Protein AF-A0A950VT61-F1 (afdb_monomer_lite)

pLDDT: mean 73.69, std 16.36, range [35.56, 96.88]

Foldseek 3Di:
DALLVLLVVCQPDDLVRVLVQLLCLLVVNHPSPVVPDDPDDHSLNSVLSNLVNHDPVVLLSVLVSLLVVLVCVLVPPVPQDLSSLLSSLSNLVPSVLPDPCLVSLLVSLVSVLVVVVVPPDDNLVSNLSSLVSCVSSVNLDDLVVLVVNCVSNPLQCLQSSLSSPVSVPPLSSLVVLLPDDDDPSSLCSLVVCVVVCCVVPNLLVNLLSNLVRCVSPDPVSVVVSVVVSVVSVCDLLSNLVSHPPDQLLVSLVVLLQPDPDCLPVNLVSCQPPPVNPDDPVSNLVSLLVCLLVQQLPPPRRVVSLVSSLSNLLVDLDLSSLVSLLSNLVNLLVPVPDDDPPSSLVSNLSSLVSNLSSLVVLLVLQQDDDDPSSVVSVVSLLVSLLSLLVPQSSNQSSLLSVLVNVLPHDGDVSSLVSNVVSVVPDPPNVVVVVVSVVDPCVVVSLVVSLVVVVVDPPVVVSVVSVVVVVLVVLVVVLVVVLVVVVVPDPDDDPVVVVVVVVCSVVPVSVVVD

Secondary structure (DSSP, 8-state):
--HHHHHHHHTT--HHHHHHHHHHHHTT--HHHHTT--TT--HHHHHHHHHHHS-HHHHHHHHHHHHHHHHHHHTT-TT--HHHHHHHHHTHHHHTTTSTTHHHHHHHHHHHHHHGGGSTTT-HHHHHHHHHHHHHTT----HHHHHHHHHHHGGGGHHHHHHHHHTT-HHHHHHHHHHSPP-HHHHHHHHHHHHHHHHHH-HHHHHHHHHHHGGGS-HHHHHHHHHHHHHTT--HHHHHHTS-S--HHHHHHHHHHH-SS-HHHHHHHHHHSTT-SS-HHHHHHHHHHHHHH--TTSTTTGGGHHHHHHHHHT--SHHHHHHHHHHHHHHHHGGGGS-HHHHHHHHHHHHHHHHHTHHHHHHHHTT---HHHHHHHHHHHHHHHHHHTSHHHHHHHHHHHHHHHTTS---HHHHHHHHHHHTT-TT-HHHHHHHHTSTTHHHHHHHHHHHHTTSS-HHHHHHHHHHHHHHHHHHHHHHHHHHHHHT-----HHHHHHHHHHHHT-HHHHH-

Sequence (512 aa):
MTPRARATAISSFSTKDLAQWLTDDLQGSSLVTAFYRPDAQSPHAAVIEVYRALDRSLRTDIDLIVLDLLDKVRIIDPRWPLDAVRELLLTIDPILVDSSHRADAVEHILALTEQESDAIGERETAHVECLQALQALGHKGGITFWRDAYERGGSHYAELVACGLAEIDPGAAFDFLADLPWSDYVETALFGILPLLIDEHGVTKVATLAVARQASWPADTRELLLEVFASEGLSVEASVAVLPSRRASDVIDEILRSAVSDADALVTSLYVASDARYTRDEVERAVQTLVVKWDPMDSHQGRYSENMLQVIRRFRSTEALLAVTAFLENLFELRTSNPQDKFIRLATDCMSTIHTFSTYVRQLLTGESSGSAIAVQQKLIRCLQRSLSEPSIGKTAFEIIVSHAAEADLPPTIVAALQSVWFSTADCDEALLRFYEKERVHEFMDRAFEVAHGSTHLAAAAKLYQYIVAMREFNAFVDESVALVSAQDRQTPKEELAFVREIVESPKLYDC

Structure (mmCIF, N/CA/C/O backbone):
data_AF-A0A950VT61-F1
#
_entry.id   AF-A0A950VT61-F1
#
loop_
_atom_site.group_PDB
_atom_site.id
_atom_site.type_symbol
_atom_site.label_atom_id
_atom_site.label_alt_id
_atom_site.label_comp_id
_atom_site.label_asym_id
_atom_site.label_entity_id
_atom_site.label_seq_id
_atom_site.pdbx_PDB_ins_code
_atom_site.Cartn_x
_atom_site.Cartn_y
_atom_site.Cartn_z
_atom_site.occupancy
_atom_site.B_iso_or_equiv
_atom_site.auth_seq_id
_atom_site.auth_comp_id
_atom_site.auth_asym_id
_atom_site.auth_atom_id
_atom_site.pdbx_PDB_model_num
ATOM 1 N N . MET A 1 1 ? 0.581 -6.149 -40.874 1.00 66.88 1 MET A N 1
ATOM 2 C CA . MET A 1 1 ? 1.534 -7.286 -40.890 1.00 66.88 1 MET A CA 1
ATOM 3 C C . MET A 1 1 ? 1.553 -7.897 -39.494 1.00 66.88 1 MET A C 1
ATOM 5 O O . MET A 1 1 ? 1.570 -7.124 -38.549 1.00 66.88 1 MET A O 1
ATOM 9 N N . THR A 1 2 ? 1.459 -9.223 -39.335 1.00 81.81 2 THR A N 1
ATOM 10 C CA . THR A 1 2 ? 1.421 -9.849 -37.993 1.00 81.81 2 THR A CA 1
ATOM 11 C C . THR A 1 2 ? 2.786 -9.743 -37.294 1.00 81.81 2 THR A C 1
ATOM 13 O O . THR A 1 2 ? 3.802 -9.682 -37.996 1.00 81.81 2 THR A O 1
ATOM 16 N N . PRO A 1 3 ? 2.855 -9.788 -35.946 1.00 78.62 3 PRO A N 1
ATOM 17 C CA . PRO A 1 3 ? 4.128 -9.809 -35.214 1.00 78.62 3 PRO A CA 1
ATOM 18 C C . PRO A 1 3 ? 5.093 -10.889 -35.726 1.00 78.62 3 PRO A C 1
ATOM 20 O O . PRO A 1 3 ? 6.278 -10.643 -35.921 1.00 78.62 3 PRO A O 1
ATOM 23 N N . ARG A 1 4 ? 4.560 -12.062 -36.091 1.00 82.69 4 ARG A N 1
ATOM 24 C CA . ARG A 1 4 ? 5.332 -13.175 -36.665 1.00 82.69 4 ARG A CA 1
ATOM 25 C C . ARG A 1 4 ? 5.966 -12.848 -38.022 1.00 82.69 4 ARG A C 1
ATOM 27 O O . ARG A 1 4 ? 7.090 -13.264 -38.288 1.00 82.69 4 ARG A O 1
ATOM 34 N N . ALA A 1 5 ? 5.268 -12.105 -38.880 1.00 84.38 5 ALA A N 1
ATOM 35 C CA . ALA A 1 5 ? 5.816 -11.669 -40.163 1.00 84.38 5 ALA A CA 1
ATOM 36 C C . ALA A 1 5 ? 6.907 -10.595 -39.982 1.00 84.38 5 ALA A C 1
ATOM 38 O O . ALA A 1 5 ? 7.912 -10.640 -40.688 1.00 84.38 5 ALA A O 1
ATOM 39 N N . ARG A 1 6 ? 6.765 -9.698 -38.990 1.00 82.44 6 ARG A N 1
ATOM 40 C CA . ARG A 1 6 ? 7.829 -8.750 -38.596 1.00 82.44 6 ARG A CA 1
ATOM 41 C C . ARG A 1 6 ? 9.062 -9.482 -38.067 1.00 82.44 6 ARG A C 1
ATOM 43 O O . ARG A 1 6 ? 10.153 -9.251 -38.569 1.00 82.44 6 ARG A O 1
ATOM 50 N N . ALA A 1 7 ? 8.878 -10.431 -37.150 1.00 85.88 7 ALA A N 1
ATOM 51 C CA . ALA A 1 7 ? 9.968 -11.253 -36.624 1.00 85.88 7 ALA A CA 1
ATOM 52 C C . ALA A 1 7 ? 10.684 -12.051 -37.726 1.00 85.88 7 ALA A C 1
ATOM 54 O O . ALA A 1 7 ? 11.903 -12.159 -37.715 1.00 85.88 7 ALA A O 1
ATOM 55 N N . THR A 1 8 ? 9.948 -12.544 -38.729 1.00 88.00 8 THR A N 1
ATOM 56 C CA . THR A 1 8 ? 10.551 -13.233 -39.883 1.00 88.00 8 THR A CA 1
ATOM 57 C C . THR A 1 8 ? 11.421 -12.283 -40.713 1.00 88.00 8 THR A C 1
ATOM 59 O O . THR A 1 8 ? 12.532 -12.650 -41.079 1.00 88.00 8 THR A O 1
ATOM 62 N N . ALA A 1 9 ? 10.965 -11.054 -40.977 1.00 86.12 9 ALA A N 1
ATOM 63 C CA . ALA A 1 9 ? 11.770 -10.060 -41.693 1.00 86.12 9 ALA A CA 1
ATOM 64 C C . ALA A 1 9 ? 13.027 -9.645 -40.905 1.00 86.12 9 ALA A C 1
ATOM 66 O O . ALA A 1 9 ? 14.095 -9.476 -41.485 1.00 86.12 9 ALA A O 1
ATOM 67 N N . ILE A 1 10 ? 12.898 -9.530 -39.583 1.00 87.94 10 ILE A N 1
ATOM 68 C CA . ILE A 1 10 ? 13.985 -9.142 -38.677 1.00 87.94 10 ILE A CA 1
ATOM 69 C C . ILE A 1 10 ? 14.972 -10.295 -38.449 1.00 87.94 10 ILE A C 1
ATOM 71 O O . ILE A 1 10 ? 16.146 -10.054 -38.201 1.00 87.94 10 ILE A O 1
ATOM 75 N N . SER A 1 11 ? 14.554 -11.552 -38.627 1.00 89.75 11 SER A N 1
ATOM 76 C CA . SER A 1 11 ? 15.433 -12.716 -38.438 1.00 89.75 11 SER A CA 1
ATOM 77 C C . SER A 1 11 ? 16.638 -12.780 -39.384 1.00 89.75 11 SER A C 1
ATOM 79 O O . SER A 1 11 ? 17.588 -13.509 -39.116 1.00 89.75 11 SER A O 1
ATOM 81 N N . SER A 1 12 ? 16.623 -12.012 -40.479 1.00 90.81 12 SER A N 1
ATOM 82 C CA . SER A 1 12 ? 17.758 -11.885 -41.401 1.00 90.81 12 SER A CA 1
ATOM 83 C C . SER A 1 12 ? 18.660 -10.678 -41.127 1.00 90.81 12 SER A C 1
ATOM 85 O O . SER A 1 12 ? 19.581 -10.432 -41.905 1.00 90.81 12 SER A O 1
ATOM 87 N N . PHE A 1 13 ? 18.378 -9.881 -40.094 1.00 92.94 13 PHE A N 1
ATOM 88 C CA . PHE A 1 13 ? 19.147 -8.674 -39.793 1.00 92.94 13 PHE A CA 1
ATOM 89 C C . PHE A 1 13 ? 20.501 -9.042 -39.186 1.00 92.94 13 PHE A C 1
ATOM 91 O O . PHE A 1 13 ? 20.605 -9.961 -38.376 1.00 92.94 13 PHE A O 1
ATOM 98 N N . SER A 1 14 ? 21.549 -8.304 -39.560 1.00 93.62 14 SER A N 1
ATOM 99 C CA . SER A 1 14 ? 22.795 -8.334 -38.792 1.00 93.62 14 SER A CA 1
ATOM 100 C C . SER A 1 14 ? 22.604 -7.621 -37.449 1.00 93.62 14 SER A C 1
ATOM 102 O O . SER A 1 14 ? 21.699 -6.802 -37.308 1.00 93.62 14 SER A O 1
ATOM 104 N N . THR A 1 15 ? 23.493 -7.837 -36.475 1.00 92.62 15 THR A N 1
ATOM 105 C CA . THR A 1 15 ? 23.470 -7.107 -35.190 1.00 92.62 15 THR A CA 1
ATOM 106 C C . THR A 1 15 ? 23.453 -5.586 -35.386 1.00 92.62 15 THR A C 1
ATOM 108 O O . THR A 1 15 ? 22.773 -4.863 -34.664 1.00 92.62 15 THR A O 1
ATOM 111 N N . LYS A 1 16 ? 24.149 -5.083 -36.415 1.00 94.50 16 LYS A N 1
ATOM 112 C CA . LYS A 1 16 ? 24.142 -3.658 -36.767 1.00 94.50 16 LYS A CA 1
ATOM 113 C C . LYS A 1 16 ? 22.778 -3.201 -37.293 1.00 94.50 16 LYS A C 1
ATOM 115 O O . LYS A 1 16 ? 22.328 -2.118 -36.930 1.00 94.50 16 LYS A O 1
ATOM 120 N N . ASP A 1 17 ? 22.136 -4.010 -38.133 1.00 94.00 17 ASP A N 1
ATOM 121 C CA . ASP A 1 17 ? 20.808 -3.698 -38.674 1.00 94.00 17 ASP A CA 1
ATOM 122 C C . ASP A 1 17 ? 19.734 -3.779 -37.582 1.00 94.00 17 ASP A C 1
ATOM 124 O O . ASP A 1 17 ? 18.830 -2.950 -37.565 1.00 94.00 17 ASP A O 1
ATOM 128 N N . LEU A 1 18 ? 19.863 -4.717 -36.633 1.00 93.00 18 LEU A N 1
ATOM 129 C CA . LEU A 1 18 ? 19.025 -4.791 -35.431 1.00 93.00 18 LEU A CA 1
ATOM 130 C C . LEU A 1 18 ? 19.168 -3.534 -34.571 1.00 93.00 18 LEU A C 1
ATOM 132 O O . LEU A 1 18 ? 18.159 -2.954 -34.180 1.00 93.00 18 LEU A O 1
ATOM 136 N N . ALA A 1 19 ? 20.401 -3.089 -34.314 1.00 93.75 19 ALA A N 1
ATOM 137 C CA . ALA A 1 19 ? 20.658 -1.891 -33.520 1.00 93.75 19 ALA A CA 1
ATOM 138 C C . ALA A 1 19 ? 20.096 -0.628 -34.183 1.00 93.75 19 ALA A C 1
ATOM 140 O O . ALA A 1 19 ? 19.481 0.206 -33.515 1.00 93.75 19 ALA A O 1
ATOM 141 N N . GLN A 1 20 ? 20.267 -0.508 -35.503 1.00 92.88 20 GLN A N 1
ATOM 142 C CA . GLN A 1 20 ? 19.695 0.592 -36.273 1.00 92.88 20 GLN A CA 1
ATOM 143 C C . GLN A 1 20 ? 18.164 0.541 -36.256 1.00 92.88 20 GLN A C 1
ATOM 145 O O . GLN A 1 20 ? 17.532 1.552 -35.974 1.00 92.88 20 GLN A O 1
ATOM 150 N N . TRP A 1 21 ? 17.573 -0.633 -36.491 1.00 91.88 21 TRP A N 1
ATOM 151 C CA . TRP A 1 21 ? 16.124 -0.817 -36.449 1.00 91.88 21 TRP A CA 1
ATOM 152 C C . TRP A 1 21 ? 15.539 -0.445 -35.089 1.00 91.88 21 TRP A C 1
ATOM 154 O O . TRP A 1 21 ? 14.559 0.291 -35.052 1.00 91.88 21 TRP A O 1
ATOM 164 N N . LEU A 1 22 ? 16.141 -0.915 -33.994 1.00 93.00 22 LEU A N 1
ATOM 165 C CA . LEU A 1 22 ? 15.675 -0.609 -32.645 1.00 93.00 22 LEU A CA 1
ATOM 166 C C . LEU A 1 22 ? 15.767 0.895 -32.360 1.00 93.00 22 LEU A C 1
ATOM 168 O O . LEU A 1 22 ? 14.807 1.484 -31.875 1.00 93.00 22 LEU A O 1
ATOM 172 N N . THR A 1 23 ? 16.883 1.528 -32.734 1.00 92.81 23 THR A N 1
ATOM 173 C CA . THR A 1 23 ? 17.066 2.983 -32.599 1.00 92.81 23 THR A CA 1
ATOM 174 C C . THR A 1 23 ? 15.996 3.750 -33.374 1.00 92.81 23 THR A C 1
ATOM 176 O O . THR A 1 23 ? 15.318 4.605 -32.807 1.00 92.81 23 THR A O 1
ATOM 179 N N . ASP A 1 24 ? 15.807 3.420 -34.652 1.00 90.69 24 ASP A N 1
ATOM 180 C CA . ASP A 1 24 ? 14.829 4.090 -35.508 1.00 90.69 24 ASP A CA 1
ATOM 181 C C . ASP A 1 24 ? 13.397 3.856 -35.004 1.00 90.69 24 ASP A C 1
ATOM 183 O O . ASP A 1 24 ? 12.541 4.737 -35.095 1.00 90.69 24 ASP A O 1
ATOM 187 N N . ASP A 1 25 ? 13.100 2.665 -34.479 1.00 89.62 25 ASP A N 1
ATOM 188 C CA . ASP A 1 25 ? 11.755 2.327 -34.022 1.00 89.62 25 ASP A CA 1
ATOM 189 C C . ASP A 1 25 ? 11.390 3.089 -32.752 1.00 89.62 25 ASP A C 1
ATOM 191 O O . ASP A 1 25 ? 10.329 3.720 -32.717 1.00 89.62 25 ASP A O 1
ATOM 195 N N . LEU A 1 26 ? 12.297 3.105 -31.768 1.00 90.06 26 LEU A N 1
ATOM 196 C CA . LEU A 1 26 ? 12.158 3.852 -30.514 1.00 90.06 26 LEU A CA 1
ATOM 197 C C . LEU A 1 26 ? 12.073 5.365 -30.749 1.00 90.06 26 LEU A C 1
ATOM 199 O O . LEU A 1 26 ? 11.328 6.053 -30.060 1.00 90.06 26 LEU A O 1
ATOM 203 N N . GLN A 1 27 ? 12.763 5.883 -31.767 1.00 89.31 27 GLN A N 1
ATOM 204 C CA . GLN A 1 27 ? 12.655 7.285 -32.190 1.00 89.31 27 GLN A CA 1
ATOM 205 C C . GLN A 1 27 ? 11.411 7.580 -33.046 1.00 89.31 27 GLN A C 1
ATOM 207 O O . GLN A 1 27 ? 11.177 8.729 -33.419 1.00 89.31 27 GLN A O 1
ATOM 212 N N . GLY A 1 28 ? 10.620 6.563 -33.400 1.00 84.62 28 GLY A N 1
ATOM 213 C CA . GLY A 1 28 ? 9.446 6.708 -34.263 1.00 84.62 28 GLY A CA 1
ATOM 214 C C . GLY A 1 28 ? 9.768 7.022 -35.730 1.00 84.62 28 GLY A C 1
ATOM 215 O O . GLY A 1 28 ? 8.873 7.409 -36.479 1.00 84.62 28 GLY A O 1
ATOM 216 N N . SER A 1 29 ? 11.020 6.855 -36.158 1.00 83.88 29 SER A N 1
ATOM 217 C CA . SER A 1 29 ? 11.499 7.122 -37.521 1.00 83.88 29 SER A CA 1
ATOM 218 C C . SER A 1 29 ? 11.600 5.861 -38.392 1.00 83.88 29 SER A C 1
ATOM 220 O O . SER A 1 29 ? 11.819 5.959 -39.603 1.00 83.88 29 SER A O 1
ATOM 222 N N . SER A 1 30 ? 11.415 4.671 -37.810 1.00 76.62 30 SER A N 1
ATOM 223 C CA . SER A 1 30 ? 11.561 3.398 -38.518 1.00 76.62 30 SER A CA 1
ATOM 224 C C . SER A 1 30 ? 10.549 3.231 -39.646 1.00 76.62 30 SER A C 1
ATOM 226 O O . SER A 1 30 ? 9.340 3.115 -39.446 1.00 76.62 30 SER A O 1
ATOM 228 N N . LEU A 1 31 ? 11.067 3.115 -40.869 1.00 65.06 31 LEU A N 1
ATOM 229 C CA . LEU A 1 31 ? 10.267 2.786 -42.048 1.00 65.06 31 LEU A CA 1
ATOM 230 C C . LEU A 1 31 ? 9.694 1.363 -41.971 1.00 65.06 31 LEU A C 1
ATOM 232 O O . LEU A 1 31 ? 8.642 1.092 -42.543 1.00 65.06 31 LEU A O 1
ATOM 236 N N . VAL A 1 32 ? 10.351 0.448 -41.250 1.00 64.50 32 VAL A N 1
ATOM 237 C CA . VAL A 1 32 ? 9.897 -0.947 -41.099 1.00 64.50 32 VAL A CA 1
ATOM 238 C C . VAL A 1 32 ? 8.571 -1.015 -40.338 1.00 64.50 32 VAL A C 1
ATOM 240 O O . VAL A 1 32 ? 7.751 -1.897 -40.597 1.00 64.50 32 VAL A O 1
ATOM 243 N N . THR A 1 33 ? 8.328 -0.071 -39.432 1.00 60.38 33 THR A N 1
ATOM 244 C CA . THR A 1 33 ? 7.117 -0.002 -38.607 1.00 60.38 33 THR A CA 1
ATOM 245 C C . THR A 1 33 ? 6.164 1.108 -39.029 1.00 60.38 33 THR A C 1
ATOM 247 O O . THR A 1 33 ? 4.959 0.891 -38.924 1.00 60.38 33 THR A O 1
ATOM 250 N N . ALA A 1 34 ? 6.635 2.221 -39.601 1.00 60.66 34 ALA A N 1
ATOM 251 C CA . ALA A 1 34 ? 5.788 3.328 -40.064 1.00 60.66 34 ALA A CA 1
ATOM 252 C C . ALA A 1 34 ? 4.713 2.898 -41.080 1.00 60.66 34 ALA A C 1
ATOM 254 O O . ALA A 1 34 ? 3.596 3.399 -41.044 1.00 60.66 34 ALA A O 1
ATOM 255 N N . PHE A 1 35 ? 4.997 1.920 -41.950 1.00 57.44 35 PHE A N 1
ATOM 256 C CA . PHE A 1 35 ? 4.002 1.399 -42.902 1.00 57.44 35 PHE A CA 1
ATOM 257 C C . PHE A 1 35 ? 2.959 0.460 -42.276 1.00 57.44 35 PHE A C 1
ATOM 259 O O . PHE A 1 35 ? 1.994 0.082 -42.943 1.00 57.44 35 PHE A O 1
ATOM 266 N N . TYR A 1 36 ? 3.160 0.021 -41.030 1.00 61.16 36 TYR A N 1
ATOM 267 C CA . TYR A 1 36 ? 2.405 -1.091 -40.452 1.00 61.16 36 TYR A CA 1
ATOM 268 C C . TYR A 1 36 ? 1.993 -0.905 -38.992 1.00 61.16 36 TYR A C 1
ATOM 270 O O . TYR A 1 36 ? 1.408 -1.847 -38.447 1.00 61.16 36 TYR A O 1
ATOM 278 N N . ARG A 1 37 ? 2.303 0.224 -38.345 1.00 63.19 37 ARG A N 1
ATOM 279 C CA . ARG A 1 37 ? 1.733 0.574 -37.041 1.00 63.19 37 ARG A CA 1
ATOM 280 C C . ARG A 1 37 ? 0.256 0.914 -37.260 1.00 63.19 37 ARG A C 1
ATOM 282 O O . ARG A 1 37 ? -0.040 1.767 -38.089 1.00 63.19 37 ARG A O 1
ATOM 289 N N . PRO A 1 38 ? -0.681 0.253 -36.561 1.00 61.38 38 PRO A N 1
ATOM 290 C CA . PRO A 1 38 ? -1.983 0.863 -36.327 1.00 61.38 38 PRO A CA 1
ATOM 291 C C . PRO A 1 38 ? -1.737 2.245 -35.710 1.00 61.38 38 PRO A C 1
ATOM 293 O O . PRO A 1 38 ? -0.827 2.357 -34.888 1.00 61.38 38 PRO A O 1
ATOM 296 N N . ASP A 1 39 ? -2.524 3.258 -36.077 1.00 58.16 39 ASP A N 1
ATOM 297 C CA . ASP A 1 39 ? -2.302 4.688 -35.770 1.00 58.16 39 ASP A CA 1
ATOM 298 C C . ASP A 1 39 ? -2.191 5.060 -34.264 1.00 58.16 39 ASP A C 1
ATOM 300 O O . ASP A 1 39 ? -2.148 6.236 -33.919 1.00 58.16 39 ASP A O 1
ATOM 304 N N . ALA A 1 40 ? -2.126 4.086 -33.349 1.00 62.16 40 ALA A N 1
ATOM 305 C CA . ALA A 1 40 ? -2.084 4.269 -31.900 1.00 62.16 40 ALA A CA 1
ATOM 306 C C . ALA A 1 40 ? -1.076 3.373 -31.141 1.00 62.16 40 ALA A C 1
ATOM 308 O O . ALA A 1 40 ? -1.076 3.394 -29.913 1.00 62.16 40 ALA A O 1
ATOM 309 N N . GLN A 1 41 ? -0.244 2.553 -31.804 1.00 77.06 41 GLN A N 1
ATOM 310 C CA . GLN A 1 41 ? 0.687 1.667 -31.079 1.00 77.06 41 GLN A CA 1
ATOM 311 C C . GLN A 1 41 ? 1.996 2.389 -30.713 1.00 77.06 41 GLN A C 1
ATOM 313 O O . GLN A 1 41 ? 2.678 2.914 -31.598 1.00 77.06 41 GLN A O 1
ATOM 318 N N . SER A 1 42 ? 2.357 2.379 -29.424 1.00 86.44 42 SER A N 1
ATOM 319 C CA . SER A 1 42 ? 3.620 2.929 -28.915 1.00 86.44 42 SER A CA 1
ATOM 320 C C . SER A 1 42 ? 4.845 2.172 -29.468 1.00 86.44 42 SER A C 1
ATOM 322 O O . SER A 1 42 ? 4.763 0.959 -29.703 1.00 86.44 42 SER A O 1
ATOM 324 N N . PRO A 1 43 ? 5.983 2.858 -29.696 1.00 90.00 43 PRO A N 1
ATOM 325 C CA . PRO A 1 43 ? 7.235 2.238 -30.131 1.00 90.00 43 PRO A CA 1
ATOM 326 C C . PRO A 1 43 ? 7.676 1.012 -29.324 1.00 90.00 43 PRO A C 1
ATOM 328 O O . PRO A 1 43 ? 7.868 -0.058 -29.907 1.00 90.00 43 PRO A O 1
ATOM 331 N N . HIS A 1 44 ? 7.777 1.121 -27.998 1.00 91.62 44 HIS A N 1
ATOM 332 C CA . HIS A 1 44 ? 8.229 0.025 -27.135 1.00 91.62 44 HIS A CA 1
ATOM 333 C C . HIS A 1 44 ? 7.345 -1.220 -27.278 1.00 91.62 44 HIS A C 1
ATOM 335 O O . HIS A 1 44 ? 7.853 -2.337 -27.358 1.00 91.62 44 HIS A O 1
ATOM 341 N N . ALA A 1 45 ? 6.023 -1.053 -27.399 1.00 90.38 45 ALA A N 1
ATOM 342 C CA . ALA A 1 45 ? 5.100 -2.175 -27.535 1.00 90.38 45 ALA A CA 1
ATOM 343 C C . ALA A 1 45 ? 5.361 -2.977 -28.821 1.00 90.38 45 ALA A C 1
ATOM 345 O O . ALA A 1 45 ? 5.326 -4.210 -28.804 1.00 90.38 45 ALA A O 1
ATOM 346 N N . ALA A 1 46 ? 5.677 -2.295 -29.928 1.00 86.94 46 ALA A N 1
ATOM 347 C CA . ALA A 1 46 ? 6.026 -2.954 -31.185 1.00 86.94 46 ALA A CA 1
ATOM 348 C C . ALA A 1 46 ? 7.346 -3.738 -31.075 1.00 86.94 46 ALA A C 1
ATOM 350 O O . ALA A 1 46 ? 7.428 -4.867 -31.574 1.00 86.94 46 ALA A O 1
ATOM 351 N N . VAL A 1 47 ? 8.348 -3.178 -30.390 1.00 91.12 47 VAL A N 1
ATOM 352 C CA . VAL A 1 47 ? 9.621 -3.856 -30.099 1.00 91.12 47 VAL A CA 1
ATOM 353 C C . VAL A 1 47 ? 9.384 -5.114 -29.262 1.00 91.12 47 VAL A C 1
ATOM 355 O O . VAL A 1 47 ? 9.851 -6.191 -29.634 1.00 91.12 47 VAL A O 1
ATOM 358 N N . ILE A 1 48 ? 8.608 -5.012 -28.180 1.00 93.19 48 ILE A N 1
ATOM 359 C CA . ILE A 1 48 ? 8.312 -6.127 -27.266 1.00 93.19 48 ILE A CA 1
ATOM 360 C C . ILE A 1 48 ? 7.575 -7.262 -27.992 1.00 93.19 48 ILE A C 1
ATOM 362 O O . ILE A 1 48 ? 7.898 -8.441 -27.809 1.00 93.19 48 ILE A O 1
ATOM 366 N N . GLU A 1 49 ? 6.603 -6.937 -28.847 1.00 90.88 49 GLU A N 1
ATOM 367 C CA . GLU A 1 49 ? 5.896 -7.930 -29.664 1.00 90.88 49 GLU A CA 1
ATOM 368 C C . GLU A 1 49 ? 6.840 -8.703 -30.590 1.00 90.88 49 GLU A C 1
ATOM 370 O O . GLU A 1 49 ? 6.724 -9.927 -30.717 1.00 90.88 49 GLU A O 1
ATOM 375 N N . VAL A 1 50 ? 7.771 -7.998 -31.238 1.00 90.62 50 VAL A N 1
ATOM 376 C CA . VAL A 1 50 ? 8.784 -8.619 -32.096 1.00 90.62 50 VAL A CA 1
ATOM 377 C C . VAL A 1 50 ? 9.724 -9.476 -31.255 1.00 90.62 50 VAL A C 1
ATOM 379 O O . VAL A 1 50 ? 9.903 -10.648 -31.582 1.00 90.62 50 VAL A O 1
ATOM 382 N N . TYR A 1 51 ? 10.263 -8.941 -30.157 1.00 93.62 51 TYR A N 1
ATOM 383 C CA . TYR A 1 51 ? 11.177 -9.638 -29.249 1.00 93.62 51 TYR A CA 1
ATOM 384 C C . TYR A 1 51 ? 10.621 -10.999 -28.813 1.00 93.62 51 TYR A C 1
ATOM 386 O O . TYR A 1 51 ? 11.278 -12.033 -28.961 1.00 93.62 51 TYR A O 1
ATOM 394 N N . ARG A 1 52 ? 9.350 -11.036 -28.389 1.00 93.50 52 ARG A N 1
ATOM 395 C CA . ARG A 1 52 ? 8.655 -12.268 -27.974 1.00 93.50 52 ARG A CA 1
ATOM 396 C C . ARG A 1 52 ? 8.503 -13.305 -29.091 1.00 93.50 52 ARG A C 1
ATOM 398 O O . ARG A 1 52 ? 8.316 -14.485 -28.788 1.00 93.50 52 ARG A O 1
ATOM 405 N N . ALA A 1 53 ? 8.583 -12.901 -30.357 1.00 92.44 53 ALA A N 1
ATOM 406 C CA . ALA A 1 53 ? 8.470 -13.774 -31.524 1.00 92.44 53 ALA A CA 1
ATOM 407 C C . ALA A 1 53 ? 9.825 -14.187 -32.133 1.00 92.44 53 ALA A C 1
ATOM 409 O O . ALA A 1 53 ? 9.845 -15.073 -32.991 1.00 92.44 53 ALA A O 1
ATOM 410 N N . LEU A 1 54 ? 10.938 -13.583 -31.704 1.00 92.25 54 LEU A N 1
ATOM 411 C CA . LEU A 1 54 ? 12.286 -13.915 -32.179 1.00 92.25 54 LEU A CA 1
ATOM 412 C C . LEU A 1 54 ? 12.827 -15.201 -31.547 1.00 92.25 54 LEU A C 1
ATOM 414 O O . LEU A 1 54 ? 12.351 -15.646 -30.497 1.00 92.25 54 LEU A O 1
ATOM 418 N N . ASP A 1 55 ? 13.835 -15.789 -32.191 1.00 93.69 55 ASP A N 1
ATOM 419 C CA . ASP A 1 55 ? 14.599 -16.897 -31.622 1.00 93.69 55 ASP A CA 1
ATOM 420 C C . ASP A 1 55 ? 15.503 -16.437 -30.465 1.00 93.69 55 ASP A C 1
ATOM 422 O O . ASP A 1 55 ? 15.686 -15.247 -30.213 1.00 93.69 55 ASP A O 1
ATOM 426 N N . ARG A 1 56 ? 16.050 -17.400 -29.716 1.00 93.12 56 ARG A N 1
ATOM 427 C CA . ARG A 1 56 ? 16.838 -17.101 -28.514 1.00 93.12 56 ARG A CA 1
ATOM 428 C C . ARG A 1 56 ? 18.119 -16.320 -28.824 1.00 93.12 56 ARG A C 1
ATOM 430 O O . ARG A 1 56 ? 18.475 -15.453 -28.040 1.00 93.12 56 ARG A O 1
ATOM 437 N N . SER A 1 57 ? 18.794 -16.623 -29.934 1.00 93.69 57 SER A N 1
ATOM 438 C CA . SER A 1 57 ? 20.025 -15.933 -30.341 1.00 93.69 57 SER A CA 1
ATOM 439 C C . SER A 1 57 ? 19.787 -14.449 -30.594 1.00 93.69 57 SER A C 1
ATOM 441 O O . SER A 1 57 ? 20.493 -13.618 -30.035 1.00 93.69 57 SER A O 1
ATOM 443 N N . LEU A 1 58 ? 18.754 -14.116 -31.369 1.00 93.75 58 LEU A N 1
ATOM 444 C CA . LEU A 1 58 ? 18.434 -12.731 -31.704 1.00 93.75 58 LEU A CA 1
ATOM 445 C C . LEU A 1 58 ? 17.893 -11.960 -30.500 1.00 93.75 58 LEU A C 1
ATOM 447 O O . LEU A 1 58 ? 18.103 -10.755 -30.412 1.00 93.75 58 LEU A O 1
ATOM 451 N N . ARG A 1 59 ? 17.226 -12.635 -29.554 1.00 95.06 59 ARG A N 1
ATOM 452 C CA . ARG A 1 59 ? 16.871 -12.011 -28.271 1.00 95.06 59 ARG A CA 1
ATOM 453 C C . ARG A 1 59 ? 18.112 -11.606 -27.490 1.00 95.06 59 ARG A C 1
ATOM 455 O O . ARG A 1 59 ? 18.181 -10.463 -27.078 1.00 95.06 59 ARG A O 1
ATOM 462 N N . THR A 1 60 ? 19.108 -12.486 -27.374 1.00 95.50 60 THR A N 1
ATOM 463 C CA . THR A 1 60 ? 20.379 -12.143 -26.715 1.00 95.50 60 THR A CA 1
ATOM 464 C C . THR A 1 60 ? 21.091 -10.981 -27.409 1.00 95.50 60 THR A C 1
ATOM 466 O O . THR A 1 60 ? 21.617 -10.104 -26.729 1.00 95.50 60 THR A O 1
ATOM 469 N N . ASP A 1 61 ? 21.064 -10.921 -28.744 1.00 95.75 61 ASP A N 1
ATOM 470 C CA . ASP A 1 61 ? 21.588 -9.761 -29.472 1.00 95.75 61 ASP A CA 1
ATOM 471 C C . ASP A 1 61 ? 20.814 -8.478 -29.127 1.00 95.75 61 ASP A C 1
ATOM 473 O O . ASP A 1 61 ? 21.429 -7.438 -28.909 1.00 95.75 61 ASP A O 1
ATOM 477 N N . ILE A 1 62 ? 19.480 -8.538 -29.033 1.00 95.94 62 ILE A N 1
ATOM 478 C CA . ILE A 1 62 ? 18.657 -7.395 -28.611 1.00 95.94 62 ILE A CA 1
ATOM 479 C C . ILE A 1 62 ? 18.966 -6.986 -27.171 1.00 95.94 62 ILE A C 1
ATOM 481 O O . ILE A 1 62 ? 19.101 -5.791 -26.931 1.00 95.94 62 ILE A O 1
ATOM 485 N N . ASP A 1 63 ? 19.129 -7.929 -26.240 1.00 96.06 63 ASP A N 1
ATOM 486 C CA . ASP A 1 63 ? 19.476 -7.629 -24.846 1.00 96.06 63 ASP A CA 1
ATOM 487 C C . ASP A 1 63 ? 20.770 -6.786 -24.789 1.00 96.06 63 ASP A C 1
ATOM 489 O O . ASP A 1 63 ? 20.814 -5.729 -24.157 1.00 96.06 63 ASP A O 1
ATOM 493 N N . LEU A 1 64 ? 21.807 -7.208 -25.528 1.00 96.88 64 LEU A N 1
ATOM 494 C CA . LEU A 1 64 ? 23.087 -6.495 -25.631 1.00 96.88 64 LEU A CA 1
ATOM 495 C C . LEU A 1 64 ? 22.958 -5.131 -26.319 1.00 96.88 64 LEU A C 1
ATOM 497 O O . LEU A 1 64 ? 23.621 -4.174 -25.923 1.00 96.88 64 LEU A O 1
ATOM 501 N N . ILE A 1 65 ? 22.115 -5.031 -27.349 1.00 96.75 65 ILE A N 1
ATOM 502 C CA . ILE A 1 65 ? 21.847 -3.761 -28.029 1.00 96.75 65 ILE A CA 1
ATOM 503 C C . ILE A 1 65 ? 21.140 -2.796 -27.074 1.00 96.75 65 ILE A C 1
ATOM 505 O O . ILE A 1 65 ? 21.540 -1.640 -27.011 1.00 96.75 65 ILE A O 1
ATOM 509 N N . VAL A 1 66 ? 20.127 -3.233 -26.319 1.00 96.12 66 VAL A N 1
ATOM 510 C CA . VAL A 1 66 ? 19.426 -2.375 -25.347 1.00 96.12 66 VAL A CA 1
ATOM 511 C C . VAL A 1 66 ? 20.412 -1.826 -24.313 1.00 96.12 66 VAL A C 1
ATOM 513 O O . VAL A 1 66 ? 20.378 -0.629 -24.038 1.00 96.12 66 VAL A O 1
ATOM 516 N N . LEU A 1 67 ? 21.342 -2.646 -23.809 1.00 95.25 67 LEU A N 1
ATOM 517 C CA . LEU A 1 67 ? 22.413 -2.171 -22.922 1.00 95.25 67 LEU A CA 1
ATOM 518 C C . LEU A 1 67 ? 23.312 -1.112 -23.581 1.00 95.25 67 LEU A C 1
ATOM 520 O O . LEU A 1 67 ? 23.570 -0.066 -22.988 1.00 95.25 67 LEU A O 1
ATOM 524 N N . ASP A 1 68 ? 23.767 -1.353 -24.813 1.00 94.75 68 ASP A N 1
ATOM 525 C CA . ASP A 1 68 ? 24.579 -0.389 -25.574 1.00 94.75 68 ASP A CA 1
ATOM 526 C C . ASP A 1 68 ? 23.819 0.927 -25.824 1.00 94.75 68 ASP A C 1
ATOM 528 O O . ASP A 1 68 ? 24.400 2.014 -25.785 1.00 94.75 68 ASP A O 1
ATOM 532 N N . LEU A 1 69 ? 22.501 0.859 -26.030 1.00 93.12 69 LEU A N 1
ATOM 533 C CA . LEU A 1 69 ? 21.652 2.042 -26.152 1.00 93.12 69 LEU A CA 1
ATOM 534 C C . LEU A 1 69 ? 21.520 2.802 -24.826 1.00 93.12 69 LEU A C 1
ATOM 536 O O . LEU A 1 69 ? 21.635 4.028 -24.840 1.00 93.12 69 LEU A O 1
ATOM 540 N N . LEU A 1 70 ? 21.349 2.113 -23.692 1.00 92.44 70 LEU A N 1
ATOM 541 C CA . LEU A 1 70 ? 21.351 2.752 -22.368 1.00 92.44 70 LEU A CA 1
ATOM 542 C C . LEU A 1 70 ? 22.679 3.478 -22.104 1.00 92.44 70 LEU A C 1
ATOM 544 O O . LEU A 1 70 ? 22.677 4.611 -21.618 1.00 92.44 70 LEU A O 1
ATOM 548 N N . ASP A 1 71 ? 23.811 2.877 -22.481 1.00 90.06 71 ASP A N 1
ATOM 549 C CA . ASP A 1 71 ? 25.125 3.512 -22.338 1.00 90.06 71 ASP A CA 1
ATOM 550 C C . ASP A 1 71 ? 25.273 4.766 -23.218 1.00 90.06 71 ASP A C 1
ATOM 552 O O . ASP A 1 71 ? 25.792 5.797 -22.781 1.00 90.06 71 ASP A O 1
ATOM 556 N N . LYS A 1 72 ? 24.747 4.730 -24.446 1.00 87.56 72 LYS A N 1
ATOM 557 C CA . LYS A 1 72 ? 24.732 5.897 -25.346 1.00 87.56 72 LYS A CA 1
ATOM 558 C C . LYS A 1 72 ? 23.865 7.037 -24.823 1.00 87.56 72 LYS A C 1
ATOM 560 O O . LYS A 1 72 ? 24.268 8.197 -24.929 1.00 87.56 72 LYS A O 1
ATOM 565 N N . VAL A 1 73 ? 22.703 6.722 -24.249 1.00 85.62 73 VAL A N 1
ATOM 566 C CA . VAL A 1 73 ? 21.839 7.719 -23.597 1.00 85.62 73 VAL A CA 1
ATOM 567 C C . VAL A 1 73 ? 22.566 8.349 -22.403 1.00 85.62 73 VAL A C 1
ATOM 569 O O . VAL A 1 73 ? 22.559 9.573 -22.259 1.00 85.62 73 VAL A O 1
ATOM 572 N N . ARG A 1 74 ? 23.290 7.543 -21.615 1.00 79.06 74 ARG A N 1
ATOM 573 C CA . ARG A 1 74 ? 24.086 7.988 -20.457 1.00 79.06 74 ARG A CA 1
ATOM 574 C C . ARG A 1 74 ? 25.214 8.957 -20.814 1.00 79.06 74 ARG A C 1
ATOM 576 O O . ARG A 1 74 ? 25.528 9.865 -20.052 1.00 79.06 74 ARG A O 1
ATOM 583 N N . ILE A 1 75 ? 25.843 8.810 -21.977 1.00 78.56 75 ILE A N 1
ATOM 584 C CA . ILE A 1 75 ? 26.933 9.710 -22.407 1.00 78.56 75 ILE A CA 1
ATOM 585 C C . ILE A 1 75 ? 26.383 11.052 -22.953 1.00 78.56 75 ILE A C 1
ATOM 587 O O . ILE A 1 75 ? 27.145 11.909 -23.399 1.00 78.56 75 ILE A O 1
ATOM 591 N N . ILE A 1 76 ? 25.066 11.287 -22.853 1.00 63.41 76 ILE A N 1
ATOM 592 C CA . ILE A 1 76 ? 24.372 12.469 -23.378 1.00 63.41 76 ILE A CA 1
ATOM 593 C C . ILE A 1 76 ? 24.688 12.623 -24.871 1.00 63.41 76 ILE A C 1
ATOM 595 O O . ILE A 1 76 ? 25.148 13.672 -25.322 1.00 63.41 76 ILE A O 1
ATOM 599 N N . ASP A 1 77 ? 24.467 11.568 -25.663 1.00 66.75 77 ASP A N 1
ATOM 600 C CA . ASP A 1 77 ? 24.425 11.740 -27.114 1.00 66.75 77 ASP A CA 1
ATOM 601 C C . ASP A 1 77 ? 23.198 12.619 -27.444 1.00 66.75 77 ASP A C 1
ATOM 603 O O . ASP A 1 77 ? 22.061 12.168 -27.267 1.00 66.75 77 ASP A O 1
ATOM 607 N N . PRO A 1 78 ? 23.380 13.869 -27.924 1.00 61.22 78 PRO A N 1
ATOM 608 C CA . PRO A 1 78 ? 22.279 14.799 -28.187 1.00 61.22 78 PRO A CA 1
ATOM 609 C C . PRO A 1 78 ? 21.312 14.308 -29.276 1.00 61.22 78 PRO A C 1
ATOM 611 O O . PRO A 1 78 ? 20.313 14.966 -29.558 1.00 61.22 78 PRO A O 1
ATOM 614 N N . ARG A 1 79 ? 21.603 13.171 -29.916 1.00 67.94 79 ARG A N 1
ATOM 615 C CA . ARG A 1 79 ? 20.726 12.507 -30.884 1.00 67.94 79 ARG A CA 1
ATOM 616 C C . ARG A 1 79 ? 19.548 11.770 -30.255 1.00 67.94 79 ARG A C 1
ATOM 618 O O . ARG A 1 79 ? 18.656 11.393 -31.008 1.00 67.94 79 ARG A O 1
ATOM 625 N N . TRP A 1 80 ? 19.535 11.540 -28.942 1.00 79.81 80 TRP A N 1
ATOM 626 C CA . TRP A 1 80 ? 18.425 10.858 -28.275 1.00 79.81 80 TRP A CA 1
ATOM 627 C C . TRP A 1 80 ? 17.394 11.867 -27.758 1.00 79.81 80 TRP A C 1
ATOM 629 O O . TRP A 1 80 ? 17.642 12.515 -26.739 1.00 79.81 80 TRP A O 1
ATOM 639 N N . PRO A 1 81 ? 16.242 12.034 -28.441 1.00 83.19 81 PRO A N 1
ATOM 640 C CA . PRO A 1 81 ? 15.151 12.825 -27.891 1.00 83.19 81 PRO A CA 1
ATOM 641 C C . PRO A 1 81 ? 14.599 12.137 -26.640 1.00 83.19 81 PRO A C 1
ATOM 643 O O . PRO A 1 81 ? 14.599 10.909 -26.550 1.00 83.19 81 PRO A O 1
ATOM 646 N N . LEU A 1 82 ? 14.094 12.932 -25.696 1.00 82.06 82 LEU A N 1
ATOM 647 C CA . LEU A 1 82 ? 13.579 12.443 -24.416 1.00 82.06 82 LEU A CA 1
ATOM 648 C C . LEU A 1 82 ? 12.538 11.333 -24.589 1.00 82.06 82 LEU A C 1
ATOM 650 O O . LEU A 1 82 ? 12.629 10.308 -23.926 1.00 82.06 82 LEU A O 1
ATOM 654 N N . ASP A 1 83 ? 11.602 11.495 -25.525 1.00 85.62 83 ASP A N 1
ATOM 655 C CA . ASP A 1 83 ? 10.574 10.483 -25.781 1.00 85.62 83 ASP A CA 1
ATOM 656 C C . ASP A 1 83 ? 11.187 9.137 -26.200 1.00 85.62 83 ASP A C 1
ATOM 658 O O . ASP A 1 83 ? 10.740 8.099 -25.732 1.00 85.62 83 ASP A O 1
ATOM 662 N N . ALA A 1 84 ? 12.271 9.128 -26.985 1.00 88.75 84 ALA A N 1
ATOM 663 C CA . ALA A 1 84 ? 12.953 7.883 -27.347 1.00 88.75 84 ALA A CA 1
ATOM 664 C C . ALA A 1 84 ? 13.672 7.235 -26.154 1.00 88.75 84 ALA A C 1
ATOM 666 O O . ALA A 1 84 ? 13.777 6.011 -26.098 1.00 88.75 84 ALA A O 1
ATOM 667 N N . VAL A 1 85 ? 14.153 8.038 -25.197 1.00 89.19 85 VAL A N 1
ATOM 668 C CA . VAL A 1 85 ? 14.707 7.532 -23.932 1.00 89.19 85 VAL A CA 1
ATOM 669 C C . VAL A 1 85 ? 13.612 6.869 -23.101 1.00 89.19 85 VAL A C 1
ATOM 671 O O . VAL A 1 85 ? 13.814 5.755 -22.625 1.00 89.19 85 VAL A O 1
ATOM 674 N N . ARG A 1 86 ? 12.434 7.497 -22.985 1.00 89.56 86 ARG A N 1
ATOM 675 C CA . ARG A 1 86 ? 11.285 6.890 -22.294 1.00 89.56 86 ARG A CA 1
ATOM 676 C C . ARG A 1 86 ? 10.884 5.571 -22.943 1.00 89.56 86 ARG A C 1
ATOM 678 O O . ARG A 1 86 ? 10.749 4.562 -22.264 1.00 89.56 86 ARG A O 1
ATOM 685 N N . GLU A 1 87 ? 10.757 5.560 -24.268 1.00 92.12 87 GLU A N 1
ATOM 686 C CA . GLU A 1 87 ? 10.426 4.351 -25.023 1.00 92.12 87 GLU A CA 1
ATOM 687 C C . GLU A 1 87 ? 11.476 3.251 -24.817 1.00 92.12 87 GLU A C 1
ATOM 689 O O . GLU A 1 87 ? 11.109 2.093 -24.652 1.00 92.12 87 GLU A O 1
ATOM 694 N N . LEU A 1 88 ? 12.770 3.590 -24.755 1.00 94.25 88 LEU A N 1
ATOM 695 C CA . LEU A 1 88 ? 13.828 2.631 -24.426 1.00 94.25 88 LEU A CA 1
ATOM 696 C C . LEU A 1 88 ? 13.641 2.048 -23.016 1.00 94.25 88 LEU A C 1
ATOM 698 O O . LEU A 1 88 ? 13.669 0.827 -22.860 1.00 94.25 88 LEU A O 1
ATOM 702 N N . LEU A 1 89 ? 13.412 2.888 -22.003 1.00 93.94 89 LEU A N 1
ATOM 703 C CA . LEU A 1 89 ? 13.203 2.452 -20.615 1.00 93.94 89 LEU A CA 1
ATOM 704 C C . LEU A 1 89 ? 11.961 1.558 -20.471 1.00 93.94 89 LEU A C 1
ATOM 706 O O . LEU A 1 89 ? 11.997 0.563 -19.751 1.00 93.94 89 LEU A O 1
ATOM 710 N N . LEU A 1 90 ? 10.898 1.831 -21.228 1.00 92.94 90 LEU A N 1
ATOM 711 C CA . LEU A 1 90 ? 9.694 0.994 -21.259 1.00 92.94 90 LEU A CA 1
ATOM 712 C C . LEU A 1 90 ? 9.910 -0.372 -21.930 1.00 92.94 90 LEU A C 1
ATOM 714 O O . LEU A 1 90 ? 9.070 -1.254 -21.779 1.00 92.94 90 LEU A O 1
ATOM 718 N N . THR A 1 91 ? 11.015 -0.588 -22.656 1.00 95.00 91 THR A N 1
ATOM 719 C CA . THR A 1 91 ? 11.356 -1.926 -23.181 1.00 95.00 91 THR A CA 1
ATOM 720 C C . THR A 1 91 ? 12.053 -2.831 -22.167 1.00 95.00 91 THR A C 1
ATOM 722 O O . THR A 1 91 ? 12.143 -4.038 -22.404 1.00 95.00 91 THR A O 1
ATOM 725 N N . ILE A 1 92 ? 12.535 -2.282 -21.045 1.00 95.81 92 ILE A N 1
ATOM 726 C CA . ILE A 1 92 ? 13.298 -3.020 -20.026 1.00 95.81 92 ILE A CA 1
ATOM 727 C C . ILE A 1 92 ? 12.499 -4.210 -19.490 1.00 95.81 92 ILE A C 1
ATOM 729 O O . ILE A 1 92 ? 13.039 -5.314 -19.406 1.00 95.81 92 ILE A O 1
ATOM 733 N N . ASP A 1 93 ? 11.210 -4.016 -19.217 1.00 93.12 93 ASP A N 1
ATOM 734 C CA . ASP A 1 93 ? 10.257 -5.104 -19.011 1.00 93.12 93 ASP A CA 1
ATOM 735 C C . ASP A 1 93 ? 9.494 -5.365 -20.324 1.00 93.12 93 ASP A C 1
ATOM 737 O O . ASP A 1 93 ? 8.797 -4.474 -20.816 1.00 93.12 93 ASP A O 1
ATOM 741 N N . PRO A 1 94 ? 9.617 -6.553 -20.955 1.00 93.19 94 PRO A N 1
ATOM 742 C CA . PRO A 1 94 ? 10.204 -7.793 -20.435 1.00 93.19 94 PRO A CA 1
ATOM 743 C C . PRO A 1 94 ? 11.620 -8.114 -20.934 1.00 93.19 94 PRO A C 1
ATOM 745 O O . PRO A 1 94 ? 12.092 -9.220 -20.679 1.00 93.19 94 PRO A O 1
ATOM 748 N N . ILE A 1 95 ? 12.283 -7.244 -21.707 1.00 95.31 95 ILE A N 1
ATOM 749 C CA . ILE A 1 95 ? 13.521 -7.628 -22.414 1.00 95.31 95 ILE A CA 1
ATOM 750 C C . ILE A 1 95 ? 14.645 -7.995 -21.437 1.00 95.31 95 ILE A C 1
ATOM 752 O O . ILE A 1 95 ? 15.290 -9.027 -21.603 1.00 95.31 95 ILE A O 1
ATOM 756 N N . LEU A 1 96 ? 14.871 -7.182 -20.403 1.00 96.31 96 LEU A N 1
ATOM 757 C CA . LEU A 1 96 ? 16.013 -7.340 -19.502 1.00 96.31 96 LEU A CA 1
ATOM 758 C C . LEU A 1 96 ? 15.672 -7.955 -18.141 1.00 96.31 96 LEU A C 1
ATOM 760 O O . LEU A 1 96 ? 16.597 -8.448 -17.492 1.00 96.31 96 LEU A O 1
ATOM 764 N N . VAL A 1 97 ? 14.395 -7.996 -17.736 1.00 93.56 97 VAL A N 1
ATOM 765 C CA . VAL A 1 97 ? 13.947 -8.554 -16.438 1.00 93.56 97 VAL A CA 1
ATOM 766 C C . VAL A 1 97 ? 14.384 -10.013 -16.253 1.00 93.56 97 VAL A C 1
ATOM 768 O O . VAL A 1 97 ? 14.918 -10.368 -15.201 1.00 93.56 97 VAL A O 1
ATOM 771 N N . ASP A 1 98 ? 14.249 -10.833 -17.299 1.00 88.75 98 ASP A N 1
ATOM 772 C CA . ASP A 1 98 ? 14.623 -12.258 -17.293 1.00 88.75 98 ASP A CA 1
ATOM 773 C C . ASP A 1 98 ? 15.965 -12.546 -17.998 1.00 88.75 98 ASP A C 1
ATOM 775 O O . ASP A 1 98 ? 16.348 -13.707 -18.187 1.00 88.75 98 ASP A O 1
ATOM 779 N N . SER A 1 99 ? 16.696 -11.507 -18.415 1.00 93.75 99 SER A N 1
ATOM 780 C CA . SER A 1 99 ? 17.958 -11.672 -19.142 1.00 93.75 99 SER A CA 1
ATOM 781 C C . SER A 1 99 ? 19.140 -11.930 -18.197 1.00 93.75 99 SER A C 1
ATOM 783 O O . SER A 1 99 ? 19.136 -11.552 -17.023 1.00 93.75 99 SER A O 1
ATOM 785 N N . SER A 1 100 ? 20.228 -12.510 -18.721 1.00 95.00 100 SER A N 1
ATOM 786 C CA . SER A 1 100 ? 21.503 -12.609 -17.986 1.00 95.00 100 SER A CA 1
ATOM 787 C C . SER A 1 100 ? 22.163 -11.251 -17.722 1.00 95.00 100 SER A C 1
ATOM 789 O O . SER A 1 100 ? 23.116 -11.183 -16.952 1.00 95.00 100 SER A O 1
ATOM 791 N N . HIS A 1 101 ? 21.652 -10.193 -18.351 1.00 95.31 101 HIS A N 1
ATOM 792 C CA . HIS A 1 101 ? 22.167 -8.827 -18.330 1.00 95.31 101 HIS A CA 1
ATOM 793 C C . HIS A 1 101 ? 21.413 -7.906 -17.366 1.00 95.31 101 HIS A C 1
ATOM 795 O O . HIS A 1 101 ? 21.676 -6.708 -17.314 1.00 95.31 101 HIS A O 1
ATOM 801 N N . ARG A 1 102 ? 20.493 -8.455 -16.562 1.00 96.00 102 ARG A N 1
ATOM 802 C CA . ARG A 1 102 ? 19.702 -7.695 -15.584 1.00 96.00 102 ARG A CA 1
ATOM 803 C C . ARG A 1 102 ? 20.560 -6.825 -14.659 1.00 96.00 102 ARG A C 1
ATOM 805 O O . ARG A 1 102 ? 20.202 -5.688 -14.385 1.00 96.00 102 ARG A O 1
ATOM 812 N N . ALA A 1 103 ? 21.684 -7.356 -14.170 1.00 95.62 103 ALA A N 1
ATOM 813 C CA . ALA A 1 103 ? 22.573 -6.625 -13.263 1.00 95.62 103 ALA A CA 1
ATOM 814 C C . ALA A 1 103 ? 23.261 -5.435 -13.953 1.00 95.62 103 ALA A C 1
ATOM 816 O O . ALA A 1 103 ? 23.309 -4.351 -13.376 1.00 95.62 103 ALA A O 1
ATOM 817 N N . ASP A 1 104 ? 23.716 -5.626 -15.194 1.00 96.38 104 ASP A N 1
ATOM 818 C CA . ASP A 1 104 ? 24.321 -4.565 -16.005 1.00 96.38 104 ASP A CA 1
ATOM 819 C C . ASP A 1 104 ? 23.290 -3.450 -16.264 1.00 96.38 104 ASP A C 1
ATOM 821 O O . ASP A 1 104 ? 23.580 -2.266 -16.108 1.00 96.38 104 ASP A O 1
ATOM 825 N N . ALA A 1 105 ? 22.043 -3.825 -16.578 1.00 95.75 105 ALA A N 1
ATOM 826 C CA . ALA A 1 105 ? 20.944 -2.884 -16.794 1.00 95.75 105 ALA A CA 1
ATOM 827 C C . ALA A 1 105 ? 20.678 -2.001 -15.564 1.00 95.75 105 ALA A C 1
ATOM 829 O O . ALA A 1 105 ? 20.520 -0.789 -15.701 1.00 95.75 105 ALA A O 1
ATOM 830 N N . VAL A 1 106 ? 20.680 -2.593 -14.363 1.00 96.06 106 VAL A N 1
ATOM 831 C CA . VAL A 1 106 ? 20.537 -1.848 -13.101 1.00 96.06 106 VAL A CA 1
ATOM 832 C C . VAL A 1 106 ? 21.658 -0.819 -12.943 1.00 96.06 106 VAL A C 1
ATOM 834 O O . VAL A 1 106 ? 21.371 0.326 -12.605 1.00 96.06 106 VAL A O 1
ATOM 837 N N . GLU A 1 107 ? 22.915 -1.182 -13.218 1.00 94.88 107 GLU A N 1
ATOM 838 C CA . GLU A 1 107 ? 24.047 -0.246 -13.133 1.00 94.88 107 GLU A CA 1
ATOM 839 C C . GLU A 1 107 ? 23.889 0.930 -14.110 1.00 94.88 107 GLU A C 1
ATOM 841 O O . GLU A 1 107 ? 24.069 2.090 -13.728 1.00 94.88 107 GLU A O 1
ATOM 846 N N . HIS A 1 108 ? 23.502 0.651 -15.358 1.00 92.88 108 HIS A N 1
ATOM 847 C CA . HIS A 1 108 ? 23.286 1.693 -16.362 1.00 92.88 108 HIS A CA 1
ATOM 848 C C . HIS A 1 108 ? 22.145 2.644 -15.984 1.00 92.88 108 HIS A C 1
ATOM 850 O O . HIS A 1 108 ? 22.307 3.858 -16.111 1.00 92.88 108 HIS A O 1
ATOM 856 N N . ILE A 1 109 ? 21.017 2.120 -15.497 1.00 93.44 109 ILE A N 1
ATOM 857 C CA . ILE A 1 109 ? 19.853 2.940 -15.135 1.00 93.44 109 ILE A CA 1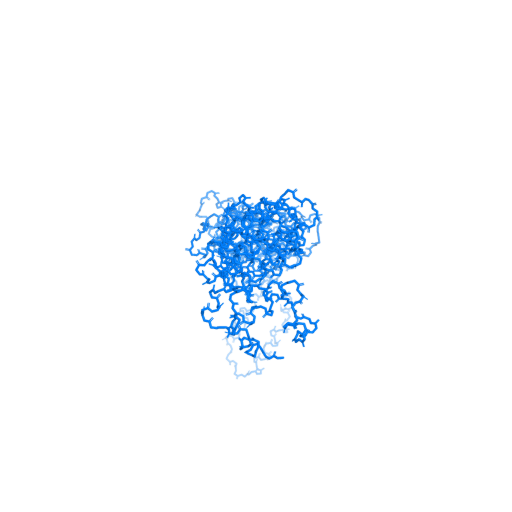
ATOM 858 C C . ILE A 1 109 ? 20.112 3.737 -13.851 1.00 93.44 109 ILE A C 1
ATOM 860 O O . ILE A 1 109 ? 19.753 4.911 -13.793 1.00 93.44 109 ILE A O 1
ATOM 864 N N . LEU A 1 110 ? 20.809 3.175 -12.857 1.00 92.44 110 LEU A N 1
ATOM 865 C CA . LEU A 1 110 ? 21.238 3.940 -11.679 1.00 92.44 110 LEU A CA 1
ATOM 866 C C . LEU A 1 110 ? 22.105 5.137 -12.083 1.00 92.44 110 LEU A C 1
ATOM 868 O O . LEU A 1 110 ? 21.840 6.265 -11.667 1.00 92.44 110 LEU A O 1
ATOM 872 N N . ALA A 1 111 ? 23.079 4.926 -12.970 1.00 88.94 111 ALA A N 1
ATOM 873 C CA . ALA A 1 111 ? 23.910 6.018 -13.465 1.00 88.94 111 ALA A CA 1
ATOM 874 C C . ALA A 1 111 ? 23.094 7.096 -14.208 1.00 88.94 111 ALA A C 1
ATOM 876 O O . ALA A 1 111 ? 23.412 8.280 -14.098 1.00 88.94 111 ALA A O 1
ATOM 877 N N . LEU A 1 112 ? 22.027 6.715 -14.925 1.00 87.25 112 LEU A N 1
ATOM 878 C CA . LEU A 1 112 ? 21.098 7.669 -15.545 1.00 87.25 112 LEU A CA 1
ATOM 879 C C . LEU A 1 112 ? 20.348 8.499 -14.490 1.00 87.25 112 LEU A C 1
ATOM 881 O O . LEU A 1 112 ? 20.316 9.725 -14.602 1.00 87.25 112 LEU A O 1
ATOM 885 N N . THR A 1 113 ? 19.829 7.870 -13.427 1.00 86.44 113 THR A N 1
ATOM 886 C CA . THR A 1 113 ? 19.123 8.589 -12.343 1.00 86.44 113 THR A CA 1
ATOM 887 C C . THR A 1 113 ? 20.010 9.595 -11.599 1.00 86.44 113 THR A C 1
ATOM 889 O O . THR A 1 113 ? 19.542 10.653 -11.164 1.00 86.44 113 THR A O 1
ATOM 892 N N . GLU A 1 114 ? 21.308 9.306 -11.471 1.00 81.62 114 GLU A N 1
ATOM 893 C CA . GLU A 1 114 ? 22.276 10.207 -10.838 1.00 81.62 114 GLU A CA 1
ATOM 894 C C . GLU A 1 114 ? 22.607 11.415 -11.726 1.00 81.62 114 GLU A C 1
ATOM 896 O O . GLU A 1 114 ? 22.671 12.537 -11.230 1.00 81.62 114 GLU A O 1
ATOM 901 N N . GLN A 1 115 ? 22.766 11.216 -13.038 1.00 72.62 115 GLN A N 1
ATOM 902 C CA . GLN A 1 115 ? 23.117 12.284 -13.983 1.00 72.62 115 GLN A CA 1
ATOM 903 C C . GLN A 1 115 ? 21.997 13.307 -14.208 1.00 72.62 115 GLN A C 1
ATOM 905 O O . GLN A 1 115 ? 22.270 14.472 -14.503 1.00 72.62 115 GLN A O 1
ATOM 910 N N . GLU A 1 116 ? 20.733 12.900 -14.093 1.00 61.44 116 GLU A N 1
ATOM 911 C CA . GLU A 1 116 ? 19.594 13.801 -14.300 1.00 61.44 116 GLU A CA 1
ATOM 912 C C . GLU A 1 116 ? 19.426 14.849 -13.193 1.00 61.44 116 GLU A C 1
ATOM 914 O O . GLU A 1 116 ? 18.800 15.881 -13.436 1.00 61.44 116 GLU A O 1
ATOM 919 N N . SER A 1 117 ? 20.063 14.659 -12.030 1.00 54.25 117 SER A N 1
ATOM 920 C CA . SER A 1 117 ? 20.082 15.647 -10.936 1.00 54.25 117 SER A CA 1
ATOM 921 C C . SER A 1 117 ? 20.623 17.015 -11.361 1.00 54.25 117 SER A C 1
ATOM 923 O O . SER A 1 117 ? 20.215 18.041 -10.817 1.00 54.25 117 SER A O 1
ATOM 925 N N . ASP A 1 118 ? 21.503 17.044 -12.362 1.00 54.25 118 ASP A N 1
ATOM 926 C CA . ASP A 1 118 ? 22.260 18.246 -12.713 1.00 54.25 118 ASP A CA 1
ATOM 927 C C . ASP A 1 118 ? 21.624 19.051 -13.867 1.00 54.25 118 ASP A C 1
ATOM 929 O O . ASP A 1 118 ? 22.020 20.191 -14.125 1.00 54.25 118 ASP A O 1
ATOM 933 N N . ALA A 1 119 ? 20.615 18.499 -14.555 1.00 53.44 119 ALA A N 1
ATOM 934 C CA . ALA A 1 119 ? 19.986 19.092 -15.740 1.00 53.44 119 ALA A CA 1
ATOM 935 C C . ALA A 1 119 ? 18.519 19.492 -15.469 1.00 53.44 119 ALA A C 1
ATOM 937 O O . ALA A 1 119 ? 17.579 18.774 -15.801 1.00 53.44 119 ALA A O 1
ATOM 938 N N . ILE A 1 120 ? 18.323 20.666 -14.863 1.00 41.78 120 ILE A N 1
ATOM 939 C CA . ILE A 1 120 ? 17.011 21.196 -14.448 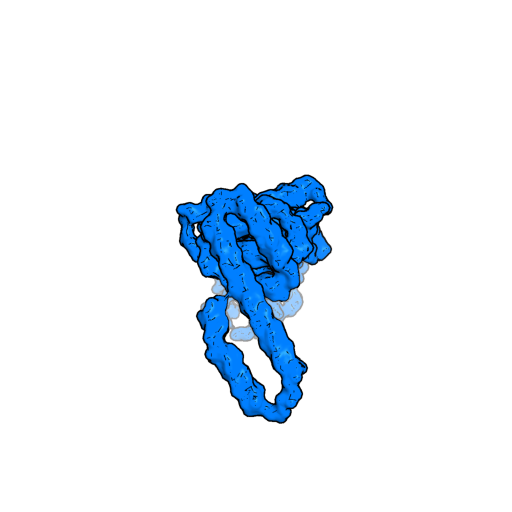1.00 41.78 120 ILE A CA 1
ATOM 940 C C . ILE A 1 120 ? 16.073 21.420 -15.657 1.00 41.78 120 ILE A C 1
ATOM 942 O O . ILE A 1 120 ? 16.382 22.224 -16.536 1.00 41.78 120 ILE A O 1
ATOM 946 N N . GLY A 1 121 ? 14.887 20.791 -15.642 1.00 54.47 121 GLY A N 1
ATOM 947 C CA . GLY A 1 121 ? 13.664 21.320 -16.275 1.00 54.47 121 GLY A CA 1
ATOM 948 C C . GLY A 1 121 ? 12.925 20.414 -17.270 1.00 54.47 121 GLY A C 1
ATOM 949 O O . GLY A 1 121 ? 11.701 20.387 -17.245 1.00 54.47 121 GLY A O 1
ATOM 950 N N . GLU A 1 122 ? 13.625 19.664 -18.129 1.00 53.44 122 GLU A N 1
ATOM 951 C CA . GLU A 1 122 ? 12.978 18.856 -19.189 1.00 53.44 122 GLU A CA 1
ATOM 952 C C . GLU A 1 122 ? 13.079 17.336 -18.970 1.00 53.44 122 GLU A C 1
ATOM 954 O O . GLU A 1 122 ? 12.373 16.588 -19.634 1.00 53.44 122 GLU A O 1
ATOM 959 N N . ARG A 1 123 ? 13.905 16.854 -18.028 1.00 57.38 123 ARG A N 1
ATOM 960 C CA . ARG A 1 123 ? 14.157 15.410 -17.816 1.00 57.38 123 ARG A CA 1
ATOM 961 C C . ARG A 1 123 ? 13.391 14.758 -16.662 1.00 57.38 123 ARG A C 1
ATOM 963 O O . ARG A 1 123 ? 13.522 13.559 -16.464 1.00 57.38 123 ARG A O 1
ATOM 970 N N . GLU A 1 124 ? 12.539 15.497 -15.954 1.00 57.78 124 GLU A N 1
ATOM 971 C CA . GLU A 1 124 ? 11.800 14.996 -14.776 1.00 57.78 124 GLU A CA 1
ATOM 972 C C . GLU A 1 124 ? 10.964 13.735 -15.060 1.00 57.78 124 GLU A C 1
ATOM 974 O O . GLU A 1 124 ? 10.809 12.866 -14.206 1.00 57.78 124 GLU A O 1
ATOM 979 N N . THR A 1 125 ? 10.476 13.589 -16.290 1.00 61.84 125 THR A N 1
ATOM 980 C CA . THR A 1 125 ? 9.800 12.364 -16.722 1.00 61.84 125 THR A CA 1
ATOM 981 C C . THR A 1 125 ? 10.759 11.183 -16.867 1.00 61.84 125 THR A C 1
ATOM 983 O O . THR A 1 125 ? 10.498 10.147 -16.280 1.00 61.84 125 THR A O 1
ATOM 986 N N . ALA A 1 126 ? 11.914 11.336 -17.533 1.00 76.88 126 ALA A N 1
ATOM 987 C CA . ALA A 1 126 ? 12.813 10.193 -17.745 1.00 76.88 126 ALA A CA 1
ATOM 988 C C . ALA A 1 126 ? 13.305 9.601 -16.417 1.00 76.88 126 ALA A C 1
ATOM 990 O O . ALA A 1 126 ? 13.498 8.389 -16.316 1.00 76.88 126 ALA A O 1
ATOM 991 N N . HIS A 1 127 ? 13.387 10.431 -15.378 1.00 85.94 127 HIS A N 1
ATOM 992 C CA . HIS A 1 127 ? 13.669 9.994 -14.023 1.00 85.94 127 HIS A CA 1
ATOM 993 C C . HIS A 1 127 ? 12.597 9.036 -13.471 1.00 85.94 127 HIS A C 1
ATOM 995 O O . HIS A 1 127 ? 12.952 8.002 -12.903 1.00 85.94 127 HIS A O 1
ATOM 1001 N N . VAL A 1 128 ? 11.297 9.308 -13.673 1.00 88.19 128 VAL A N 1
ATOM 1002 C CA . VAL A 1 128 ? 10.227 8.396 -13.226 1.00 88.19 128 VAL A CA 1
ATOM 1003 C C . VAL A 1 128 ? 10.280 7.070 -13.975 1.00 88.19 128 VAL A C 1
ATOM 1005 O O . VAL A 1 128 ? 10.184 6.014 -13.351 1.00 88.19 128 VAL A O 1
ATOM 1008 N N . GLU A 1 129 ? 10.526 7.103 -15.287 1.00 90.06 129 GLU A N 1
ATOM 1009 C CA . GLU A 1 129 ? 10.663 5.880 -16.080 1.00 90.06 129 GLU A CA 1
ATOM 1010 C C . GLU A 1 129 ? 11.925 5.089 -15.698 1.00 90.06 129 GLU A C 1
ATOM 1012 O O . GLU A 1 129 ? 11.898 3.859 -15.691 1.00 90.06 129 GLU A O 1
ATOM 1017 N N . CYS A 1 130 ? 13.015 5.759 -15.307 1.00 92.88 130 CYS A N 1
ATOM 1018 C CA . CYS A 1 130 ? 14.203 5.090 -14.774 1.00 92.88 130 CYS A CA 1
ATOM 1019 C C . CYS A 1 130 ? 13.893 4.378 -13.453 1.00 92.88 130 CYS A C 1
ATOM 1021 O O . CYS A 1 130 ? 14.263 3.218 -13.280 1.00 92.88 130 CYS A O 1
ATOM 1023 N N . LEU A 1 131 ? 13.199 5.044 -12.528 1.00 94.19 131 LEU A N 1
ATOM 1024 C CA . LEU A 1 131 ? 12.804 4.456 -11.247 1.00 94.19 131 LEU A CA 1
ATOM 1025 C C . LEU A 1 131 ? 11.840 3.271 -11.433 1.00 94.19 131 LEU A C 1
ATOM 1027 O O . LEU A 1 131 ? 12.019 2.237 -10.791 1.00 94.19 131 LEU A O 1
ATOM 1031 N N . GLN A 1 132 ? 10.876 3.380 -12.351 1.00 93.44 132 GLN A N 1
ATOM 1032 C CA . GLN A 1 132 ? 9.989 2.273 -12.730 1.00 93.44 132 GLN A CA 1
ATOM 1033 C C . GLN A 1 132 ? 10.770 1.100 -13.330 1.00 93.44 132 GLN A C 1
ATOM 1035 O O . GLN A 1 132 ? 10.537 -0.049 -12.960 1.00 93.44 132 GLN A O 1
ATOM 1040 N N . ALA A 1 133 ? 11.730 1.374 -14.217 1.00 94.75 133 ALA A N 1
ATOM 1041 C CA . ALA A 1 133 ? 12.577 0.342 -14.802 1.00 94.75 133 ALA A CA 1
ATOM 1042 C C . ALA A 1 133 ? 13.468 -0.338 -13.748 1.00 94.75 133 ALA A C 1
ATOM 1044 O O . ALA A 1 133 ? 13.622 -1.558 -13.775 1.00 94.75 133 ALA A O 1
ATOM 1045 N N . LEU A 1 134 ? 14.011 0.413 -12.782 1.00 95.69 134 LEU A N 1
ATOM 1046 C CA . LEU A 1 134 ? 14.742 -0.150 -11.640 1.00 95.69 134 LEU A CA 1
ATOM 1047 C C . LEU A 1 134 ? 13.853 -1.078 -10.814 1.00 95.69 134 LEU A C 1
ATOM 1049 O O . LEU A 1 134 ? 14.279 -2.189 -10.488 1.00 95.69 134 LEU A O 1
ATOM 1053 N N . GLN A 1 135 ? 12.621 -0.658 -10.527 1.00 93.94 135 GLN A N 1
ATOM 1054 C CA . GLN A 1 135 ? 11.671 -1.482 -9.792 1.00 93.94 135 GLN A CA 1
ATOM 1055 C C . GLN A 1 135 ? 11.325 -2.766 -10.565 1.00 93.94 135 GLN A C 1
ATOM 1057 O O . GLN A 1 135 ? 11.414 -3.860 -10.012 1.00 93.94 135 GLN A O 1
ATOM 1062 N N . ALA A 1 136 ? 11.052 -2.669 -11.870 1.00 93.94 136 ALA A N 1
ATOM 1063 C CA . ALA A 1 136 ? 10.789 -3.832 -12.721 1.00 93.94 136 ALA A CA 1
ATOM 1064 C C . ALA A 1 136 ? 11.977 -4.815 -12.777 1.00 93.94 136 ALA A C 1
ATOM 1066 O O . ALA A 1 136 ? 11.793 -6.031 -12.826 1.00 93.94 136 ALA A O 1
ATOM 1067 N N . LEU A 1 137 ? 13.213 -4.310 -12.709 1.00 95.06 137 LEU A N 1
ATOM 1068 C CA . LEU A 1 137 ? 14.430 -5.127 -12.615 1.00 95.06 137 LEU A CA 1
ATOM 1069 C C . LEU A 1 137 ? 14.654 -5.739 -11.215 1.00 95.06 137 LEU A C 1
ATOM 1071 O O . LEU A 1 137 ? 15.632 -6.471 -11.016 1.00 95.06 137 LEU A O 1
ATOM 1075 N N . GLY A 1 138 ? 13.779 -5.457 -10.246 1.00 92.31 138 GLY A N 1
ATOM 1076 C CA . GLY A 1 138 ? 13.880 -5.904 -8.857 1.00 92.31 138 GLY A CA 1
ATOM 1077 C C . GLY A 1 138 ? 14.982 -5.191 -8.070 1.00 92.31 138 GLY A C 1
ATOM 1078 O O . GLY A 1 138 ? 15.533 -5.755 -7.115 1.00 92.31 138 GLY A O 1
ATOM 1079 N N . HIS A 1 139 ? 15.373 -3.983 -8.488 1.00 94.69 139 HIS A N 1
ATOM 1080 C CA . HIS A 1 139 ? 16.302 -3.164 -7.723 1.00 94.69 139 HIS A CA 1
ATOM 1081 C C . HIS A 1 139 ? 15.590 -2.577 -6.503 1.00 94.69 139 HIS A C 1
ATOM 1083 O O . HIS A 1 139 ? 14.854 -1.601 -6.595 1.00 94.69 139 HIS A O 1
ATOM 1089 N N . LYS A 1 140 ? 15.884 -3.146 -5.334 1.00 91.50 140 LYS A N 1
ATOM 1090 C CA . LYS A 1 140 ? 15.253 -2.728 -4.079 1.00 91.50 140 LYS A CA 1
ATOM 1091 C C . LYS A 1 140 ? 15.683 -1.349 -3.589 1.00 91.50 140 LYS A C 1
ATOM 1093 O O . LYS A 1 140 ? 14.924 -0.720 -2.870 1.00 91.50 140 LYS A O 1
ATOM 1098 N N . GLY A 1 141 ? 16.893 -0.892 -3.917 1.00 91.06 141 GLY A N 1
ATOM 1099 C CA . GLY A 1 141 ? 17.456 0.333 -3.342 1.00 91.06 141 GLY A CA 1
ATOM 1100 C C . GLY A 1 141 ? 17.544 0.312 -1.807 1.00 91.06 141 GLY A C 1
ATOM 1101 O O . GLY A 1 141 ? 17.356 -0.713 -1.150 1.00 91.06 141 GLY A O 1
ATOM 1102 N N . GLY A 1 142 ? 17.875 1.463 -1.222 1.00 93.81 142 GLY A N 1
ATOM 1103 C CA . GLY A 1 142 ? 17.762 1.711 0.219 1.00 93.81 142 GLY A CA 1
ATOM 1104 C C . GLY A 1 142 ? 16.625 2.688 0.523 1.00 93.81 142 GLY A C 1
ATOM 1105 O O . GLY A 1 142 ? 16.161 3.397 -0.363 1.00 93.81 142 GLY A O 1
ATOM 1106 N N . ILE A 1 143 ? 16.215 2.796 1.791 1.00 93.56 143 ILE A N 1
ATOM 1107 C CA . ILE A 1 143 ? 15.174 3.759 2.206 1.00 93.56 143 ILE A CA 1
ATOM 1108 C C . ILE A 1 143 ? 15.555 5.196 1.816 1.00 93.56 143 ILE A C 1
ATOM 1110 O O . ILE A 1 143 ? 14.707 5.960 1.368 1.00 93.56 143 ILE A O 1
ATOM 1114 N N . THR A 1 144 ? 16.832 5.563 1.965 1.00 94.56 144 THR A N 1
ATOM 1115 C CA . THR A 1 144 ? 17.333 6.893 1.587 1.00 94.56 144 THR A CA 1
ATOM 1116 C C . THR A 1 144 ? 17.203 7.145 0.091 1.00 94.56 144 THR A C 1
ATOM 1118 O O . THR A 1 144 ? 16.703 8.189 -0.287 1.00 94.56 144 THR A O 1
ATOM 1121 N N . PHE A 1 145 ? 17.547 6.165 -0.751 1.00 94.69 145 PHE A N 1
ATOM 1122 C CA . PHE A 1 145 ? 17.430 6.275 -2.208 1.00 94.69 145 PHE A CA 1
ATOM 1123 C C . PHE A 1 145 ? 15.999 6.633 -2.643 1.00 94.69 145 PHE A C 1
ATOM 1125 O O . PHE A 1 145 ? 15.792 7.579 -3.397 1.00 94.69 145 PHE A O 1
ATOM 1132 N N . TRP A 1 146 ? 15.001 5.923 -2.112 1.00 95.81 146 TRP A N 1
ATOM 1133 C CA . TRP A 1 146 ? 13.596 6.168 -2.444 1.00 95.81 146 TRP A CA 1
ATOM 1134 C C . TRP A 1 146 ? 13.064 7.491 -1.879 1.00 95.81 146 TRP A C 1
ATOM 1136 O O . TRP A 1 146 ? 12.249 8.156 -2.517 1.00 95.81 146 TRP A O 1
ATOM 1146 N N . ARG A 1 147 ? 13.548 7.916 -0.706 1.00 94.12 147 ARG A N 1
ATOM 1147 C CA . ARG A 1 147 ? 13.214 9.235 -0.149 1.00 94.12 147 ARG A CA 1
ATOM 1148 C C . ARG A 1 147 ? 13.820 10.368 -0.974 1.00 94.12 147 ARG A C 1
ATOM 1150 O O . ARG A 1 147 ? 13.100 11.306 -1.291 1.00 94.12 147 ARG A O 1
ATOM 1157 N N . ASP A 1 148 ? 15.076 10.244 -1.392 1.00 93.06 148 ASP A N 1
ATOM 1158 C CA . ASP A 1 148 ? 15.736 11.220 -2.266 1.00 93.06 148 ASP A CA 1
ATOM 1159 C C . ASP A 1 148 ? 15.006 11.322 -3.619 1.00 93.06 148 ASP A C 1
ATOM 1161 O O . ASP A 1 148 ? 14.837 12.414 -4.163 1.00 93.06 148 ASP A O 1
ATOM 1165 N N . ALA A 1 149 ? 14.502 10.198 -4.147 1.00 92.50 149 ALA A N 1
ATOM 1166 C CA . ALA A 1 149 ? 13.646 10.193 -5.332 1.00 92.50 149 ALA A CA 1
ATOM 1167 C C . ALA A 1 149 ? 12.346 10.986 -5.110 1.00 92.50 149 ALA A C 1
ATOM 1169 O O . ALA A 1 149 ? 11.975 11.800 -5.959 1.00 92.50 149 ALA A O 1
ATOM 1170 N N . TYR A 1 150 ? 11.680 10.805 -3.963 1.00 93.88 150 TYR A N 1
ATOM 1171 C CA . TYR A 1 150 ? 10.503 11.599 -3.602 1.00 93.88 150 TYR A CA 1
ATOM 1172 C C . TYR A 1 150 ? 10.823 13.085 -3.426 1.00 93.88 150 TYR A C 1
ATOM 1174 O O . TYR A 1 150 ? 10.028 13.920 -3.831 1.00 93.88 150 TYR A O 1
ATOM 1182 N N . GLU A 1 151 ? 11.969 13.454 -2.856 1.00 91.56 151 GLU A N 1
ATOM 1183 C CA . GLU A 1 151 ? 12.350 14.868 -2.720 1.00 91.56 151 GLU A CA 1
ATOM 1184 C C . GLU A 1 151 ? 12.507 15.565 -4.080 1.00 91.56 151 GLU A C 1
ATOM 1186 O O . GLU A 1 151 ? 12.284 16.772 -4.181 1.00 91.56 151 GLU A O 1
ATOM 1191 N N . ARG A 1 152 ? 12.840 14.805 -5.132 1.00 87.69 152 ARG A N 1
ATOM 1192 C CA . ARG A 1 152 ? 12.968 15.308 -6.506 1.00 87.69 152 ARG A CA 1
ATOM 1193 C C . ARG A 1 152 ? 11.626 15.449 -7.220 1.00 87.69 152 ARG A C 1
ATOM 1195 O O . ARG A 1 152 ? 11.362 16.516 -7.758 1.00 87.69 152 ARG A O 1
ATOM 1202 N N . GLY A 1 153 ? 10.800 14.399 -7.235 1.00 86.25 153 GLY A N 1
ATOM 1203 C CA . GLY A 1 153 ? 9.499 14.430 -7.924 1.00 86.25 153 GLY A CA 1
ATOM 1204 C C . GLY A 1 153 ? 8.368 15.026 -7.073 1.00 86.25 153 GLY A C 1
ATOM 1205 O O . GLY A 1 153 ? 7.409 15.615 -7.557 1.00 86.25 153 GLY A O 1
ATOM 1206 N N . GLY A 1 154 ? 8.441 14.927 -5.756 1.00 90.00 154 GLY A N 1
ATOM 1207 C CA . GLY A 1 154 ? 7.339 15.285 -4.870 1.00 90.00 154 GLY A CA 1
ATOM 1208 C C . GLY A 1 154 ? 6.152 14.328 -5.007 1.00 90.00 154 GLY A C 1
ATOM 1209 O O . GLY A 1 154 ? 6.308 13.134 -5.263 1.00 90.00 154 GLY A O 1
ATOM 1210 N N . SER A 1 155 ? 4.934 14.845 -4.820 1.00 90.56 155 SER A N 1
ATOM 1211 C CA . SER A 1 155 ? 3.737 14.020 -4.589 1.00 90.56 155 SER A CA 1
ATOM 1212 C C . SER A 1 155 ? 3.414 13.028 -5.709 1.00 90.56 155 SER A C 1
ATOM 1214 O O . SER A 1 155 ? 2.888 11.959 -5.426 1.00 90.56 155 SER A O 1
ATOM 1216 N N . HIS A 1 156 ? 3.752 13.332 -6.964 1.00 89.44 156 HIS A N 1
ATOM 1217 C CA . HIS A 1 156 ? 3.465 12.443 -8.094 1.00 89.44 156 HIS A CA 1
ATOM 1218 C C . HIS A 1 156 ? 4.319 11.162 -8.102 1.00 89.44 156 HIS A C 1
ATOM 1220 O O . HIS A 1 156 ? 3.984 10.215 -8.805 1.00 89.44 156 HIS A O 1
ATOM 1226 N N . TYR A 1 157 ? 5.385 11.102 -7.297 1.00 93.62 157 TYR A N 1
ATOM 1227 C CA . TYR A 1 157 ? 6.187 9.892 -7.091 1.00 93.62 157 TYR A CA 1
ATOM 1228 C C . TYR A 1 157 ? 5.724 9.058 -5.896 1.00 93.62 157 TYR A C 1
ATOM 1230 O O . TYR A 1 157 ? 6.309 8.008 -5.645 1.00 93.62 157 TYR A O 1
ATOM 1238 N N . ALA A 1 158 ? 4.707 9.498 -5.145 1.00 94.88 158 ALA A N 1
ATOM 1239 C CA . ALA A 1 158 ? 4.310 8.848 -3.897 1.00 94.88 158 ALA A CA 1
ATOM 1240 C C . ALA A 1 158 ? 4.022 7.350 -4.078 1.00 94.88 158 ALA A C 1
ATOM 1242 O O . ALA A 1 158 ? 4.503 6.551 -3.282 1.00 94.88 158 ALA A O 1
ATOM 1243 N N . GLU A 1 159 ? 3.298 6.969 -5.135 1.00 95.38 159 GLU A N 1
ATOM 1244 C CA . GLU A 1 159 ? 2.975 5.567 -5.429 1.00 95.38 159 GLU A CA 1
ATOM 1245 C C . GLU A 1 159 ? 4.231 4.759 -5.756 1.00 95.38 159 GLU A C 1
ATOM 1247 O O . GLU A 1 159 ? 4.498 3.753 -5.107 1.00 95.38 159 GLU A O 1
ATOM 1252 N N . LEU A 1 160 ? 5.054 5.246 -6.687 1.00 95.00 160 LEU A N 1
ATOM 1253 C CA . LEU A 1 160 ? 6.293 4.583 -7.095 1.00 95.00 160 LEU A CA 1
ATOM 1254 C C . LEU A 1 160 ? 7.261 4.384 -5.920 1.00 95.00 160 LEU A C 1
ATOM 1256 O O . LEU A 1 160 ? 7.818 3.307 -5.726 1.00 95.00 160 LEU A O 1
ATOM 1260 N N . VAL A 1 161 ? 7.436 5.425 -5.109 1.00 96.44 161 VAL A N 1
ATOM 1261 C CA . VAL A 1 161 ? 8.301 5.405 -3.927 1.00 96.44 161 VAL A CA 1
ATOM 1262 C C . VAL A 1 161 ? 7.736 4.470 -2.861 1.00 96.44 161 VAL A C 1
ATOM 1264 O O . VAL A 1 161 ? 8.494 3.710 -2.261 1.00 96.44 161 VAL A O 1
ATOM 1267 N N . ALA A 1 162 ? 6.421 4.478 -2.634 1.00 96.50 162 ALA A N 1
ATOM 1268 C CA . ALA A 1 162 ? 5.787 3.570 -1.686 1.00 96.50 162 ALA A CA 1
ATOM 1269 C C . ALA A 1 162 ? 5.916 2.104 -2.127 1.00 96.50 162 ALA A C 1
ATOM 1271 O O . ALA A 1 162 ? 6.234 1.261 -1.289 1.00 96.50 162 ALA A O 1
ATOM 1272 N N . CYS A 1 163 ? 5.760 1.808 -3.422 1.00 94.88 163 CYS A N 1
ATOM 1273 C CA . CYS A 1 163 ? 6.025 0.487 -3.991 1.00 94.88 163 CYS A CA 1
ATOM 1274 C C . CYS A 1 163 ? 7.484 0.055 -3.770 1.00 94.88 163 CYS A C 1
ATOM 1276 O O . CYS A 1 163 ? 7.737 -1.022 -3.231 1.00 94.88 163 CYS A O 1
ATOM 1278 N N . GLY A 1 164 ? 8.451 0.915 -4.107 1.00 94.88 164 GLY A N 1
ATOM 1279 C CA . GLY A 1 164 ? 9.874 0.623 -3.910 1.00 94.88 164 GLY A CA 1
ATOM 1280 C C . GLY A 1 164 ? 10.246 0.395 -2.439 1.00 94.88 164 GLY A C 1
ATOM 1281 O O . GLY A 1 164 ? 11.004 -0.518 -2.112 1.00 94.88 164 GLY A O 1
ATOM 1282 N N . LEU A 1 165 ? 9.667 1.176 -1.521 1.00 95.81 165 LEU A N 1
ATOM 1283 C CA . LEU A 1 165 ? 9.844 0.980 -0.079 1.00 95.81 165 LEU A CA 1
ATOM 1284 C C . LEU A 1 165 ? 9.192 -0.316 0.416 1.00 95.81 165 LEU A C 1
ATOM 1286 O O . LEU A 1 165 ? 9.779 -0.994 1.260 1.00 95.81 165 LEU A O 1
ATOM 1290 N N . ALA A 1 166 ? 8.021 -0.676 -0.112 1.00 94.81 166 ALA A N 1
ATOM 1291 C CA . ALA A 1 166 ? 7.296 -1.891 0.250 1.00 94.81 166 ALA A CA 1
ATOM 1292 C C . ALA A 1 166 ? 8.104 -3.164 -0.050 1.00 94.81 166 ALA A C 1
ATOM 1294 O O . ALA A 1 166 ? 8.097 -4.092 0.759 1.00 94.81 166 ALA A O 1
ATOM 1295 N N . GLU A 1 167 ? 8.874 -3.180 -1.143 1.00 91.88 167 GLU A N 1
ATOM 1296 C CA . GLU A 1 167 ? 9.762 -4.298 -1.500 1.00 91.88 167 GLU A CA 1
ATOM 1297 C C . GLU A 1 167 ? 10.946 -4.493 -0.528 1.00 91.88 167 GLU A C 1
ATOM 1299 O O . GLU A 1 167 ? 11.546 -5.582 -0.467 1.00 91.88 167 GLU A O 1
ATOM 1304 N N . ILE A 1 168 ? 11.316 -3.439 0.211 1.00 92.00 168 ILE A N 1
ATOM 1305 C CA . ILE A 1 168 ? 12.333 -3.475 1.270 1.00 92.00 168 ILE A CA 1
ATOM 1306 C C . ILE A 1 168 ? 11.682 -3.892 2.591 1.00 92.00 168 ILE A C 1
ATOM 1308 O O . ILE A 1 168 ? 12.101 -4.872 3.213 1.00 92.00 168 ILE A O 1
ATOM 1312 N N . ASP A 1 169 ? 10.693 -3.115 3.026 1.00 91.38 169 ASP A N 1
ATOM 1313 C CA . ASP A 1 169 ? 9.945 -3.298 4.262 1.00 91.38 169 ASP A CA 1
ATOM 1314 C C . ASP A 1 169 ? 8.542 -2.682 4.104 1.00 91.38 169 ASP A C 1
ATOM 1316 O O . ASP A 1 169 ? 8.424 -1.459 3.974 1.00 91.38 169 ASP A O 1
ATOM 1320 N N . PRO A 1 170 ? 7.458 -3.475 4.193 1.00 91.81 170 PRO A N 1
ATOM 1321 C CA . PRO A 1 170 ? 6.098 -2.945 4.108 1.00 91.81 170 PRO A CA 1
ATOM 1322 C C . PRO A 1 170 ? 5.808 -1.887 5.182 1.00 91.81 170 PRO A C 1
ATOM 1324 O O . PRO A 1 170 ? 5.010 -0.981 4.952 1.00 91.81 170 PRO A O 1
ATOM 1327 N N . GLY A 1 171 ? 6.460 -1.961 6.350 1.00 92.56 171 GLY A N 1
ATOM 1328 C CA . GLY A 1 171 ? 6.342 -0.935 7.386 1.00 92.56 171 GLY A CA 1
ATOM 1329 C C . GLY A 1 171 ? 6.877 0.421 6.927 1.00 92.56 171 GLY A C 1
ATOM 1330 O O . GLY A 1 171 ? 6.220 1.435 7.161 1.00 92.56 171 GLY A O 1
ATOM 1331 N N . ALA A 1 172 ? 8.005 0.429 6.210 1.00 93.94 172 ALA A N 1
ATOM 1332 C CA . ALA A 1 172 ? 8.641 1.642 5.706 1.00 93.94 172 ALA A CA 1
ATOM 1333 C C . ALA A 1 172 ? 7.774 2.379 4.676 1.00 93.94 172 ALA A C 1
ATOM 1335 O O . ALA A 1 172 ? 7.763 3.610 4.678 1.00 93.94 172 ALA A O 1
ATOM 1336 N N . ALA A 1 173 ? 7.022 1.654 3.841 1.00 95.31 173 ALA A N 1
ATOM 1337 C CA . ALA A 1 173 ? 6.067 2.253 2.907 1.00 95.31 173 ALA A CA 1
ATOM 1338 C C . ALA A 1 173 ? 4.937 2.987 3.646 1.00 95.31 173 ALA A C 1
ATOM 1340 O O . ALA A 1 173 ? 4.648 4.145 3.345 1.00 95.31 173 ALA A O 1
ATOM 1341 N N . PHE A 1 174 ? 4.337 2.354 4.662 1.00 94.06 174 PHE A N 1
ATOM 1342 C CA . PHE A 1 174 ? 3.296 3.006 5.458 1.00 94.06 174 PHE A CA 1
ATOM 1343 C C . PHE A 1 174 ? 3.834 4.167 6.301 1.00 94.06 174 PHE A C 1
ATOM 1345 O O . PHE A 1 174 ? 3.148 5.178 6.417 1.00 94.06 174 PHE A O 1
ATOM 1352 N N . ASP A 1 175 ? 5.027 4.036 6.895 1.00 93.94 175 ASP A N 1
ATOM 1353 C CA . ASP A 1 175 ? 5.680 5.129 7.633 1.00 93.94 175 ASP A CA 1
ATOM 1354 C C . ASP A 1 175 ? 5.911 6.331 6.712 1.00 93.94 175 ASP A C 1
ATOM 1356 O O . ASP A 1 175 ? 5.547 7.453 7.050 1.00 93.94 175 ASP A O 1
ATOM 1360 N N . PHE A 1 176 ? 6.432 6.084 5.509 1.00 95.94 176 PHE A N 1
ATOM 1361 C CA . PHE A 1 176 ? 6.612 7.115 4.495 1.00 95.94 176 PHE A CA 1
ATOM 1362 C C . PHE A 1 176 ? 5.295 7.814 4.136 1.00 95.94 176 PHE A C 1
ATOM 1364 O O . PHE A 1 176 ? 5.227 9.034 4.232 1.00 95.94 176 PHE A O 1
ATOM 1371 N N . LEU A 1 177 ? 4.237 7.073 3.789 1.00 95.31 177 LEU A N 1
ATOM 1372 C CA . LEU A 1 177 ? 2.943 7.671 3.431 1.00 95.31 177 LEU A CA 1
ATOM 1373 C C . LEU A 1 177 ? 2.297 8.433 4.598 1.00 95.31 177 LEU A C 1
ATOM 1375 O O . LEU A 1 177 ? 1.614 9.430 4.378 1.00 95.31 177 LEU A O 1
ATOM 1379 N N . ALA A 1 178 ? 2.505 7.984 5.837 1.00 92.50 178 ALA A N 1
ATOM 1380 C CA . ALA A 1 178 ? 1.992 8.648 7.032 1.00 92.50 178 ALA A CA 1
ATOM 1381 C C . ALA A 1 178 ? 2.722 9.959 7.370 1.00 92.50 178 ALA A C 1
ATOM 1383 O O . ALA A 1 178 ? 2.111 10.824 8.003 1.00 92.50 178 ALA A O 1
ATOM 1384 N N . ASP A 1 179 ? 3.983 10.102 6.949 1.00 94.06 179 ASP A N 1
ATOM 1385 C CA . ASP A 1 179 ? 4.804 11.306 7.133 1.00 94.06 179 ASP A CA 1
ATOM 1386 C C . ASP A 1 179 ? 4.481 12.415 6.107 1.00 94.06 179 ASP A C 1
ATOM 1388 O O . ASP A 1 179 ? 4.863 13.575 6.300 1.00 94.06 179 ASP A O 1
ATOM 1392 N N . LEU A 1 180 ? 3.780 12.094 5.013 1.00 93.38 180 LEU A N 1
ATOM 1393 C CA . LEU A 1 180 ? 3.437 13.053 3.961 1.00 93.38 180 LEU A CA 1
ATOM 1394 C C . LEU A 1 180 ? 2.162 13.855 4.279 1.00 93.38 180 LEU A C 1
ATOM 1396 O O . LEU A 1 180 ? 1.217 13.328 4.869 1.00 93.38 180 LEU A O 1
ATOM 1400 N N . PRO A 1 181 ? 2.065 15.125 3.830 1.00 92.31 181 PRO A N 1
ATOM 1401 C CA . PRO A 1 181 ? 0.795 15.840 3.813 1.00 92.31 181 PRO A CA 1
ATOM 1402 C C . PRO A 1 181 ? -0.241 15.088 2.972 1.00 92.31 181 PRO A C 1
ATOM 1404 O O . PRO A 1 181 ? 0.043 14.684 1.843 1.00 92.31 181 PRO A O 1
ATOM 1407 N N . TRP A 1 182 ? -1.454 14.939 3.506 1.00 92.56 182 TRP A N 1
ATOM 1408 C CA . TRP A 1 182 ? -2.517 14.221 2.807 1.00 92.56 182 TRP A CA 1
ATOM 1409 C C . TRP A 1 182 ? -2.866 14.868 1.456 1.00 92.56 182 TRP A C 1
ATOM 1411 O O . TRP A 1 182 ? -3.044 16.086 1.375 1.00 92.56 182 TRP A O 1
ATOM 1421 N N . SER A 1 183 ? -2.979 14.051 0.406 1.00 93.00 183 SER A N 1
ATOM 1422 C CA . SER A 1 183 ? -3.370 14.454 -0.953 1.00 93.00 183 SER A CA 1
ATOM 1423 C C . SER A 1 183 ? -3.902 13.259 -1.750 1.00 93.00 183 SER A C 1
ATOM 1425 O O . SER A 1 183 ? -3.621 12.116 -1.391 1.00 93.00 183 SER A O 1
ATOM 1427 N N . ASP A 1 184 ? -4.583 13.515 -2.871 1.00 94.00 184 ASP A N 1
ATOM 1428 C CA . ASP A 1 184 ? -5.093 12.475 -3.782 1.00 94.00 184 ASP A CA 1
ATOM 1429 C C . ASP A 1 184 ? -3.987 11.514 -4.260 1.00 94.00 184 ASP A C 1
ATOM 1431 O O . ASP A 1 184 ? -4.230 10.325 -4.460 1.00 94.00 184 ASP A O 1
ATOM 1435 N N . TYR A 1 185 ? -2.747 12.001 -4.398 1.00 94.38 185 TYR A N 1
ATOM 1436 C CA . TYR A 1 185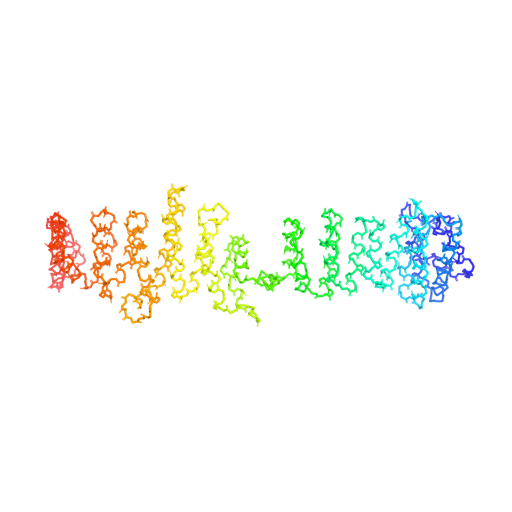 ? -1.594 11.168 -4.753 1.00 94.38 185 TYR A CA 1
ATOM 1437 C C . TYR A 1 185 ? -1.183 10.216 -3.626 1.00 94.38 185 TYR A C 1
ATOM 1439 O O . TYR A 1 185 ? -0.829 9.073 -3.895 1.00 94.38 185 TYR A O 1
ATOM 1447 N N . VAL A 1 186 ? -1.236 10.667 -2.368 1.00 94.38 186 VAL A N 1
ATOM 1448 C CA . VAL A 1 186 ? -0.946 9.824 -1.193 1.00 94.38 186 VAL A CA 1
ATOM 1449 C C . VAL A 1 186 ? -2.039 8.776 -1.017 1.00 94.38 186 VAL A C 1
ATOM 1451 O O . VAL A 1 186 ? -1.737 7.623 -0.727 1.00 94.38 186 VAL A O 1
ATOM 1454 N N . GLU A 1 187 ? -3.296 9.155 -1.241 1.00 94.44 187 GLU A N 1
ATOM 1455 C CA . GLU A 1 187 ? -4.423 8.226 -1.229 1.00 94.44 187 GLU A CA 1
ATOM 1456 C C . GLU A 1 187 ? -4.288 7.163 -2.327 1.00 94.44 187 GLU A C 1
ATOM 1458 O O . GLU A 1 187 ? -4.364 5.969 -2.043 1.00 94.44 187 GLU A O 1
ATOM 1463 N N . THR A 1 188 ? -4.000 7.588 -3.561 1.00 95.44 188 THR A N 1
ATOM 1464 C CA . THR A 1 188 ? -3.759 6.683 -4.695 1.00 95.44 188 THR A CA 1
ATOM 1465 C C . THR A 1 188 ? -2.589 5.747 -4.407 1.00 95.44 188 THR A C 1
ATOM 1467 O O . THR A 1 188 ? -2.717 4.546 -4.605 1.00 95.44 188 THR A O 1
ATOM 1470 N N . ALA A 1 189 ? -1.485 6.266 -3.863 1.00 95.94 189 ALA A N 1
ATOM 1471 C CA . ALA A 1 189 ? -0.333 5.463 -3.469 1.00 95.94 189 ALA A CA 1
ATOM 1472 C C . ALA A 1 189 ? -0.695 4.418 -2.408 1.00 95.94 189 ALA A C 1
ATOM 1474 O O . ALA A 1 189 ? -0.347 3.249 -2.546 1.00 95.94 189 ALA A O 1
ATOM 1475 N N . LEU A 1 190 ? -1.424 4.827 -1.367 1.00 95.50 190 LEU A N 1
ATOM 1476 C CA . LEU A 1 190 ? -1.864 3.943 -0.295 1.00 95.50 190 LEU A CA 1
ATOM 1477 C C . LEU A 1 190 ? -2.721 2.798 -0.835 1.00 95.50 190 LEU A C 1
ATOM 1479 O O . LEU A 1 190 ? -2.428 1.640 -0.556 1.00 95.50 190 LEU A O 1
ATOM 1483 N N . PHE A 1 191 ? -3.756 3.099 -1.618 1.00 95.12 191 PHE A N 1
ATOM 1484 C CA . PHE A 1 191 ? -4.636 2.063 -2.159 1.00 95.12 191 PHE A CA 1
ATOM 1485 C C . PHE A 1 191 ? -4.007 1.279 -3.318 1.00 95.12 191 PHE A C 1
ATOM 1487 O O . PHE A 1 191 ? -4.365 0.120 -3.514 1.00 95.12 191 PHE A O 1
ATOM 1494 N N . GLY A 1 192 ? -3.039 1.858 -4.031 1.00 93.38 192 GLY A N 1
ATOM 1495 C CA . GLY A 1 192 ? -2.279 1.199 -5.093 1.00 93.38 192 GLY A CA 1
ATOM 1496 C C . GLY A 1 192 ? -1.363 0.093 -4.567 1.00 93.38 192 GLY A C 1
ATOM 1497 O O . GLY A 1 192 ? -1.306 -0.986 -5.156 1.00 93.38 192 GLY A O 1
ATOM 1498 N N . ILE A 1 193 ? -0.708 0.302 -3.417 1.00 95.00 193 ILE A N 1
ATOM 1499 C CA . ILE A 1 193 ? 0.192 -0.710 -2.833 1.00 95.00 193 ILE A CA 1
ATOM 1500 C C . ILE A 1 193 ? -0.538 -1.819 -2.067 1.00 95.00 193 ILE A C 1
ATOM 1502 O O . ILE A 1 193 ? 0.029 -2.891 -1.859 1.00 95.00 193 ILE A O 1
ATOM 1506 N N . LEU A 1 194 ? -1.774 -1.586 -1.612 1.00 94.44 194 LEU A N 1
ATOM 1507 C CA . LEU A 1 194 ? -2.476 -2.527 -0.732 1.00 94.44 194 LEU A CA 1
ATOM 1508 C C . LEU A 1 194 ? -2.679 -3.918 -1.340 1.00 94.44 194 LEU A C 1
ATOM 1510 O O . LEU A 1 194 ? -2.336 -4.872 -0.644 1.00 94.44 194 LEU A O 1
ATOM 1514 N N . PRO A 1 195 ? -3.181 -4.082 -2.582 1.00 93.88 195 PRO A N 1
ATOM 1515 C CA . PRO A 1 195 ? -3.371 -5.408 -3.168 1.00 93.88 195 PRO A CA 1
ATOM 1516 C C . PRO A 1 195 ? -2.073 -6.220 -3.183 1.00 93.88 195 PRO A C 1
ATOM 1518 O O . PRO A 1 195 ? -2.045 -7.345 -2.693 1.00 93.88 195 PRO A O 1
ATOM 1521 N N . LEU A 1 196 ? -0.974 -5.599 -3.631 1.00 90.44 196 LEU A N 1
ATOM 1522 C CA . LEU A 1 196 ? 0.348 -6.226 -3.662 1.00 90.44 196 LEU A CA 1
ATOM 1523 C C . LEU A 1 196 ? 0.796 -6.659 -2.260 1.00 90.44 196 LEU A C 1
ATOM 1525 O O . LEU A 1 196 ? 1.195 -7.802 -2.048 1.00 90.44 196 LEU A O 1
ATOM 1529 N N . LEU A 1 197 ? 0.694 -5.759 -1.280 1.00 92.75 197 LEU A N 1
ATOM 1530 C CA . LEU A 1 197 ? 1.086 -6.057 0.094 1.00 92.75 197 LEU A CA 1
ATOM 1531 C C . LEU A 1 197 ? 0.224 -7.165 0.716 1.00 92.75 197 LEU A C 1
ATOM 1533 O O . LEU A 1 197 ? 0.736 -7.978 1.488 1.00 92.75 197 LEU A O 1
ATOM 1537 N N . ILE A 1 198 ? -1.078 -7.191 0.422 1.00 92.25 198 ILE A N 1
ATOM 1538 C CA . ILE A 1 198 ? -2.008 -8.204 0.934 1.00 92.25 198 ILE A CA 1
ATOM 1539 C C . ILE A 1 198 ? -1.669 -9.571 0.343 1.00 92.25 198 ILE A C 1
ATOM 1541 O O . ILE A 1 198 ? -1.574 -10.537 1.105 1.00 92.25 198 ILE A O 1
ATOM 1545 N N . ASP A 1 199 ? -1.405 -9.635 -0.960 1.00 90.06 199 ASP A N 1
ATOM 1546 C CA . ASP A 1 199 ? -1.006 -10.863 -1.646 1.00 90.06 199 ASP A CA 1
ATOM 1547 C C . ASP A 1 199 ? 0.328 -11.411 -1.108 1.00 90.06 199 ASP A C 1
ATOM 1549 O O . ASP A 1 199 ? 0.460 -12.612 -0.856 1.00 90.06 199 ASP A O 1
ATOM 1553 N N . GLU A 1 200 ? 1.316 -10.543 -0.867 1.00 89.81 200 GLU A N 1
ATOM 1554 C CA . GLU A 1 200 ? 2.658 -10.961 -0.437 1.00 89.81 200 GLU A CA 1
ATOM 1555 C C . GLU A 1 200 ? 2.792 -11.231 1.068 1.00 89.81 200 GLU A C 1
ATOM 1557 O O . GLU A 1 200 ? 3.637 -12.027 1.499 1.00 89.81 200 GLU A O 1
ATOM 1562 N N . HIS A 1 201 ? 2.021 -10.538 1.906 1.00 87.81 201 HIS A N 1
ATOM 1563 C CA . HIS A 1 201 ? 2.210 -10.549 3.362 1.00 87.81 201 HIS A CA 1
ATOM 1564 C C . HIS A 1 201 ? 0.984 -10.984 4.160 1.00 87.81 201 HIS A C 1
ATOM 1566 O O . HIS A 1 201 ? 1.101 -11.201 5.372 1.00 87.81 201 HIS A O 1
ATOM 1572 N N . GLY A 1 202 ? -0.162 -11.140 3.504 1.00 86.50 202 GLY A N 1
ATOM 1573 C CA . GLY A 1 202 ? -1.434 -11.477 4.121 1.00 86.50 202 GLY A CA 1
ATOM 1574 C C . GLY A 1 202 ? -2.132 -10.268 4.744 1.00 86.50 202 GLY A C 1
ATOM 1575 O O . GLY A 1 202 ? -1.524 -9.437 5.428 1.00 86.50 202 GLY A O 1
ATOM 1576 N N . VAL A 1 203 ? -3.455 -10.231 4.573 1.00 87.94 203 VAL A N 1
ATOM 1577 C CA . VAL A 1 203 ? -4.336 -9.135 5.005 1.00 87.94 203 VAL A CA 1
ATOM 1578 C C . VAL A 1 203 ? -4.138 -8.734 6.476 1.00 87.94 203 VAL A C 1
ATOM 1580 O O . VAL A 1 203 ? -4.053 -7.548 6.782 1.00 87.94 203 VAL A O 1
ATOM 1583 N N . THR A 1 204 ? -3.949 -9.688 7.395 1.00 79.81 204 THR A N 1
ATOM 1584 C CA . THR A 1 204 ? -3.777 -9.407 8.835 1.00 79.81 204 THR A CA 1
ATOM 1585 C C . THR A 1 204 ? -2.529 -8.582 9.142 1.00 79.81 204 THR A C 1
ATOM 1587 O O . THR A 1 204 ? -2.573 -7.644 9.946 1.00 79.81 204 THR A O 1
ATOM 1590 N N . LYS A 1 205 ? -1.396 -8.910 8.508 1.00 83.50 205 LYS A N 1
ATOM 1591 C CA . LYS A 1 205 ? -0.136 -8.191 8.733 1.00 83.50 205 LYS A CA 1
ATOM 1592 C C . LYS A 1 205 ? -0.220 -6.782 8.153 1.00 83.50 205 LYS A C 1
ATOM 1594 O O . LYS A 1 205 ? 0.171 -5.830 8.826 1.00 83.50 205 LYS A O 1
ATOM 1599 N N . VAL A 1 206 ? -0.768 -6.651 6.946 1.00 88.00 206 VAL A N 1
ATOM 1600 C CA . VAL A 1 206 ? -0.951 -5.358 6.272 1.00 88.00 206 VAL A CA 1
ATOM 1601 C C . VAL A 1 206 ? -1.884 -4.453 7.069 1.00 88.00 206 VAL A C 1
ATOM 1603 O O . VAL A 1 206 ? -1.517 -3.316 7.360 1.00 88.00 206 VAL A O 1
ATOM 1606 N N . ALA A 1 207 ? -3.022 -4.979 7.529 1.00 85.69 207 ALA A N 1
ATOM 1607 C CA . ALA A 1 207 ? -3.941 -4.247 8.392 1.00 85.69 207 ALA A CA 1
ATOM 1608 C C . ALA A 1 207 ? -3.248 -3.754 9.670 1.00 85.69 207 ALA A C 1
ATOM 1610 O O . ALA A 1 207 ? -3.441 -2.611 10.069 1.00 85.69 207 ALA A O 1
ATOM 1611 N N . THR A 1 208 ? -2.367 -4.562 10.274 1.00 80.69 208 THR A N 1
ATOM 1612 C CA . THR A 1 208 ? -1.606 -4.168 11.482 1.00 80.69 208 THR A CA 1
ATOM 1613 C C . THR A 1 208 ? -0.677 -3.005 11.219 1.00 80.69 208 THR A C 1
ATOM 1615 O O . THR A 1 208 ? -0.604 -2.069 12.019 1.00 80.69 208 THR A O 1
ATOM 1618 N N . LEU A 1 209 ? 0.016 -3.033 10.086 1.00 85.88 209 LEU A N 1
ATOM 1619 C CA . LEU A 1 209 ? 0.914 -1.953 9.708 1.00 85.88 209 LEU A CA 1
ATOM 1620 C C . LEU A 1 209 ? 0.142 -0.667 9.393 1.00 85.88 209 LEU A C 1
ATOM 1622 O O . LEU A 1 209 ? 0.533 0.387 9.899 1.00 85.88 209 LEU A O 1
ATOM 1626 N N . ALA A 1 210 ? -0.963 -0.764 8.649 1.00 87.19 210 ALA A N 1
ATOM 1627 C CA . ALA A 1 210 ? -1.812 0.367 8.284 1.00 87.19 210 ALA A CA 1
ATOM 1628 C C . ALA A 1 210 ? -2.488 1.009 9.512 1.00 87.19 210 ALA A C 1
ATOM 1630 O O . ALA A 1 210 ? -2.368 2.212 9.743 1.00 87.19 210 ALA A O 1
ATOM 1631 N N . VAL A 1 211 ? -3.125 0.206 10.370 1.00 81.00 211 VAL A N 1
ATOM 1632 C CA . VAL A 1 211 ? -3.830 0.665 11.583 1.00 81.00 211 VAL A CA 1
ATOM 1633 C C . VAL A 1 211 ? -2.886 1.335 12.581 1.00 81.00 211 VAL A C 1
ATOM 1635 O O . VAL A 1 211 ? -3.281 2.281 13.265 1.00 81.00 211 VAL A O 1
ATOM 1638 N N . ALA A 1 212 ? -1.624 0.905 12.661 1.00 78.88 212 ALA A N 1
ATOM 1639 C CA . ALA A 1 212 ? -0.637 1.558 13.521 1.00 78.88 212 ALA A CA 1
ATOM 1640 C C . ALA A 1 212 ? -0.349 3.017 13.111 1.00 78.88 212 ALA A C 1
ATOM 1642 O O . ALA A 1 212 ? 0.091 3.804 13.950 1.00 78.88 212 ALA A O 1
ATOM 1643 N N . ARG A 1 213 ? -0.616 3.381 11.850 1.00 84.00 213 ARG A N 1
ATOM 1644 C CA . ARG A 1 213 ? -0.272 4.680 11.246 1.00 84.00 213 ARG A CA 1
ATOM 1645 C C . ARG A 1 213 ? -1.484 5.507 10.830 1.00 84.00 213 ARG A C 1
ATOM 1647 O O . ARG A 1 213 ? -1.359 6.705 10.617 1.00 84.00 213 ARG A O 1
ATOM 1654 N N . GLN A 1 214 ? -2.677 4.914 10.856 1.00 80.25 214 GLN A N 1
ATOM 1655 C CA . GLN A 1 214 ? -3.928 5.543 10.432 1.00 80.25 214 GLN A CA 1
ATOM 1656 C C . GLN A 1 214 ? -4.282 6.858 11.142 1.00 80.25 214 GLN A C 1
ATOM 1658 O O . GLN A 1 214 ? -5.134 7.602 10.671 1.00 80.25 214 GLN A O 1
ATOM 1663 N N . ALA A 1 215 ? -3.694 7.149 12.307 1.00 77.75 215 ALA A N 1
ATOM 1664 C CA . ALA A 1 215 ? -4.026 8.344 13.080 1.00 77.75 215 ALA A CA 1
ATOM 1665 C C . ALA A 1 215 ? -3.720 9.655 12.332 1.00 77.75 215 ALA A C 1
ATOM 1667 O O . ALA A 1 215 ? -4.363 10.661 12.633 1.00 77.75 215 ALA A O 1
ATOM 1668 N N . SER A 1 216 ? -2.778 9.644 11.381 1.00 80.44 216 SER A N 1
ATOM 1669 C CA . SER A 1 216 ? -2.465 10.799 10.531 1.00 80.44 216 SER A CA 1
ATOM 1670 C C . SER A 1 216 ? -3.354 10.913 9.286 1.00 80.44 216 SER A C 1
ATOM 1672 O O . SER A 1 216 ? -3.302 11.938 8.609 1.00 80.44 216 SER A O 1
ATOM 1674 N N . TRP A 1 217 ? -4.190 9.912 8.990 1.00 85.81 217 TRP A N 1
ATOM 1675 C CA . TRP A 1 217 ? -5.024 9.876 7.785 1.00 85.81 217 TRP A CA 1
ATOM 1676 C C . TRP A 1 217 ? -6.446 10.415 8.029 1.00 85.81 217 TRP A C 1
ATOM 1678 O O . TRP A 1 217 ? -6.960 10.329 9.155 1.00 85.81 217 TRP A O 1
ATOM 1688 N N . PRO A 1 218 ? -7.117 10.962 6.994 1.00 88.88 218 PRO A N 1
ATOM 1689 C CA . PRO A 1 218 ? -8.503 11.414 7.088 1.00 88.88 218 PRO A CA 1
ATOM 1690 C C . PRO A 1 218 ? -9.469 10.308 7.510 1.00 88.88 218 PRO A C 1
ATOM 1692 O O . PRO A 1 218 ? -9.232 9.123 7.289 1.00 88.88 218 PRO A O 1
ATOM 1695 N N . ALA A 1 219 ? -10.592 10.705 8.114 1.00 82.88 219 ALA A N 1
ATOM 1696 C CA . ALA A 1 219 ? -11.600 9.764 8.596 1.00 82.88 219 ALA A CA 1
ATOM 1697 C C . ALA A 1 219 ? -12.140 8.858 7.480 1.00 82.88 219 ALA A C 1
ATOM 1699 O O . ALA A 1 219 ? -12.153 7.645 7.667 1.00 82.88 219 ALA A O 1
ATOM 1700 N N . ASP A 1 220 ? -12.478 9.443 6.334 1.00 84.69 220 ASP A N 1
ATOM 1701 C CA . ASP A 1 220 ? -13.068 8.742 5.191 1.00 84.69 220 ASP A CA 1
ATOM 1702 C C . ASP A 1 220 ? -12.104 7.686 4.621 1.00 84.69 220 ASP A C 1
ATOM 1704 O O . ASP A 1 220 ? -12.489 6.551 4.362 1.00 84.69 220 ASP A O 1
ATOM 1708 N N . THR A 1 221 ? -10.807 7.999 4.535 1.00 86.12 221 THR A N 1
ATOM 1709 C CA . THR A 1 221 ? -9.770 7.038 4.123 1.00 86.12 221 THR A CA 1
ATOM 1710 C C . THR A 1 221 ? -9.658 5.865 5.093 1.00 86.12 221 THR A C 1
ATOM 1712 O O . THR A 1 221 ? -9.491 4.722 4.673 1.00 86.12 221 THR A O 1
ATOM 1715 N N . ARG A 1 222 ? -9.748 6.120 6.404 1.00 85.06 222 ARG A N 1
ATOM 1716 C CA . ARG A 1 222 ? -9.725 5.040 7.404 1.00 85.06 222 ARG A CA 1
ATOM 1717 C C . ARG A 1 222 ? -10.924 4.117 7.257 1.00 85.06 222 ARG A C 1
ATOM 1719 O O . ARG A 1 222 ? -10.767 2.914 7.418 1.00 85.06 222 ARG A O 1
ATOM 1726 N N . GLU A 1 223 ? -12.093 4.669 6.952 1.00 82.00 223 GLU A N 1
ATOM 1727 C CA . GLU A 1 223 ? -13.295 3.881 6.680 1.00 82.00 223 GLU A CA 1
ATOM 1728 C C . GLU A 1 223 ? -13.099 3.008 5.435 1.00 82.00 223 GLU A C 1
ATOM 1730 O O . GLU A 1 223 ? -13.243 1.791 5.528 1.00 82.00 223 GLU A O 1
ATOM 1735 N N . LEU A 1 224 ? -12.617 3.586 4.330 1.00 87.00 224 LEU A N 1
ATOM 1736 C CA . LEU A 1 224 ? -12.296 2.848 3.102 1.00 87.00 224 LEU A CA 1
ATOM 1737 C C . LEU A 1 224 ? -11.253 1.741 3.323 1.00 87.00 224 LEU A C 1
ATOM 1739 O O . LEU A 1 224 ? -11.395 0.640 2.800 1.00 87.00 224 LEU A O 1
ATOM 1743 N N . LEU A 1 225 ? -10.215 1.987 4.126 1.00 87.75 225 LEU A N 1
ATOM 1744 C CA . LEU A 1 225 ? -9.228 0.962 4.484 1.00 87.75 225 LEU A CA 1
ATOM 1745 C C . LEU A 1 225 ? -9.857 -0.216 5.227 1.00 87.75 225 LEU A C 1
ATOM 1747 O O . LEU A 1 225 ? -9.539 -1.371 4.947 1.00 87.75 225 LEU A O 1
ATOM 1751 N N . LEU A 1 226 ? -10.742 0.072 6.183 1.00 83.88 226 LEU A N 1
ATOM 1752 C CA . LEU A 1 226 ? -11.459 -0.962 6.921 1.00 83.88 226 LEU A CA 1
ATOM 1753 C C . LEU A 1 226 ? -12.400 -1.745 5.999 1.00 83.88 226 LEU A C 1
ATOM 1755 O O . LEU A 1 226 ? -12.483 -2.964 6.133 1.00 83.88 226 LEU A O 1
ATOM 1759 N N . GLU A 1 227 ? -13.053 -1.082 5.041 1.00 85.31 227 GLU A N 1
ATOM 1760 C CA . GLU A 1 227 ? -13.865 -1.743 4.012 1.00 85.31 227 GLU A CA 1
ATOM 1761 C C . GLU A 1 227 ? -13.025 -2.669 3.123 1.00 85.31 227 GLU A C 1
ATOM 1763 O O . GLU A 1 227 ? -13.422 -3.816 2.903 1.00 85.31 227 GLU A O 1
ATOM 1768 N N . VAL A 1 228 ? -11.843 -2.224 2.676 1.00 87.38 228 VAL A N 1
ATOM 1769 C CA . VAL A 1 228 ? -10.903 -3.057 1.905 1.00 87.38 228 VAL A CA 1
ATOM 1770 C C . VAL A 1 228 ? -10.524 -4.301 2.710 1.00 87.38 228 VAL A C 1
ATOM 1772 O O . VAL A 1 228 ? -10.704 -5.419 2.228 1.00 87.38 228 VAL A O 1
AT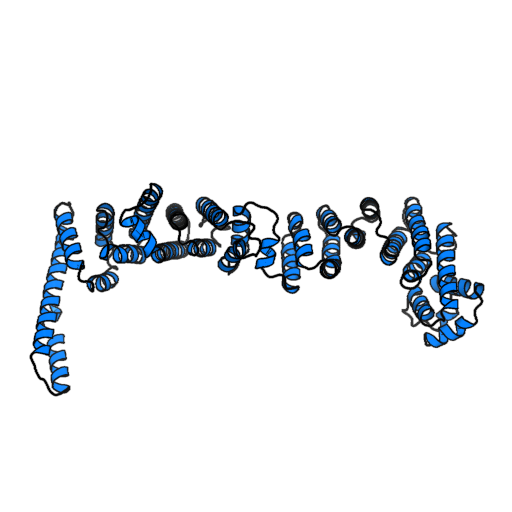OM 1775 N N . PHE A 1 229 ? -10.090 -4.150 3.964 1.00 87.69 229 PHE A N 1
ATOM 1776 C CA . PHE A 1 229 ? -9.721 -5.302 4.794 1.00 87.69 229 PHE A CA 1
ATOM 1777 C C . PHE A 1 229 ? -10.903 -6.234 5.090 1.00 87.69 229 PHE A C 1
ATOM 1779 O O . PHE A 1 229 ? -10.731 -7.454 5.087 1.00 87.69 229 PHE A O 1
ATOM 1786 N N . ALA A 1 230 ? -12.104 -5.690 5.290 1.00 81.94 230 ALA A N 1
ATOM 1787 C CA . ALA A 1 230 ? -13.312 -6.491 5.459 1.00 81.94 230 ALA A CA 1
ATOM 1788 C C . ALA A 1 230 ? -13.653 -7.287 4.187 1.00 81.94 230 ALA A C 1
ATOM 1790 O O . ALA A 1 230 ? -14.049 -8.452 4.282 1.00 81.94 230 ALA A O 1
ATOM 1791 N N . SER A 1 231 ? -13.469 -6.691 3.004 1.00 86.38 231 SER A N 1
ATOM 1792 C CA . SER A 1 231 ? -13.695 -7.358 1.715 1.00 86.38 231 SER A CA 1
ATOM 1793 C C . SER A 1 231 ? -12.710 -8.507 1.462 1.00 86.38 231 SER A C 1
ATOM 1795 O O . SER A 1 231 ? -13.100 -9.538 0.916 1.00 86.38 231 SER A O 1
ATOM 1797 N N . GLU A 1 232 ? -11.490 -8.388 1.988 1.00 87.00 232 GLU A N 1
ATOM 1798 C CA . GLU A 1 232 ? -10.443 -9.420 1.981 1.00 87.00 232 GLU A CA 1
ATOM 1799 C C . GLU A 1 232 ? -10.604 -10.461 3.114 1.00 87.00 232 GLU A C 1
ATOM 1801 O O . GLU A 1 232 ? -9.700 -11.244 3.414 1.00 87.00 232 GLU A O 1
ATOM 1806 N N . GLY A 1 233 ? -11.771 -10.496 3.770 1.00 80.12 233 GLY A N 1
ATOM 1807 C CA . GLY A 1 233 ? -12.130 -11.524 4.750 1.00 80.12 233 GLY A CA 1
ATOM 1808 C C . GLY A 1 233 ? -11.584 -11.299 6.161 1.00 80.12 233 GLY A C 1
ATOM 1809 O O . GLY A 1 233 ? -11.685 -12.196 7.005 1.00 80.12 233 GLY A O 1
ATOM 1810 N N . LEU A 1 234 ? -11.031 -10.120 6.457 1.00 77.31 234 LEU A N 1
ATOM 1811 C CA . LEU A 1 234 ? -10.596 -9.768 7.804 1.00 77.31 234 LEU A CA 1
ATOM 1812 C C . LEU A 1 234 ? -11.838 -9.425 8.643 1.00 77.31 234 LEU A C 1
ATOM 1814 O O . LEU A 1 234 ? -12.441 -8.364 8.495 1.00 77.31 234 LEU A O 1
ATOM 1818 N N . SER A 1 235 ? -12.266 -10.360 9.500 1.00 60.88 235 SER A N 1
ATOM 1819 C CA . SER A 1 235 ? -13.450 -10.157 10.342 1.00 60.88 235 SER A CA 1
ATOM 1820 C C . SER A 1 235 ? -13.255 -8.977 11.300 1.00 60.88 235 SER A C 1
ATOM 1822 O O . SER A 1 235 ? -12.135 -8.602 11.662 1.00 60.88 235 SER A O 1
ATOM 1824 N N . VAL A 1 236 ? -14.364 -8.407 11.771 1.00 50.31 236 VAL A N 1
ATOM 1825 C CA . VAL A 1 236 ? -14.346 -7.331 12.773 1.00 50.31 236 VAL A CA 1
ATOM 1826 C C . VAL A 1 236 ? -13.565 -7.758 14.035 1.00 50.31 236 VAL A C 1
ATOM 1828 O O . VAL A 1 236 ? -12.841 -6.961 14.623 1.00 50.31 236 VAL A O 1
ATOM 1831 N N . GLU A 1 237 ? -13.615 -9.044 14.393 1.00 47.31 237 GLU A N 1
ATOM 1832 C CA . GLU A 1 237 ? -12.871 -9.652 15.508 1.00 47.31 237 GLU A CA 1
ATOM 1833 C C . GLU A 1 237 ? -11.346 -9.627 15.289 1.00 47.31 237 GLU A C 1
ATOM 1835 O O . GLU A 1 237 ? -10.585 -9.336 16.214 1.00 47.31 237 GLU A O 1
ATOM 1840 N N . ALA A 1 238 ? -10.885 -9.873 14.057 1.00 48.88 238 ALA A N 1
ATOM 1841 C CA . ALA A 1 238 ? -9.474 -9.760 13.691 1.00 48.88 238 ALA A CA 1
ATOM 1842 C C . ALA A 1 238 ? -9.023 -8.291 13.625 1.00 48.88 238 ALA A C 1
ATOM 1844 O O . ALA A 1 238 ? -7.907 -7.975 14.029 1.00 48.88 238 ALA A O 1
ATOM 1845 N N . SER A 1 239 ? -9.909 -7.378 13.215 1.00 51.00 239 SER A N 1
ATOM 1846 C CA . SER A 1 239 ? -9.638 -5.932 13.161 1.00 51.00 239 SER A CA 1
ATOM 1847 C C . SER A 1 239 ? -9.363 -5.331 14.548 1.00 51.00 239 SER A C 1
ATOM 1849 O O . SER A 1 239 ? -8.559 -4.411 14.688 1.00 51.00 239 SER A O 1
ATOM 1851 N N . VAL A 1 240 ? -9.973 -5.888 15.600 1.00 49.38 240 VAL A N 1
ATOM 1852 C CA . VAL A 1 240 ? -9.747 -5.481 16.998 1.00 49.38 240 VAL A CA 1
ATOM 1853 C C . VAL A 1 240 ? -8.384 -5.954 17.530 1.00 49.38 240 VAL A C 1
ATOM 1855 O O . VAL A 1 240 ? -7.735 -5.229 18.285 1.00 49.38 240 VAL A O 1
ATOM 1858 N N . ALA A 1 241 ? -7.901 -7.131 17.113 1.00 50.44 241 ALA A N 1
ATOM 1859 C CA . ALA A 1 241 ? -6.587 -7.660 17.517 1.00 50.44 241 ALA A CA 1
ATOM 1860 C C . ALA A 1 241 ? -5.402 -6.842 16.957 1.00 50.44 241 ALA A C 1
ATOM 1862 O O . ALA A 1 241 ? -4.306 -6.837 17.521 1.00 50.44 241 ALA A O 1
ATOM 1863 N N . VAL A 1 242 ? -5.657 -6.135 15.859 1.00 50.94 242 VAL A N 1
ATOM 1864 C CA . VAL A 1 242 ? -4.717 -5.362 15.039 1.00 50.94 242 VAL A CA 1
ATOM 1865 C C . VAL A 1 242 ? -4.465 -3.950 15.605 1.00 50.94 242 VAL A C 1
ATOM 1867 O O . VAL A 1 242 ? -3.467 -3.307 15.272 1.00 50.94 242 VAL A O 1
ATOM 1870 N N . LEU A 1 243 ? -5.313 -3.473 16.524 1.00 53.06 243 LEU A N 1
ATOM 1871 C CA . LEU A 1 243 ? -5.139 -2.180 17.192 1.00 53.06 243 LEU A CA 1
ATOM 1872 C C . LEU A 1 243 ? -3.826 -2.164 18.011 1.00 53.06 243 LEU A C 1
ATOM 1874 O O . LEU A 1 243 ? -3.492 -3.159 18.655 1.00 53.06 243 LEU A O 1
ATOM 1878 N N . PRO A 1 244 ? -3.039 -1.069 18.019 1.00 46.62 244 PRO A N 1
ATOM 1879 C CA . PRO A 1 244 ? -1.791 -0.982 18.784 1.00 46.62 244 PRO A CA 1
ATOM 1880 C C . PRO A 1 244 ? -2.032 -1.195 20.287 1.00 46.62 244 PRO A C 1
ATOM 1882 O O . PRO A 1 244 ? -3.157 -1.065 20.761 1.00 46.62 244 PRO A O 1
ATOM 1885 N N . SER A 1 245 ? -0.978 -1.515 21.051 1.00 48.16 245 SER A N 1
ATOM 1886 C CA . SER A 1 245 ? -0.999 -1.743 22.508 1.00 48.16 245 SER A CA 1
ATOM 1887 C C . SER A 1 245 ? -1.456 -0.502 23.294 1.00 48.16 245 SER A C 1
ATOM 1889 O O . SER A 1 245 ? -0.657 0.203 23.910 1.00 48.16 245 SER A O 1
ATOM 1891 N N . ARG A 1 246 ? -2.753 -0.211 23.234 1.00 57.66 246 ARG A N 1
ATOM 1892 C CA . ARG A 1 246 ? -3.458 0.832 23.974 1.00 57.66 246 ARG A CA 1
ATOM 1893 C C . ARG A 1 246 ? -3.910 0.269 25.322 1.00 57.66 246 ARG A C 1
ATOM 1895 O O . ARG A 1 246 ? -3.857 -0.940 25.559 1.00 57.66 246 ARG A O 1
ATOM 1902 N N . ARG A 1 247 ? -4.333 1.123 26.256 1.00 62.19 247 ARG A N 1
ATOM 1903 C CA . ARG A 1 247 ? -4.990 0.618 27.471 1.00 62.19 247 ARG A CA 1
ATOM 1904 C C . ARG A 1 247 ? -6.314 -0.022 27.056 1.00 62.19 247 ARG A C 1
ATOM 1906 O O . ARG A 1 247 ? -6.984 0.509 26.177 1.00 62.19 247 ARG A O 1
ATOM 1913 N N . ALA A 1 248 ? -6.710 -1.118 27.705 1.00 62.03 248 ALA A N 1
ATOM 1914 C CA . ALA A 1 248 ? -7.986 -1.788 27.426 1.00 62.03 248 ALA A CA 1
ATOM 1915 C C . ALA A 1 248 ? -9.178 -0.808 27.443 1.00 62.03 248 ALA A C 1
ATOM 1917 O O . ALA A 1 248 ? -10.095 -0.943 26.646 1.00 62.03 248 ALA A O 1
ATOM 1918 N N . SER A 1 249 ? -9.128 0.230 28.289 1.00 60.91 249 SER A N 1
ATOM 1919 C CA . SER A 1 249 ? -10.133 1.301 28.328 1.00 60.91 249 SER A CA 1
ATOM 1920 C C . SER A 1 249 ? -10.275 2.057 27.015 1.00 60.91 249 SER A C 1
ATOM 1922 O O . SER A 1 249 ? -11.389 2.376 26.626 1.00 60.91 249 SER A O 1
ATOM 1924 N N . ASP A 1 250 ? -9.169 2.339 26.336 1.00 67.69 250 ASP A N 1
ATOM 1925 C CA . ASP A 1 250 ? -9.170 3.170 25.133 1.00 67.69 250 ASP A CA 1
ATOM 1926 C C . ASP A 1 250 ? -9.686 2.354 23.941 1.00 67.69 250 ASP A C 1
ATOM 1928 O O . ASP A 1 250 ? -10.437 2.860 23.116 1.00 67.69 250 ASP A O 1
ATOM 1932 N N . VAL A 1 251 ? -9.345 1.060 23.906 1.00 66.12 251 VAL A N 1
ATOM 1933 C CA . VAL A 1 251 ? -9.847 0.104 22.908 1.00 66.12 251 VAL A CA 1
ATOM 1934 C C . VAL A 1 251 ? -11.349 -0.124 23.078 1.00 66.12 251 VAL A C 1
ATOM 1936 O O . VAL A 1 251 ? -12.087 -0.113 22.099 1.00 66.12 251 VAL A O 1
ATOM 1939 N N . ILE A 1 252 ? -11.821 -0.295 24.317 1.00 66.94 252 ILE A N 1
ATOM 1940 C CA . ILE A 1 252 ? -13.251 -0.477 24.596 1.00 66.94 252 ILE A CA 1
ATOM 1941 C C . ILE A 1 252 ? -14.035 0.805 24.284 1.00 66.94 252 ILE A C 1
ATOM 1943 O O . ILE A 1 252 ? -15.111 0.718 23.705 1.00 66.94 252 ILE A O 1
ATOM 1947 N N . ASP A 1 253 ? -13.509 1.989 24.609 1.00 67.31 253 ASP A N 1
ATOM 1948 C CA . ASP A 1 253 ? -14.130 3.276 24.251 1.00 67.31 253 ASP A CA 1
ATOM 1949 C C . ASP A 1 253 ? -14.247 3.447 22.728 1.00 67.31 253 ASP A C 1
ATOM 1951 O O . ASP A 1 253 ? -15.288 3.859 22.219 1.00 67.31 253 ASP A O 1
ATOM 1955 N N . GLU A 1 254 ? -13.211 3.069 21.981 1.00 68.06 254 GLU A N 1
ATOM 1956 C CA . GLU A 1 254 ? -13.213 3.094 20.516 1.00 68.06 254 GLU A CA 1
ATOM 1957 C C . GLU A 1 254 ? -14.217 2.098 19.919 1.00 68.06 254 GLU A C 1
ATOM 1959 O O . GLU A 1 254 ? -15.016 2.490 19.069 1.00 68.06 254 GLU A O 1
ATOM 1964 N N . ILE A 1 255 ? -14.256 0.860 20.426 1.00 64.62 255 ILE A N 1
ATOM 1965 C CA . ILE A 1 255 ? -15.256 -0.160 20.062 1.00 64.62 255 ILE A CA 1
ATOM 1966 C C . ILE A 1 255 ? -16.674 0.346 20.318 1.00 64.62 255 ILE A C 1
ATOM 1968 O O . ILE A 1 255 ? -17.542 0.230 19.459 1.00 64.62 255 ILE A O 1
ATOM 1972 N N . LEU A 1 256 ? -16.924 0.929 21.490 1.00 66.25 256 LEU A N 1
ATOM 1973 C CA . LEU A 1 256 ? -18.244 1.447 21.839 1.00 66.25 256 LEU A CA 1
ATOM 1974 C C . LEU A 1 256 ? -18.675 2.578 20.900 1.00 66.25 256 LEU A C 1
ATOM 1976 O O . LEU A 1 256 ? -19.869 2.701 20.633 1.00 66.25 256 LEU A O 1
ATOM 1980 N N . ARG A 1 257 ? -17.721 3.368 20.385 1.00 66.00 257 ARG A N 1
ATOM 1981 C CA . ARG A 1 257 ? -17.978 4.450 19.425 1.00 66.00 257 ARG A CA 1
ATOM 1982 C C . ARG A 1 257 ? -18.160 3.964 17.985 1.00 66.00 257 ARG A C 1
ATOM 1984 O O . ARG A 1 257 ? -18.918 4.593 17.244 1.00 66.00 257 ARG A O 1
ATOM 1991 N N . SER A 1 258 ? -17.472 2.902 17.573 1.00 59.78 258 SER A N 1
ATOM 1992 C CA . SER A 1 258 ? -17.549 2.361 16.208 1.00 59.78 258 SER A CA 1
ATOM 1993 C C . SER A 1 258 ? -18.679 1.343 16.025 1.00 59.78 258 SER A C 1
ATOM 1995 O O . SER A 1 258 ? -19.190 1.181 14.918 1.00 59.78 258 SER A O 1
ATOM 1997 N N . ALA A 1 259 ? -19.118 0.683 17.099 1.00 57.88 259 ALA A N 1
ATOM 1998 C CA . ALA A 1 259 ? -20.174 -0.317 17.053 1.00 57.88 259 ALA A CA 1
ATOM 1999 C C . ALA A 1 259 ? -21.549 0.325 16.815 1.00 57.88 259 ALA A C 1
ATOM 2001 O O . ALA A 1 259 ? -22.183 0.851 17.732 1.00 57.88 259 ALA A O 1
ATOM 2002 N N . VAL A 1 260 ? -22.045 0.236 15.580 1.00 54.50 260 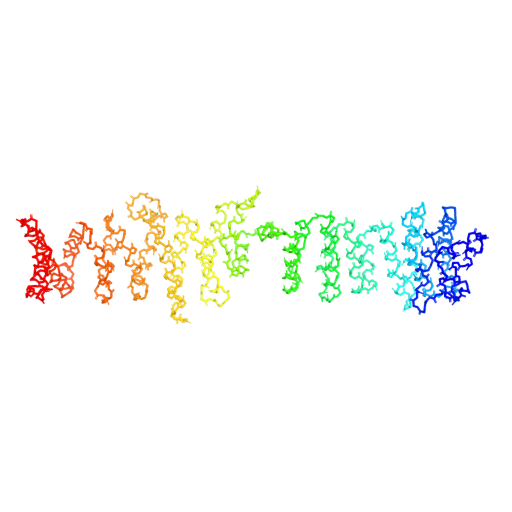VAL A N 1
ATOM 2003 C CA . VAL A 1 260 ? -23.396 0.701 15.225 1.00 54.50 260 VAL A CA 1
ATOM 2004 C C . VAL A 1 260 ? -24.486 -0.232 15.781 1.00 54.50 260 VAL A C 1
ATOM 2006 O O . VAL A 1 260 ? -25.597 0.227 16.026 1.00 54.50 260 VAL A O 1
ATOM 2009 N N . SER A 1 261 ? -24.198 -1.526 16.004 1.00 53.41 261 SER A N 1
ATOM 2010 C CA . SER A 1 261 ? -25.225 -2.486 16.461 1.00 53.41 261 SER A CA 1
ATOM 2011 C C . SER A 1 261 ? -24.762 -3.703 17.278 1.00 53.41 261 SER A C 1
ATOM 2013 O O . SER A 1 261 ? -25.613 -4.312 17.920 1.00 53.41 261 SER A O 1
ATOM 2015 N N . ASP A 1 262 ? -23.470 -4.058 17.309 1.00 64.31 262 ASP A N 1
ATOM 2016 C CA . ASP A 1 262 ? -23.017 -5.290 17.983 1.00 64.31 262 ASP A CA 1
ATOM 2017 C C . ASP A 1 262 ? -21.769 -5.082 18.856 1.00 64.31 262 ASP A C 1
ATOM 2019 O O . ASP A 1 262 ? -20.703 -5.671 18.665 1.00 64.31 262 ASP A O 1
ATOM 2023 N N . ALA A 1 263 ? -21.899 -4.191 19.842 1.00 62.81 263 ALA A N 1
ATOM 2024 C CA . ALA A 1 263 ? -20.867 -3.986 20.858 1.00 62.81 263 ALA A CA 1
ATOM 2025 C C . ALA A 1 263 ? -20.595 -5.262 21.681 1.00 62.81 263 ALA A C 1
ATOM 2027 O O . ALA A 1 263 ? -19.507 -5.429 22.234 1.00 62.81 263 ALA A O 1
ATOM 2028 N N . ASP A 1 264 ? -21.570 -6.171 21.743 1.00 63.25 264 ASP A N 1
ATOM 2029 C CA . ASP A 1 264 ? -21.509 -7.402 22.522 1.00 63.25 264 ASP A CA 1
ATOM 2030 C C . ASP A 1 264 ? -20.574 -8.450 21.886 1.00 63.25 264 ASP A C 1
ATOM 2032 O O . ASP A 1 264 ? -19.694 -9.003 22.561 1.00 63.25 264 ASP A O 1
ATOM 2036 N N . ALA A 1 265 ? -20.683 -8.679 20.572 1.00 62.44 265 ALA A N 1
ATOM 2037 C CA . ALA A 1 265 ? -19.736 -9.510 19.826 1.00 62.44 265 ALA A CA 1
ATOM 2038 C C . ALA A 1 265 ? -18.325 -8.905 19.837 1.00 62.44 265 ALA A C 1
ATOM 2040 O O . ALA A 1 265 ? -17.336 -9.613 20.041 1.00 62.44 265 ALA A O 1
ATOM 2041 N N . LEU A 1 266 ? -18.227 -7.579 19.725 1.00 60.53 266 LEU A N 1
ATOM 2042 C CA . LEU A 1 266 ? -16.952 -6.866 19.738 1.00 60.53 266 LEU A CA 1
ATOM 2043 C C . LEU A 1 266 ? -16.211 -6.988 21.076 1.00 60.53 266 LEU A C 1
ATOM 2045 O O . LEU A 1 266 ? -15.020 -7.297 21.086 1.00 60.53 266 LEU A O 1
ATOM 2049 N N . VAL A 1 267 ? -16.890 -6.834 22.216 1.00 63.91 267 VAL A N 1
ATOM 2050 C CA . VAL A 1 267 ? -16.254 -7.067 23.526 1.00 63.91 267 VAL A CA 1
ATOM 2051 C C . VAL A 1 267 ? -15.943 -8.548 23.744 1.00 63.91 267 VAL A C 1
ATOM 2053 O O . VAL A 1 267 ? -14.925 -8.869 24.354 1.00 63.91 267 VAL A O 1
ATOM 2056 N N . THR A 1 268 ? -16.755 -9.455 23.193 1.00 65.19 268 THR A N 1
ATOM 2057 C CA . THR A 1 268 ? -16.463 -10.898 23.200 1.00 65.19 268 THR A CA 1
ATOM 2058 C C . THR A 1 268 ? -15.146 -11.210 22.481 1.00 65.19 268 THR A C 1
ATOM 2060 O O . THR A 1 268 ? -14.320 -11.974 22.987 1.00 65.19 268 THR A O 1
ATOM 2063 N N . SER A 1 269 ? -14.895 -10.559 21.346 1.00 62.41 269 SER A N 1
ATOM 2064 C CA . SER A 1 269 ? -13.672 -10.753 20.562 1.00 62.41 269 SER A CA 1
ATOM 2065 C C . SER A 1 269 ? -12.387 -10.354 21.306 1.00 62.41 269 SER A C 1
ATOM 2067 O O . SER A 1 269 ? -11.354 -10.997 21.119 1.00 62.41 269 SER A O 1
ATOM 2069 N N . LEU A 1 270 ? -12.458 -9.385 22.235 1.00 61.88 270 LEU A N 1
ATOM 2070 C CA . LEU A 1 270 ? -11.303 -8.914 23.016 1.00 61.88 270 LEU A CA 1
ATOM 2071 C C . LEU A 1 270 ? -10.676 -9.995 23.910 1.00 61.88 270 LEU A C 1
ATOM 2073 O O . LEU A 1 270 ? -9.485 -9.906 24.209 1.00 61.88 270 LEU A O 1
ATOM 2077 N N . TYR A 1 271 ? -11.456 -10.992 24.342 1.00 63.44 271 TYR A N 1
ATOM 2078 C CA . TYR A 1 271 ? -10.978 -12.076 25.210 1.00 63.44 271 TYR A CA 1
ATOM 2079 C C . TYR A 1 271 ? -11.057 -13.477 24.582 1.00 63.44 271 TYR A C 1
ATOM 2081 O O . TYR A 1 271 ? -10.448 -14.399 25.121 1.00 63.44 271 TYR A O 1
ATOM 2089 N N . VAL A 1 272 ? -11.797 -13.670 23.479 1.00 49.62 272 VAL A N 1
ATOM 2090 C CA . VAL A 1 272 ? -11.881 -14.963 22.760 1.00 49.62 272 VAL A CA 1
ATOM 2091 C C . VAL A 1 272 ? -10.759 -15.136 21.730 1.00 49.62 272 VAL A C 1
ATOM 2093 O O . VAL A 1 272 ? -10.431 -16.272 21.387 1.00 49.62 272 VAL A O 1
ATOM 2096 N N . ALA A 1 273 ? -10.126 -14.050 21.268 1.00 51.53 273 ALA A N 1
ATOM 2097 C CA . ALA A 1 273 ? -8.959 -14.142 20.393 1.00 51.53 273 ALA A CA 1
ATOM 2098 C C . ALA A 1 273 ? -7.890 -15.059 21.017 1.00 51.53 273 ALA A C 1
ATOM 2100 O O . ALA A 1 273 ? -7.578 -14.939 22.201 1.00 51.53 273 ALA A O 1
ATOM 2101 N N . SER A 1 274 ? -7.338 -15.983 20.227 1.00 35.56 274 SER A N 1
ATOM 2102 C CA . SER A 1 274 ? -6.545 -17.134 20.695 1.00 35.56 274 SER A CA 1
ATOM 2103 C C . SER A 1 274 ? -5.250 -16.797 21.454 1.00 35.56 274 SER A C 1
ATOM 2105 O O . SER A 1 274 ? -4.657 -17.700 22.032 1.00 35.56 274 SER A O 1
ATOM 2107 N N . ASP A 1 275 ? -4.865 -15.517 21.510 1.00 47.34 275 ASP A N 1
ATOM 2108 C CA . ASP A 1 275 ? -3.729 -14.973 22.273 1.00 47.34 275 ASP A CA 1
ATOM 2109 C C . ASP A 1 275 ? -4.140 -13.899 23.311 1.00 47.34 275 ASP A C 1
ATOM 2111 O O . ASP A 1 275 ? -3.294 -13.113 23.732 1.00 47.34 275 ASP A O 1
ATOM 2115 N N . ALA A 1 276 ? -5.431 -13.823 23.679 1.00 54.94 276 ALA A N 1
ATOM 2116 C CA . ALA A 1 276 ? -6.094 -12.820 24.534 1.00 54.94 276 ALA A CA 1
ATOM 2117 C C . ALA A 1 276 ? -5.153 -11.767 25.153 1.00 54.94 276 ALA A C 1
ATOM 2119 O O . ALA A 1 276 ? -4.613 -11.933 26.249 1.00 54.94 276 ALA A O 1
ATOM 2120 N N . ARG A 1 277 ? -4.975 -10.654 24.429 1.00 59.66 277 ARG A N 1
ATOM 2121 C CA . ARG A 1 277 ? -4.070 -9.552 24.801 1.00 59.66 277 ARG A CA 1
ATOM 2122 C C . ARG A 1 277 ? -4.432 -8.902 26.138 1.00 59.66 277 ARG A C 1
ATOM 2124 O O . ARG A 1 277 ? -3.570 -8.305 26.777 1.00 59.66 277 ARG A O 1
ATOM 2131 N N . TYR A 1 278 ? -5.699 -9.011 26.530 1.00 65.69 278 TYR A N 1
ATOM 2132 C CA . TYR A 1 278 ? -6.212 -8.574 27.817 1.00 65.69 278 TYR A CA 1
ATOM 2133 C C . TYR A 1 278 ? -6.898 -9.744 28.510 1.00 65.69 278 TYR A C 1
ATOM 2135 O O . TYR A 1 278 ? -7.713 -10.460 27.925 1.00 65.69 278 TYR A O 1
ATOM 2143 N N . THR A 1 279 ? -6.595 -9.908 29.788 1.00 74.62 279 THR A N 1
ATOM 2144 C CA . THR A 1 279 ? -7.334 -10.811 30.664 1.00 74.62 279 THR A CA 1
ATOM 2145 C C . THR A 1 279 ? -8.766 -10.309 30.846 1.00 74.62 279 THR A C 1
ATOM 2147 O O . THR A 1 279 ? -9.045 -9.109 30.771 1.00 74.62 279 THR A O 1
ATOM 2150 N N . ARG A 1 280 ? -9.687 -11.225 31.155 1.00 72.56 280 ARG A N 1
ATOM 2151 C CA . ARG A 1 280 ? -11.072 -10.879 31.501 1.00 72.56 280 ARG A CA 1
ATOM 2152 C C . ARG A 1 280 ? -11.143 -9.785 32.578 1.00 72.56 280 ARG A C 1
ATOM 2154 O O . ARG A 1 280 ? -11.895 -8.830 32.421 1.00 72.56 280 ARG A O 1
ATOM 2161 N N . ASP A 1 281 ? -10.296 -9.871 33.602 1.00 71.00 281 ASP A N 1
ATOM 2162 C CA . ASP A 1 281 ? -10.230 -8.899 34.701 1.00 71.00 281 ASP A CA 1
ATOM 2163 C C . ASP A 1 281 ? -9.757 -7.504 34.256 1.00 71.00 281 ASP A C 1
ATOM 2165 O O . ASP A 1 281 ? -10.100 -6.495 34.877 1.00 71.00 281 ASP A O 1
ATOM 2169 N N . GLU A 1 282 ? -8.917 -7.413 33.222 1.00 71.94 282 GLU A N 1
ATOM 2170 C CA . GLU A 1 282 ? -8.480 -6.132 32.649 1.00 71.94 282 GLU A CA 1
ATOM 2171 C C . GLU A 1 282 ? -9.590 -5.474 31.834 1.00 71.94 282 GLU A C 1
ATOM 2173 O O . GLU A 1 282 ? -9.792 -4.264 31.955 1.00 71.94 282 GLU A O 1
ATOM 2178 N N . VAL A 1 283 ? -10.338 -6.267 31.064 1.00 71.25 283 VAL A N 1
ATOM 2179 C CA . VAL A 1 283 ? -11.521 -5.803 30.327 1.00 71.25 283 VAL A CA 1
ATOM 2180 C C . VAL A 1 283 ? -12.602 -5.339 31.307 1.00 71.25 283 VAL A C 1
ATOM 2182 O O . VAL A 1 283 ? -13.119 -4.233 31.162 1.00 71.25 283 VAL A O 1
ATOM 2185 N N . GLU A 1 284 ? -12.882 -6.114 32.358 1.00 72.19 284 GLU A N 1
ATOM 2186 C CA . GLU A 1 284 ? -13.854 -5.750 33.398 1.00 72.19 284 GLU A CA 1
ATOM 2187 C C . GLU A 1 284 ? -13.485 -4.420 34.082 1.00 72.19 284 GLU A C 1
ATOM 2189 O O . GLU A 1 284 ? -14.307 -3.501 34.140 1.00 72.19 284 GLU A O 1
ATOM 2194 N N . ARG A 1 285 ? -12.227 -4.249 34.516 1.00 72.12 285 ARG A N 1
ATOM 2195 C CA . ARG A 1 285 ? -11.745 -2.983 35.109 1.00 72.12 285 ARG A CA 1
ATOM 2196 C C . ARG A 1 285 ? -11.820 -1.802 34.142 1.00 72.12 285 ARG A C 1
ATOM 2198 O O . ARG A 1 285 ? -12.088 -0.669 34.558 1.00 72.12 285 ARG A O 1
ATOM 2205 N N . ALA A 1 286 ? -11.570 -2.040 32.860 1.00 71.81 286 ALA A N 1
ATOM 2206 C CA . ALA A 1 286 ? -11.666 -1.016 31.834 1.00 71.81 286 ALA A CA 1
ATOM 2207 C C . ALA A 1 286 ? -13.118 -0.562 31.617 1.00 71.81 286 ALA A C 1
ATOM 2209 O O . ALA A 1 286 ? -13.368 0.644 31.620 1.00 71.81 286 ALA A O 1
ATOM 2210 N N . VAL A 1 287 ? -14.076 -1.495 31.549 1.00 72.56 287 VAL A N 1
ATOM 2211 C CA . VAL A 1 287 ? -15.517 -1.186 31.492 1.00 72.56 287 VAL A CA 1
ATOM 2212 C C . VAL A 1 287 ? -15.943 -0.375 32.714 1.00 72.56 287 VAL A C 1
ATOM 2214 O O . VAL A 1 287 ? -16.565 0.672 32.564 1.00 72.56 287 VAL A O 1
ATOM 2217 N N . GLN A 1 288 ? -15.543 -0.777 33.923 1.00 70.75 288 GLN A N 1
ATOM 2218 C CA . GLN A 1 288 ? -15.842 -0.007 35.137 1.00 70.75 288 GLN A CA 1
ATOM 2219 C C . GLN A 1 288 ? -15.302 1.424 35.075 1.00 70.75 288 GLN A C 1
ATOM 2221 O O . GLN A 1 288 ? -15.998 2.376 35.428 1.00 70.75 288 GLN A O 1
ATOM 2226 N N . THR A 1 289 ? -14.059 1.579 34.617 1.00 74.19 289 THR A N 1
ATOM 2227 C CA . THR A 1 289 ? -13.415 2.890 34.486 1.00 74.19 289 THR A CA 1
ATOM 2228 C C . THR A 1 289 ? -14.157 3.773 33.489 1.00 74.19 289 THR A C 1
ATOM 2230 O O . THR A 1 289 ? -14.313 4.969 33.738 1.00 74.19 289 THR A O 1
ATOM 2233 N N . LEU A 1 290 ? -14.614 3.194 32.375 1.00 70.44 290 LEU A N 1
ATOM 2234 C CA . LEU A 1 290 ? -15.399 3.908 31.376 1.00 70.44 290 LEU A CA 1
ATOM 2235 C C . LEU A 1 290 ? -16.746 4.332 31.937 1.00 70.44 290 LEU A C 1
ATOM 2237 O O . LEU A 1 290 ? -17.081 5.500 31.821 1.00 70.44 290 LEU A O 1
ATOM 2241 N N . VAL A 1 291 ? -17.465 3.443 32.621 1.00 70.12 291 VAL A N 1
ATOM 2242 C CA . VAL A 1 291 ? -18.781 3.740 33.204 1.00 70.12 291 VAL A CA 1
ATOM 2243 C C . VAL A 1 291 ? -18.728 4.887 34.210 1.00 70.12 291 VAL A C 1
ATOM 2245 O O . VAL A 1 291 ? -19.592 5.757 34.185 1.00 70.12 291 VAL A O 1
ATOM 2248 N N . VAL A 1 292 ? -17.694 4.940 35.054 1.00 69.00 292 VAL A N 1
ATOM 2249 C CA . VAL A 1 292 ? -17.508 6.046 36.012 1.00 69.00 292 VAL A CA 1
ATOM 2250 C C . VAL A 1 292 ? -17.299 7.386 35.304 1.00 69.00 292 VAL A C 1
ATOM 2252 O O . VAL A 1 292 ? -17.719 8.421 35.815 1.00 69.00 292 VAL A O 1
ATOM 2255 N N . LYS A 1 293 ? -16.642 7.376 34.142 1.00 71.50 293 LYS A N 1
ATOM 2256 C CA . LYS A 1 293 ? -16.364 8.575 33.341 1.00 71.50 293 LYS A CA 1
ATOM 2257 C C . LYS A 1 293 ? -17.449 8.872 32.306 1.00 71.50 293 LYS A C 1
ATOM 2259 O O . LYS A 1 293 ? -17.359 9.900 31.643 1.00 71.50 293 LYS A O 1
ATOM 2264 N N . TRP A 1 294 ? -18.412 7.968 32.140 1.00 75.12 294 TRP A N 1
ATOM 2265 C CA . TRP A 1 294 ? -19.395 8.042 31.077 1.00 75.12 294 TRP A CA 1
ATOM 2266 C C . TRP A 1 294 ? -20.453 9.077 31.419 1.00 75.12 294 TRP A C 1
ATOM 2268 O O . TRP A 1 294 ? -21.126 8.972 32.450 1.00 75.12 294 TRP A O 1
ATOM 2278 N N . ASP A 1 295 ? -20.627 10.035 30.518 1.00 73.31 295 ASP A N 1
ATOM 2279 C CA . ASP A 1 295 ? -21.736 10.970 30.543 1.00 73.31 295 ASP A CA 1
ATOM 2280 C C . ASP A 1 295 ? -22.805 10.485 29.546 1.00 73.31 295 ASP A C 1
ATOM 2282 O O . ASP A 1 295 ? -22.695 10.714 28.340 1.00 73.31 295 ASP A O 1
ATOM 2286 N N . PRO A 1 296 ? -23.859 9.783 30.005 1.00 66.38 296 PRO A N 1
ATOM 2287 C CA . PRO A 1 296 ? -24.913 9.286 29.122 1.00 66.38 296 PRO A CA 1
ATOM 2288 C C . PRO A 1 296 ? -25.745 10.403 28.471 1.00 66.38 296 PRO A C 1
ATOM 2290 O O . PRO A 1 296 ? -26.584 10.118 27.611 1.00 66.38 296 PRO A O 1
ATOM 2293 N N . MET A 1 297 ? -25.544 11.656 28.881 1.00 66.19 297 MET A N 1
ATOM 2294 C CA . MET A 1 297 ? -26.282 12.818 28.396 1.00 66.19 297 MET A CA 1
ATOM 2295 C C . MET A 1 297 ? -25.465 13.690 27.446 1.00 66.19 297 MET A C 1
ATOM 2297 O O . MET A 1 297 ? -26.060 14.485 26.717 1.00 66.19 297 MET A O 1
ATOM 2301 N N . ASP A 1 298 ? -24.146 13.501 27.385 1.00 74.69 298 ASP A N 1
ATOM 2302 C CA . ASP A 1 298 ? -23.309 14.058 26.327 1.00 74.69 298 ASP A CA 1
ATOM 2303 C C . ASP A 1 298 ? -23.797 13.557 24.955 1.00 74.69 298 ASP A C 1
ATOM 2305 O O . ASP A 1 298 ? -24.126 12.384 24.772 1.00 74.69 298 ASP A O 1
ATOM 2309 N N . SER A 1 299 ? -23.896 14.444 23.964 1.00 58.78 299 SER A N 1
ATOM 2310 C CA . SER A 1 299 ? -24.450 14.093 22.649 1.00 58.78 299 SER A CA 1
ATOM 2311 C C . SER A 1 299 ? -23.584 13.079 21.892 1.00 58.78 299 SER A C 1
ATOM 2313 O O . SER A 1 299 ? -24.109 12.307 21.083 1.00 58.78 299 SER A O 1
ATOM 2315 N N . HIS A 1 300 ? -22.279 13.042 22.170 1.00 66.31 300 HIS A N 1
ATOM 2316 C CA . HIS A 1 300 ? -21.337 12.124 21.545 1.00 66.31 300 HIS A CA 1
ATOM 2317 C C . HIS A 1 300 ? -21.255 10.782 22.273 1.00 66.31 300 HIS A C 1
ATOM 2319 O O . HIS A 1 300 ? -21.164 9.757 21.597 1.00 66.31 300 HIS A O 1
ATOM 2325 N N . GLN A 1 301 ? -21.314 10.760 23.606 1.00 67.75 301 GLN A N 1
ATOM 2326 C CA . GLN A 1 301 ? -21.265 9.531 24.411 1.00 67.75 301 GLN A CA 1
ATOM 2327 C C . GLN A 1 301 ? -22.652 8.902 24.595 1.00 67.75 301 GLN A C 1
ATOM 2329 O O . GLN A 1 301 ? -22.828 7.692 24.469 1.00 67.75 301 GLN A O 1
ATOM 2334 N N . GLY A 1 302 ? -23.685 9.709 24.805 1.00 69.31 302 GLY A N 1
ATOM 2335 C CA . GLY A 1 302 ? -25.046 9.260 25.081 1.00 69.31 302 GLY A CA 1
ATOM 2336 C C . GLY A 1 302 ? -25.702 8.459 23.957 1.00 69.31 302 GLY A C 1
ATOM 2337 O O . GLY A 1 302 ? -26.684 7.754 24.194 1.00 69.31 302 GLY A O 1
ATOM 2338 N N . ARG A 1 303 ? -25.211 8.545 22.714 1.00 71.50 303 ARG A N 1
ATOM 2339 C CA . ARG A 1 303 ? -25.673 7.679 21.609 1.00 71.50 303 ARG A CA 1
ATOM 2340 C C . ARG A 1 303 ? -25.250 6.214 21.774 1.00 71.50 303 ARG A C 1
ATOM 2342 O O . ARG A 1 303 ? -25.879 5.356 21.174 1.00 71.50 303 ARG A O 1
ATOM 2349 N N . TYR A 1 304 ? -24.267 5.931 22.631 1.00 77.19 304 TYR A N 1
ATOM 2350 C CA . TYR A 1 304 ? -23.748 4.579 22.878 1.00 77.19 304 TYR A CA 1
ATOM 2351 C C . TYR A 1 304 ? -24.065 4.047 24.282 1.00 77.19 304 TYR A C 1
ATOM 2353 O O . TYR A 1 304 ? -23.556 3.006 24.690 1.00 77.19 304 TYR A O 1
ATOM 2361 N N . SER A 1 305 ? -24.926 4.733 25.036 1.00 79.81 305 SER A N 1
ATOM 2362 C CA . SER A 1 305 ? -25.379 4.298 26.363 1.00 79.81 305 SER A CA 1
ATOM 2363 C C . SER A 1 305 ? -26.017 2.902 26.362 1.00 79.81 305 SER A C 1
ATOM 2365 O O . SER A 1 305 ? -25.846 2.151 27.319 1.00 79.81 305 SER A O 1
ATOM 2367 N N . GLU A 1 306 ? -26.713 2.533 25.286 1.00 79.25 306 GLU A N 1
ATOM 2368 C CA . GLU A 1 306 ? -27.297 1.194 25.125 1.00 79.25 306 GLU A CA 1
ATOM 2369 C C . GLU A 1 306 ? -26.216 0.129 24.918 1.00 79.25 306 GLU A C 1
ATOM 2371 O O . GLU A 1 306 ? -26.236 -0.897 25.597 1.00 79.25 306 GLU A O 1
ATOM 2376 N N . ASN A 1 307 ? -25.220 0.415 24.074 1.00 77.38 307 ASN A N 1
ATOM 2377 C CA . ASN A 1 307 ? -24.052 -0.446 23.875 1.00 77.38 307 ASN A CA 1
ATOM 2378 C C . ASN A 1 307 ? -23.301 -0.668 25.195 1.00 77.38 307 ASN A C 1
ATOM 2380 O O . ASN A 1 307 ? -22.954 -1.798 25.529 1.00 77.38 307 ASN A O 1
ATOM 2384 N N . MET A 1 308 ? -23.108 0.391 25.991 1.00 80.50 308 MET A N 1
ATOM 2385 C CA . MET A 1 308 ? -22.473 0.286 27.307 1.00 80.50 308 MET A CA 1
ATOM 2386 C C . MET A 1 308 ? -23.257 -0.654 28.237 1.00 80.50 308 MET A C 1
ATOM 2388 O O . MET A 1 308 ? -22.669 -1.522 28.877 1.00 80.50 308 MET A O 1
ATOM 2392 N N . LEU A 1 309 ? -24.588 -0.539 28.289 1.00 80.38 309 LEU A N 1
ATOM 2393 C CA . LEU A 1 309 ? -25.421 -1.427 29.110 1.00 80.38 309 LEU A CA 1
ATOM 2394 C C . LEU A 1 309 ? -25.387 -2.883 28.634 1.00 80.38 309 LEU A C 1
ATOM 2396 O O . LEU A 1 309 ? -25.338 -3.789 29.470 1.00 80.38 309 LEU A O 1
ATOM 2400 N N . GLN A 1 310 ? -25.374 -3.123 27.321 1.00 81.19 310 GLN A N 1
ATOM 2401 C CA . GLN A 1 310 ? -25.207 -4.467 26.758 1.00 81.19 310 GLN A CA 1
ATOM 2402 C C . GLN A 1 310 ? -23.870 -5.087 27.176 1.00 81.19 310 GLN A C 1
ATOM 2404 O O . GLN A 1 310 ? -23.844 -6.224 27.648 1.00 81.19 310 GLN A O 1
ATOM 2409 N N . VAL A 1 311 ? -22.783 -4.314 27.109 1.00 77.81 311 VAL A N 1
ATOM 2410 C CA . VAL A 1 311 ? -21.454 -4.758 27.548 1.00 77.81 311 VAL A CA 1
ATOM 2411 C C . VAL A 1 311 ? -21.444 -5.082 29.043 1.00 77.81 311 VAL A C 1
ATOM 2413 O O . VAL A 1 311 ? -20.937 -6.131 29.437 1.00 77.81 311 VAL A O 1
ATOM 2416 N N . ILE A 1 312 ? -22.049 -4.247 29.896 1.00 80.75 312 ILE A N 1
ATOM 2417 C CA . ILE A 1 312 ? -22.081 -4.514 31.343 1.00 80.75 312 ILE A CA 1
ATOM 2418 C C . ILE A 1 312 ? -22.893 -5.783 31.671 1.00 80.75 312 ILE A C 1
ATOM 2420 O O . ILE A 1 312 ? -22.489 -6.552 32.546 1.00 80.75 312 ILE A O 1
ATOM 2424 N N . ARG A 1 313 ? -23.999 -6.056 30.956 1.00 80.75 313 ARG A N 1
ATOM 2425 C CA . ARG A 1 313 ? -24.855 -7.251 31.156 1.00 80.75 313 ARG A CA 1
ATOM 2426 C C . ARG A 1 313 ? -24.089 -8.579 31.048 1.00 80.75 313 ARG A C 1
ATOM 2428 O O . ARG A 1 313 ? -24.511 -9.568 31.652 1.00 80.75 313 ARG A O 1
ATOM 2435 N N . ARG A 1 314 ? -22.968 -8.624 30.318 1.00 75.50 314 ARG A N 1
ATOM 2436 C CA . ARG A 1 314 ? -22.129 -9.830 30.167 1.00 75.50 314 ARG A CA 1
ATOM 2437 C C . ARG A 1 314 ? -21.391 -10.224 31.442 1.00 75.50 314 ARG A C 1
ATOM 2439 O O . ARG A 1 314 ? -21.108 -11.406 31.655 1.00 75.50 314 ARG A O 1
ATOM 2446 N N . PHE A 1 315 ? -21.091 -9.261 32.301 1.00 74.50 315 PHE A N 1
ATOM 2447 C CA . PHE A 1 315 ? -20.291 -9.489 33.492 1.00 74.50 315 PHE A CA 1
ATOM 2448 C C . PHE A 1 315 ? -21.221 -9.737 34.679 1.00 74.50 315 PHE A C 1
ATOM 2450 O O . PHE A 1 315 ? -21.753 -8.820 35.286 1.00 74.50 315 PHE A O 1
ATOM 2457 N N . ARG A 1 316 ? -21.465 -11.005 35.024 1.00 74.81 316 ARG A N 1
ATOM 2458 C CA . ARG A 1 316 ? -22.208 -11.365 36.247 1.00 74.81 316 ARG A CA 1
ATOM 2459 C C . ARG A 1 316 ? -21.294 -11.273 37.469 1.00 74.81 316 ARG A C 1
ATOM 2461 O O . ARG A 1 316 ? -20.956 -12.290 38.065 1.00 74.81 316 ARG A O 1
ATOM 2468 N N . SER A 1 317 ? -20.859 -10.061 37.795 1.00 75.44 317 SER A N 1
ATOM 2469 C CA . SER A 1 317 ? -19.941 -9.773 38.899 1.00 75.44 317 SER A CA 1
ATOM 2470 C C . SER A 1 317 ? -20.436 -8.609 39.760 1.00 75.44 317 SER A C 1
ATOM 2472 O O . SER A 1 317 ? -21.273 -7.799 39.347 1.00 75.44 317 SER A O 1
ATOM 2474 N N . THR A 1 318 ? -19.916 -8.519 40.986 1.00 72.00 318 THR A N 1
ATOM 2475 C CA . THR A 1 318 ? -20.179 -7.401 41.912 1.00 72.00 318 THR A CA 1
ATOM 2476 C C . THR A 1 318 ? -19.764 -6.070 41.278 1.00 72.00 318 THR A C 1
ATOM 2478 O O . THR A 1 318 ? -20.428 -5.044 41.420 1.00 72.00 318 THR A O 1
ATOM 2481 N N . GLU A 1 319 ? -18.677 -6.120 40.522 1.00 73.50 319 GLU A N 1
ATOM 2482 C CA . GLU A 1 319 ? -18.048 -5.066 39.748 1.00 73.50 319 GLU A CA 1
ATOM 2483 C C . GLU A 1 319 ? -18.973 -4.493 38.672 1.00 73.50 319 GLU A C 1
ATOM 2485 O O . GLU A 1 319 ? -19.070 -3.272 38.528 1.00 73.50 319 GLU A O 1
ATOM 2490 N N . ALA A 1 320 ? -19.673 -5.361 37.947 1.00 74.75 320 ALA A N 1
ATOM 2491 C CA . ALA A 1 320 ? -20.646 -4.971 36.938 1.00 74.75 320 ALA A CA 1
ATOM 2492 C C . ALA A 1 320 ? -21.914 -4.389 37.561 1.00 74.75 320 ALA A C 1
ATOM 2494 O O . ALA A 1 320 ? -22.434 -3.384 37.083 1.00 74.75 320 ALA A O 1
ATOM 2495 N N . LEU A 1 321 ? -22.381 -4.961 38.675 1.00 78.88 321 LEU A N 1
ATOM 2496 C CA . LEU A 1 321 ? -23.507 -4.408 39.426 1.00 78.88 321 LEU A CA 1
ATOM 2497 C C . LEU A 1 321 ? -23.180 -3.000 39.957 1.00 78.88 321 LEU A C 1
ATOM 2499 O O . LEU A 1 321 ? -24.020 -2.099 39.885 1.00 78.88 321 LEU A O 1
ATOM 2503 N N . LEU A 1 322 ? -21.946 -2.771 40.419 1.00 76.38 322 LEU A N 1
ATOM 2504 C CA . LEU A 1 322 ? -21.438 -1.438 40.761 1.00 76.38 322 LEU A CA 1
ATOM 2505 C C . LEU A 1 322 ? -21.412 -0.495 39.556 1.00 76.38 322 LEU A C 1
ATOM 2507 O O . LEU A 1 322 ? -21.768 0.673 39.697 1.00 76.38 322 LEU A O 1
ATOM 2511 N N . ALA A 1 323 ? -21.022 -0.992 38.383 1.00 77.56 323 ALA A N 1
ATOM 2512 C CA . ALA A 1 323 ? -21.028 -0.206 37.158 1.00 77.56 323 ALA A CA 1
ATOM 2513 C C . ALA A 1 323 ? -22.459 0.199 36.758 1.00 77.56 323 ALA A C 1
ATOM 2515 O O . ALA A 1 323 ? -22.728 1.388 36.612 1.00 77.56 323 ALA A O 1
ATOM 2516 N N . VAL A 1 324 ? -23.414 -0.738 36.675 1.00 83.12 324 VAL A N 1
ATOM 2517 C CA . VAL A 1 324 ? -24.815 -0.410 36.331 1.00 83.12 324 VAL A CA 1
ATOM 2518 C C . VAL A 1 324 ? -25.440 0.534 37.352 1.00 83.12 324 VAL A C 1
ATOM 2520 O O . VAL A 1 324 ? -26.145 1.467 36.976 1.00 83.12 324 VAL A O 1
ATOM 2523 N N . THR A 1 325 ? -25.181 0.326 38.645 1.00 81.56 325 THR A N 1
ATOM 2524 C CA . THR A 1 325 ? -25.708 1.223 39.683 1.00 81.56 325 THR A CA 1
ATOM 2525 C C . THR A 1 325 ? -25.102 2.619 39.587 1.00 81.56 325 THR A C 1
ATOM 2527 O O . THR A 1 325 ? -25.855 3.582 39.671 1.00 81.56 325 THR A O 1
ATOM 2530 N N . ALA A 1 326 ? -23.796 2.752 39.336 1.00 79.62 326 ALA A N 1
ATOM 2531 C CA . ALA A 1 326 ? -23.162 4.049 39.090 1.00 79.62 326 ALA A CA 1
ATOM 2532 C C . ALA A 1 326 ? -23.708 4.732 37.824 1.00 79.62 326 ALA A C 1
ATOM 2534 O O . ALA A 1 326 ? -23.986 5.927 37.841 1.00 79.62 326 ALA A O 1
ATOM 2535 N N . PHE A 1 327 ? -23.928 3.973 36.749 1.00 81.69 327 PHE A N 1
ATOM 2536 C CA . PHE A 1 327 ? -24.522 4.484 35.515 1.00 81.69 327 PHE A CA 1
ATOM 2537 C C . PHE A 1 327 ? -25.943 5.016 35.747 1.00 81.69 327 PHE A C 1
ATOM 2539 O O . PHE A 1 327 ? -26.293 6.103 35.290 1.00 81.69 327 PHE A O 1
ATOM 2546 N N . LEU A 1 328 ? -26.748 4.282 36.517 1.00 84.06 328 LEU A N 1
ATOM 2547 C CA . LEU A 1 328 ? -28.088 4.698 36.913 1.00 84.06 328 LEU A CA 1
ATOM 2548 C C . LEU A 1 328 ? -28.067 5.921 37.853 1.00 84.06 328 LEU A C 1
ATOM 2550 O O . LEU A 1 328 ? -28.903 6.810 37.703 1.00 84.06 328 LEU A O 1
ATOM 2554 N N . GLU A 1 329 ? -27.111 6.008 38.787 1.00 82.31 329 GLU A N 1
ATOM 2555 C CA . GLU A 1 329 ? -26.893 7.208 39.617 1.00 82.31 329 GLU A CA 1
ATOM 2556 C C . GLU A 1 329 ? -26.604 8.433 38.735 1.00 82.31 329 GLU A C 1
ATOM 2558 O O . GLU A 1 329 ? -27.285 9.449 38.886 1.00 82.31 329 GLU A O 1
ATOM 2563 N N . ASN A 1 330 ? -25.680 8.309 37.773 1.00 78.94 330 ASN A N 1
ATOM 2564 C CA . ASN A 1 330 ? -25.338 9.377 36.829 1.00 78.94 330 ASN A CA 1
ATOM 2565 C C . ASN A 1 330 ? -26.554 9.803 35.993 1.00 78.94 330 ASN A C 1
ATOM 2567 O O . ASN A 1 330 ? -26.818 10.997 35.854 1.00 78.94 330 ASN A O 1
ATOM 2571 N N . LEU A 1 331 ? -27.342 8.846 35.487 1.00 80.56 331 LEU A N 1
ATOM 2572 C CA . LEU A 1 331 ? -28.591 9.144 34.778 1.00 80.56 331 LEU A CA 1
ATOM 2573 C C . LEU A 1 331 ? -29.536 9.990 35.645 1.00 80.56 331 LEU A C 1
ATOM 2575 O O . LEU A 1 331 ? -30.084 10.982 35.161 1.00 80.56 331 LEU A O 1
ATOM 2579 N N . PHE A 1 332 ? -29.724 9.627 36.919 1.00 80.31 332 PHE A N 1
ATOM 2580 C CA . PHE A 1 332 ? -30.589 10.382 37.832 1.00 80.31 332 PHE A CA 1
ATOM 2581 C C . PHE A 1 332 ? -30.066 11.790 38.128 1.00 80.31 332 PHE A C 1
ATOM 2583 O O . PHE A 1 332 ? -30.872 12.711 38.270 1.00 80.31 332 PHE A O 1
ATOM 2590 N N . GLU A 1 333 ? -28.750 11.972 38.230 1.00 79.00 333 GLU A N 1
ATOM 2591 C CA . GLU A 1 333 ? -28.135 13.282 38.484 1.00 79.00 333 GLU A CA 1
ATOM 2592 C C . GLU A 1 333 ? -28.270 14.228 37.288 1.00 79.00 333 GLU A C 1
ATOM 2594 O O . GLU A 1 333 ? -28.517 15.421 37.466 1.00 79.00 333 GLU A O 1
ATOM 2599 N N . LEU A 1 334 ? -28.204 13.691 36.070 1.00 71.25 334 LEU A N 1
ATOM 2600 C CA . LEU A 1 334 ? -28.280 14.465 34.831 1.00 71.25 334 LEU A CA 1
ATOM 2601 C C . LEU A 1 334 ? -29.721 14.674 34.322 1.00 71.25 334 LEU A C 1
ATOM 2603 O O . LEU A 1 334 ? -29.938 15.226 33.245 1.00 71.25 334 LEU A O 1
ATOM 2607 N N . ARG A 1 335 ? -30.733 14.255 35.090 1.00 68.69 335 ARG A N 1
ATOM 2608 C CA . ARG A 1 335 ? -32.162 14.314 34.730 1.00 68.69 335 ARG A CA 1
ATOM 2609 C C . ARG A 1 335 ? -32.672 15.726 34.399 1.00 68.69 335 ARG A C 1
ATOM 2611 O O . ARG A 1 335 ? -33.689 15.867 33.724 1.00 68.69 335 ARG A O 1
ATOM 2618 N N . THR A 1 336 ? -32.012 16.778 34.876 1.00 58.31 336 THR A N 1
ATOM 2619 C CA . THR A 1 336 ? -32.504 18.163 34.781 1.00 58.31 336 THR A CA 1
ATOM 2620 C C . THR A 1 336 ? -32.438 18.778 33.375 1.00 58.31 336 THR A C 1
ATOM 2622 O O . THR A 1 336 ? -32.931 19.891 33.202 1.00 58.31 336 THR A O 1
ATOM 2625 N N . SER A 1 337 ? -31.883 18.087 32.368 1.00 54.88 337 SER A N 1
ATOM 2626 C CA . SER A 1 337 ? -31.457 18.716 31.105 1.00 54.88 337 SER A CA 1
ATOM 2627 C C . SER A 1 337 ? -31.898 18.061 29.776 1.00 54.88 337 SER A C 1
ATOM 2629 O O . SER A 1 337 ? -31.490 18.565 28.733 1.00 54.88 337 SER A O 1
ATOM 2631 N N . ASN A 1 338 ? -32.725 17.000 29.731 1.00 56.22 338 ASN A N 1
ATOM 2632 C CA . ASN A 1 338 ? -32.962 16.234 28.477 1.00 56.22 338 ASN A CA 1
ATOM 2633 C C . ASN A 1 338 ? -34.404 15.670 28.316 1.00 56.22 338 ASN A C 1
ATOM 2635 O O . ASN A 1 338 ? -35.171 15.677 29.283 1.00 56.22 338 ASN A O 1
ATOM 2639 N N . PRO A 1 339 ? -34.795 15.165 27.117 1.00 59.31 339 PRO A N 1
ATOM 2640 C CA . PRO A 1 339 ? -36.106 14.575 26.844 1.00 59.31 339 PRO A CA 1
ATOM 2641 C C . PRO A 1 339 ? -36.395 13.370 27.738 1.00 59.31 339 PRO A C 1
ATOM 2643 O O . PRO A 1 339 ? -35.581 12.447 27.836 1.00 59.31 339 PRO A O 1
ATOM 2646 N N . GLN A 1 340 ? -37.586 13.364 28.339 1.00 67.44 340 GLN A N 1
ATOM 2647 C CA . GLN A 1 340 ? -38.024 12.342 29.294 1.00 67.44 340 GLN A CA 1
ATOM 2648 C C . GLN A 1 340 ? -37.912 10.913 28.729 1.00 67.44 340 GLN A C 1
ATOM 2650 O O . GLN A 1 340 ? -37.468 10.017 29.441 1.00 67.44 340 GLN A O 1
ATOM 2655 N N . ASP A 1 341 ? -38.193 10.703 27.441 1.00 72.00 341 ASP A N 1
ATOM 2656 C CA . ASP A 1 341 ? -38.309 9.355 26.863 1.00 72.00 341 ASP A CA 1
ATOM 2657 C C . ASP A 1 341 ? -36.987 8.573 26.804 1.00 72.00 341 ASP A C 1
ATOM 2659 O O . ASP A 1 341 ? -36.950 7.382 27.123 1.00 72.00 341 ASP A O 1
ATOM 2663 N N . LYS A 1 342 ? -35.873 9.224 26.430 1.00 71.62 342 LYS A N 1
ATOM 2664 C CA . LYS A 1 342 ? -34.562 8.549 26.345 1.00 71.62 342 LYS A CA 1
ATOM 2665 C C . LYS A 1 342 ? -34.036 8.189 27.736 1.00 71.62 342 LYS A C 1
ATOM 2667 O O . LYS A 1 342 ? -33.486 7.106 27.924 1.00 71.62 342 LYS A O 1
ATOM 2672 N N . PHE A 1 343 ? -34.234 9.087 28.702 1.00 80.94 343 PHE A N 1
ATOM 2673 C CA . PHE A 1 343 ? -33.885 8.852 30.100 1.00 80.94 343 PHE A CA 1
ATOM 2674 C C . PHE A 1 343 ? -34.671 7.667 30.677 1.00 80.94 343 PHE A C 1
ATOM 2676 O O . PHE A 1 343 ? -34.064 6.754 31.234 1.00 80.94 343 PHE A O 1
ATOM 2683 N N . ILE A 1 344 ? -35.997 7.648 30.490 1.00 76.62 344 ILE A N 1
ATOM 2684 C CA . ILE A 1 344 ? -36.865 6.576 30.996 1.00 76.62 344 ILE A CA 1
ATOM 2685 C C . ILE A 1 344 ? -36.450 5.229 30.403 1.00 76.62 344 ILE A C 1
ATOM 2687 O O . ILE A 1 344 ? -36.291 4.268 31.152 1.00 76.62 344 ILE A O 1
ATOM 2691 N N . ARG A 1 345 ? -36.205 5.154 29.085 1.00 81.25 345 ARG A N 1
ATOM 2692 C CA . ARG A 1 345 ? -35.766 3.909 28.434 1.00 81.25 345 ARG A CA 1
ATOM 2693 C C . ARG A 1 345 ? -34.464 3.377 29.037 1.00 81.25 345 ARG A C 1
ATOM 2695 O O . ARG A 1 345 ? -34.432 2.239 29.496 1.00 81.25 345 ARG A O 1
ATOM 2702 N N . LEU A 1 346 ? -33.426 4.214 29.106 1.00 80.31 346 LEU A N 1
ATOM 2703 C CA . LEU A 1 346 ? -32.118 3.815 29.638 1.00 80.31 346 LEU A CA 1
ATOM 2704 C C . LEU A 1 346 ? -32.183 3.419 31.116 1.00 80.31 346 LEU A C 1
ATOM 2706 O O . LEU A 1 346 ? -31.549 2.445 31.521 1.00 80.31 346 LEU A O 1
ATOM 2710 N N . ALA A 1 347 ? -32.956 4.140 31.928 1.00 81.12 347 ALA A N 1
ATOM 2711 C CA . ALA A 1 347 ? -33.122 3.806 33.336 1.00 81.12 347 ALA A CA 1
ATOM 2712 C C . ALA A 1 347 ? -33.883 2.483 33.519 1.00 81.12 347 ALA A C 1
ATOM 2714 O O . ALA A 1 347 ? -33.464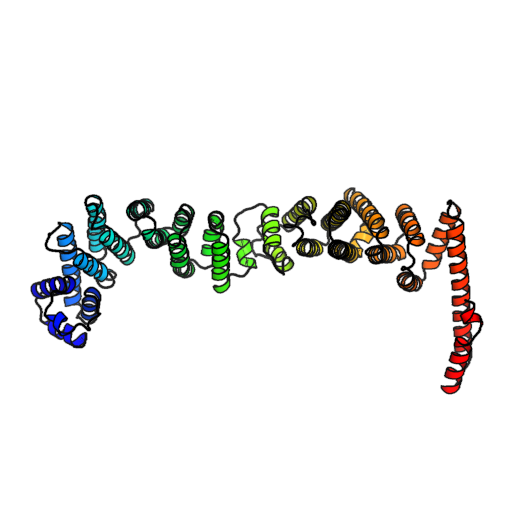 1.644 34.319 1.00 81.12 347 ALA A O 1
ATOM 2715 N N . THR A 1 348 ? -34.936 2.241 32.734 1.00 78.75 348 THR A N 1
ATOM 2716 C CA . THR A 1 348 ? -35.636 0.948 32.697 1.00 78.75 348 THR A CA 1
ATOM 2717 C C . THR A 1 348 ? -34.696 -0.184 32.284 1.00 78.75 348 THR A C 1
ATOM 2719 O O . THR A 1 348 ? -34.687 -1.235 32.924 1.00 78.75 348 THR A O 1
ATOM 2722 N N . ASP A 1 349 ? -33.827 0.036 31.296 1.00 81.38 349 ASP A N 1
ATOM 2723 C CA . ASP A 1 349 ? -32.822 -0.948 30.885 1.00 81.38 349 ASP A CA 1
ATOM 2724 C C . ASP A 1 349 ? -31.779 -1.236 31.971 1.00 81.38 349 ASP A C 1
ATOM 2726 O O . ASP A 1 349 ? -31.385 -2.396 32.153 1.00 81.38 349 ASP A O 1
ATOM 2730 N N . CYS A 1 350 ? -31.351 -0.222 32.729 1.00 82.88 350 CYS A N 1
ATOM 2731 C CA . CYS A 1 350 ? -30.492 -0.409 33.902 1.00 82.88 350 CYS A CA 1
ATOM 2732 C C . CYS A 1 350 ? -31.186 -1.277 34.948 1.00 82.88 350 CYS A C 1
ATOM 2734 O O . CYS A 1 350 ? -30.594 -2.221 35.468 1.00 82.88 350 CYS A O 1
ATOM 2736 N N . MET A 1 351 ? -32.457 -0.993 35.225 1.00 79.12 351 MET A N 1
ATOM 2737 C CA . MET A 1 351 ? -33.245 -1.732 36.205 1.00 79.12 351 MET A CA 1
ATOM 2738 C C . MET A 1 351 ? -33.470 -3.178 35.768 1.00 79.12 351 MET A C 1
ATOM 2740 O O . MET A 1 351 ? -33.211 -4.093 36.546 1.00 79.12 351 MET A O 1
ATOM 2744 N N . SER A 1 352 ? -33.821 -3.411 34.504 1.00 79.06 352 SER A N 1
ATOM 2745 C CA . SER A 1 352 ? -33.893 -4.763 33.946 1.00 79.06 352 SER A CA 1
ATOM 2746 C C . SER A 1 352 ? -32.550 -5.489 34.056 1.00 79.06 352 SER A C 1
ATOM 2748 O O . SER A 1 352 ? -32.518 -6.676 34.367 1.00 79.06 352 SER A O 1
ATOM 2750 N N . THR A 1 353 ? -31.429 -4.792 33.854 1.00 80.88 353 THR A N 1
ATOM 2751 C CA . THR A 1 353 ? -30.089 -5.377 34.022 1.00 80.88 353 THR A CA 1
ATOM 2752 C C . THR A 1 353 ? -29.837 -5.787 35.471 1.00 80.88 353 THR A C 1
ATOM 2754 O O . THR A 1 353 ? -29.441 -6.920 35.741 1.00 80.88 353 THR A O 1
ATOM 2757 N N . ILE A 1 354 ? -30.131 -4.900 36.421 1.00 80.38 354 ILE A N 1
ATOM 2758 C CA . ILE A 1 354 ? -30.048 -5.187 37.857 1.00 80.38 354 ILE A CA 1
ATOM 2759 C C . ILE A 1 354 ? -30.929 -6.394 38.210 1.00 80.38 354 ILE A C 1
ATOM 2761 O O . ILE A 1 354 ? -30.491 -7.271 38.954 1.00 80.38 354 ILE A O 1
ATOM 2765 N N . HIS A 1 355 ? -32.127 -6.493 37.628 1.00 75.56 355 HIS A N 1
ATOM 2766 C CA . HIS A 1 355 ? -33.016 -7.640 37.810 1.00 75.56 355 HIS A CA 1
ATOM 2767 C C . HIS A 1 355 ? -32.402 -8.947 37.297 1.00 75.56 355 HIS A C 1
ATOM 2769 O O . HIS A 1 355 ? -32.486 -9.977 37.965 1.00 75.56 355 HIS A O 1
ATOM 2775 N N . THR A 1 356 ? -31.731 -8.927 36.141 1.00 76.88 356 THR A N 1
ATOM 2776 C CA . THR A 1 356 ? -31.038 -10.122 35.626 1.00 76.88 356 THR A CA 1
ATOM 2777 C C . THR A 1 356 ? -29.881 -10.575 36.522 1.00 76.88 356 THR A C 1
ATOM 2779 O O . THR A 1 356 ? -29.519 -11.750 36.499 1.00 76.88 356 THR A O 1
ATOM 2782 N N . PHE A 1 357 ? -29.361 -9.691 37.382 1.00 76.44 357 PHE A N 1
ATOM 2783 C CA . PHE A 1 357 ? -28.411 -10.032 38.445 1.00 76.44 357 PHE A CA 1
ATOM 2784 C C . PHE A 1 357 ? -29.084 -10.523 39.741 1.00 76.44 357 PHE A C 1
ATOM 2786 O O . PHE A 1 357 ? -28.419 -10.617 40.770 1.00 76.44 357 PHE A O 1
ATOM 2793 N N . SER A 1 358 ? -30.373 -10.877 39.711 1.00 67.69 358 SER A N 1
ATOM 2794 C CA . SER A 1 358 ? -31.193 -11.241 40.879 1.00 67.69 358 SER A CA 1
ATOM 2795 C C . SER A 1 358 ? -30.552 -12.239 41.845 1.00 67.69 358 SER A C 1
ATOM 2797 O O . SER A 1 358 ? -30.587 -12.045 43.058 1.00 67.69 358 SER A O 1
ATOM 2799 N N . THR A 1 359 ? -29.902 -13.289 41.339 1.00 66.31 359 THR A N 1
ATOM 2800 C CA . THR A 1 359 ? -29.210 -14.274 42.189 1.00 66.31 359 THR A CA 1
ATOM 2801 C C . THR A 1 359 ? -28.035 -13.658 42.962 1.00 66.31 359 THR A C 1
ATOM 2803 O O . THR A 1 359 ? -27.837 -13.982 44.131 1.00 66.31 359 THR A O 1
ATOM 2806 N N . TYR A 1 360 ? -27.297 -12.729 42.346 1.00 67.88 360 TYR A N 1
ATOM 2807 C CA . TYR A 1 360 ? -26.195 -11.991 42.977 1.00 67.88 360 TYR A CA 1
ATOM 2808 C C . TYR A 1 360 ? -26.705 -10.925 43.942 1.00 67.88 360 TYR A C 1
ATOM 2810 O O . TYR A 1 360 ? -26.213 -10.808 45.062 1.00 67.88 360 TYR A O 1
ATOM 2818 N N . VAL A 1 361 ? -27.726 -10.175 43.528 1.00 65.38 361 VAL A N 1
ATOM 2819 C CA . VAL A 1 361 ? -28.403 -9.187 44.374 1.00 65.38 361 VAL A CA 1
ATOM 2820 C C . VAL A 1 361 ? -28.934 -9.863 45.636 1.00 65.38 361 VAL A C 1
ATOM 2822 O O . VAL A 1 361 ? -28.744 -9.346 46.730 1.00 65.38 361 VAL A O 1
ATOM 2825 N N . ARG A 1 362 ? -29.511 -11.061 45.512 1.00 67.50 362 ARG A N 1
ATOM 2826 C CA . ARG A 1 362 ? -29.949 -11.869 46.651 1.00 67.50 362 ARG A CA 1
ATOM 2827 C C . ARG A 1 362 ? -28.798 -12.192 47.599 1.00 67.50 362 ARG A C 1
ATOM 2829 O O . ARG A 1 362 ? -28.907 -11.871 48.773 1.00 67.50 362 ARG A O 1
ATOM 2836 N N . GLN A 1 363 ? -27.701 -12.761 47.096 1.00 66.81 363 GLN A N 1
ATOM 2837 C CA . GLN A 1 363 ? -26.526 -13.100 47.913 1.00 66.81 363 GLN A CA 1
ATOM 2838 C C . GLN A 1 363 ? -25.938 -11.878 48.638 1.00 66.81 363 GLN A C 1
ATOM 2840 O O . GLN A 1 363 ? -25.540 -11.978 49.798 1.00 66.81 363 GLN A O 1
ATOM 2845 N N . LEU A 1 364 ? -25.932 -10.717 47.977 1.00 64.88 364 LEU A N 1
ATOM 2846 C CA . LEU A 1 364 ? -25.505 -9.447 48.566 1.00 64.88 364 LEU A CA 1
ATOM 2847 C C . LEU A 1 364 ? -26.468 -8.957 49.657 1.00 64.88 364 LEU A C 1
ATOM 2849 O O . LEU A 1 364 ? -26.023 -8.443 50.680 1.00 64.88 364 LEU A O 1
ATOM 2853 N N . LEU A 1 365 ? -27.779 -9.108 49.455 1.00 62.44 365 LEU A N 1
ATOM 2854 C CA . LEU A 1 365 ? -28.805 -8.640 50.388 1.00 62.44 365 LEU A CA 1
ATOM 2855 C C . LEU A 1 365 ? -28.972 -9.543 51.618 1.00 62.44 365 LEU A C 1
ATOM 2857 O O . LEU A 1 365 ? -29.318 -9.029 52.679 1.00 62.44 365 LEU A O 1
ATOM 2861 N N . THR A 1 366 ? -28.729 -10.853 51.498 1.00 64.75 366 THR A N 1
ATOM 2862 C CA . THR A 1 366 ? -28.941 -11.834 52.581 1.00 64.75 366 THR A CA 1
ATOM 2863 C C . THR A 1 366 ? -27.739 -12.027 53.506 1.00 64.75 366 THR A C 1
ATOM 2865 O O . THR A 1 366 ? -27.854 -12.745 54.492 1.00 64.75 366 THR A O 1
ATOM 2868 N N . GLY A 1 367 ? -26.611 -11.366 53.235 1.00 61.00 367 GLY A N 1
ATOM 2869 C CA . GLY A 1 367 ? -25.547 -11.170 54.219 1.00 61.00 367 GLY A CA 1
ATOM 2870 C C . GLY A 1 367 ? -24.657 -12.383 54.498 1.00 61.00 367 GLY A C 1
ATOM 2871 O O . GLY A 1 367 ? -24.735 -12.969 55.565 1.00 61.00 367 GLY A O 1
ATOM 2872 N N . GLU A 1 368 ? -23.708 -12.642 53.598 1.00 51.19 368 GLU A N 1
ATOM 2873 C CA . GLU A 1 368 ? -22.383 -13.201 53.920 1.00 51.19 368 GLU A CA 1
ATOM 2874 C C . GLU A 1 368 ? -21.366 -12.650 52.902 1.00 51.19 368 GLU A C 1
ATOM 2876 O O . GLU A 1 368 ? -21.050 -13.311 51.918 1.00 51.19 368 GLU A O 1
ATOM 2881 N N . SER A 1 369 ? -20.893 -11.402 53.027 1.00 52.56 369 SER A N 1
ATOM 2882 C CA . SER A 1 369 ? -19.790 -10.938 52.159 1.00 52.56 369 SER A CA 1
ATOM 2883 C C . SER A 1 369 ? -19.080 -9.655 52.608 1.00 52.56 369 SER A C 1
ATOM 2885 O O . SER A 1 369 ? -19.581 -8.853 53.391 1.00 52.56 369 SER A O 1
ATOM 2887 N N . SER A 1 370 ? -17.852 -9.532 52.093 1.00 60.94 370 SER A N 1
ATOM 2888 C CA . SER A 1 370 ? -16.823 -8.496 52.249 1.00 60.94 370 SER A CA 1
ATOM 2889 C C . SER A 1 370 ? -17.303 -7.039 52.175 1.00 60.94 370 SER A C 1
ATOM 2891 O O . SER A 1 370 ? -18.357 -6.739 51.631 1.00 60.94 370 SER A O 1
ATOM 2893 N N . GLY A 1 371 ? -16.475 -6.086 52.628 1.00 62.28 371 GLY A N 1
ATOM 2894 C CA . GLY A 1 371 ? -16.807 -4.648 52.632 1.00 62.28 371 GLY A CA 1
ATOM 2895 C C . GLY A 1 371 ? -17.264 -4.049 51.286 1.00 62.28 371 GLY A C 1
ATOM 2896 O O . GLY A 1 371 ? -17.996 -3.063 51.281 1.00 62.28 371 GLY A O 1
ATOM 2897 N N . SER A 1 372 ? -16.906 -4.659 50.151 1.00 61.22 372 SER A N 1
ATOM 2898 C CA . SER A 1 372 ? -17.415 -4.296 48.819 1.00 61.22 372 SER A CA 1
ATOM 2899 C C . SER A 1 372 ? -18.919 -4.552 48.652 1.00 61.22 372 SER A C 1
ATOM 2901 O O . SER A 1 372 ? -19.611 -3.716 48.076 1.00 61.22 372 SER A O 1
ATOM 2903 N N . ALA A 1 373 ? -19.447 -5.648 49.205 1.00 61.06 373 ALA A N 1
ATOM 2904 C CA . ALA A 1 373 ? -20.855 -6.034 49.110 1.00 61.06 373 ALA A CA 1
ATOM 2905 C C . ALA A 1 373 ? -21.789 -5.023 49.787 1.00 61.06 373 ALA A C 1
ATOM 2907 O O . ALA A 1 373 ? -22.819 -4.644 49.230 1.00 61.06 373 ALA A O 1
ATOM 2908 N N . ILE A 1 374 ? -21.376 -4.516 50.951 1.00 65.81 374 ILE A N 1
ATOM 2909 C CA . ILE A 1 374 ? -22.115 -3.502 51.714 1.00 65.81 374 ILE A CA 1
ATOM 2910 C C . ILE A 1 374 ? -22.214 -2.191 50.920 1.00 65.81 374 ILE A C 1
ATOM 2912 O O . ILE A 1 374 ? -23.276 -1.569 50.872 1.00 65.81 374 ILE A O 1
ATOM 2916 N N . ALA A 1 375 ? -21.129 -1.777 50.256 1.00 67.31 375 ALA A N 1
ATOM 2917 C CA . ALA A 1 375 ? -21.130 -0.575 49.424 1.00 67.31 375 ALA A CA 1
ATOM 2918 C C . ALA A 1 375 ? -22.075 -0.714 48.215 1.00 67.31 375 ALA A C 1
ATOM 2920 O O . ALA A 1 375 ? -22.820 0.221 47.905 1.00 67.31 375 ALA A O 1
ATOM 2921 N N . VAL A 1 376 ? -22.092 -1.889 47.570 1.00 65.50 376 VAL A N 1
ATOM 2922 C CA . VAL A 1 376 ? -23.023 -2.192 46.467 1.00 65.50 376 VAL A CA 1
ATOM 2923 C C . VAL A 1 376 ? -24.465 -2.150 46.959 1.00 65.50 376 VAL A C 1
ATOM 2925 O O . VAL A 1 376 ? -25.310 -1.509 46.338 1.00 65.50 376 VAL A O 1
ATOM 2928 N N . GLN A 1 377 ? -24.738 -2.777 48.103 1.00 66.56 377 GLN A N 1
ATOM 2929 C CA . GLN A 1 377 ? -26.058 -2.807 48.720 1.00 66.56 377 GLN A CA 1
ATOM 2930 C C . GLN A 1 377 ? -26.569 -1.392 49.020 1.00 66.56 377 GLN A C 1
ATOM 2932 O O . GLN A 1 377 ? -27.692 -1.052 48.657 1.00 66.56 377 GLN A O 1
ATOM 2937 N N . GLN A 1 378 ? -25.745 -0.528 49.616 1.00 72.44 378 GLN A N 1
ATOM 2938 C CA . GLN A 1 378 ? -26.125 0.858 49.909 1.00 72.44 378 GLN A CA 1
ATOM 2939 C C . GLN A 1 378 ? -26.384 1.689 48.643 1.00 72.44 378 GLN A C 1
ATOM 2941 O O . GLN A 1 378 ? -27.322 2.490 48.616 1.00 72.44 378 GLN A O 1
ATOM 2946 N N . LYS A 1 379 ? -25.580 1.512 47.586 1.00 73.62 379 LYS A N 1
ATOM 2947 C CA . LYS A 1 379 ? -25.824 2.152 46.282 1.00 73.62 379 LYS A CA 1
ATOM 2948 C C . LYS A 1 379 ? -27.121 1.664 45.649 1.00 73.62 379 LYS A C 1
ATOM 2950 O O . LYS A 1 379 ? -27.962 2.481 45.291 1.00 73.62 379 LYS A O 1
ATOM 2955 N N . LEU A 1 380 ? -27.322 0.350 45.595 1.00 68.12 380 LEU A N 1
ATOM 2956 C CA . LEU A 1 380 ? -28.522 -0.260 45.034 1.00 68.12 380 LEU A CA 1
ATOM 2957 C C . LEU A 1 380 ? -29.789 0.232 45.745 1.00 68.12 380 LEU A C 1
ATOM 2959 O O . LEU A 1 380 ? -30.743 0.627 45.081 1.00 68.12 380 LEU A O 1
ATOM 2963 N N . ILE A 1 381 ? -29.778 0.289 47.080 1.00 70.38 381 ILE A N 1
ATOM 2964 C CA . ILE A 1 381 ? -30.898 0.817 47.872 1.00 70.38 381 ILE A CA 1
ATOM 2965 C C . ILE A 1 381 ? -31.203 2.272 47.497 1.00 70.38 381 ILE A C 1
ATOM 2967 O O . ILE A 1 381 ? -32.368 2.613 47.297 1.00 70.38 381 ILE A O 1
ATOM 2971 N N . ARG A 1 382 ? -30.182 3.127 47.351 1.00 77.69 382 ARG A N 1
ATOM 2972 C CA . ARG A 1 382 ? -30.378 4.528 46.940 1.00 77.69 382 ARG A CA 1
ATOM 2973 C C . ARG A 1 382 ? -30.929 4.645 45.519 1.00 77.69 382 ARG A C 1
ATOM 2975 O O . ARG A 1 382 ? -31.832 5.451 45.293 1.00 77.69 382 ARG A O 1
ATOM 2982 N N . CYS A 1 383 ? -30.437 3.838 44.578 1.00 75.44 383 CYS A N 1
ATOM 2983 C CA . CYS A 1 383 ? -30.964 3.800 43.212 1.00 75.44 383 CYS A CA 1
ATOM 2984 C C . CYS A 1 383 ? -32.426 3.366 43.186 1.00 75.44 383 CYS A C 1
ATOM 2986 O O . CYS A 1 383 ? -33.235 3.997 42.511 1.00 75.44 383 CYS A O 1
ATOM 2988 N N . LEU A 1 384 ? -32.776 2.329 43.948 1.00 70.00 384 LEU A N 1
ATOM 2989 C CA . LEU A 1 384 ? -34.147 1.844 44.076 1.00 70.00 384 LEU A CA 1
ATOM 2990 C C . LEU A 1 384 ? -35.056 2.920 44.675 1.00 70.00 384 LEU A C 1
ATOM 2992 O O . LEU A 1 384 ? -36.086 3.229 44.090 1.00 70.00 384 LEU A O 1
ATOM 2996 N N . GLN A 1 385 ? -34.638 3.570 45.763 1.00 72.62 385 GLN A N 1
ATOM 2997 C CA . GLN A 1 385 ? -35.368 4.688 46.372 1.00 72.62 385 GLN A CA 1
ATOM 2998 C C . GLN A 1 385 ? -35.633 5.829 45.380 1.00 72.62 385 GLN A C 1
ATOM 3000 O O . GLN A 1 385 ? -36.755 6.324 45.296 1.00 72.62 385 GLN A O 1
ATOM 3005 N N . ARG A 1 386 ? -34.622 6.230 44.597 1.00 75.31 386 ARG A N 1
ATOM 3006 C CA . ARG A 1 386 ? -34.781 7.261 43.558 1.00 75.31 386 ARG A CA 1
ATOM 3007 C C . ARG A 1 386 ? -35.676 6.786 42.412 1.00 75.31 386 ARG A C 1
ATOM 3009 O O . ARG A 1 386 ? -36.540 7.539 41.981 1.00 75.31 386 ARG A O 1
ATOM 3016 N N . SER A 1 387 ? -35.529 5.541 41.966 1.00 74.69 387 SER A N 1
ATOM 3017 C CA . SER A 1 387 ? -36.339 4.968 40.878 1.00 74.69 387 SER A CA 1
ATOM 3018 C C . SER A 1 387 ? -37.814 4.886 41.247 1.00 74.69 387 SER A C 1
ATOM 3020 O O . SER A 1 387 ? -38.678 5.152 40.423 1.00 74.69 387 SER A O 1
ATOM 3022 N N . LEU A 1 388 ? -38.098 4.561 42.504 1.00 68.06 388 LEU A N 1
ATOM 3023 C CA . LEU A 1 388 ? -39.450 4.471 43.031 1.00 68.06 388 LEU A CA 1
ATOM 3024 C C . LEU A 1 388 ? -40.158 5.835 43.134 1.00 68.06 388 LEU A C 1
ATOM 3026 O O . LEU A 1 388 ? -41.382 5.887 43.111 1.00 68.06 388 LEU A O 1
ATOM 3030 N N . SER A 1 389 ? -39.413 6.943 43.216 1.00 69.31 389 SER A N 1
ATOM 3031 C CA . SER A 1 389 ? -39.997 8.291 43.125 1.00 69.31 389 SER A CA 1
ATOM 3032 C C . SER A 1 389 ? -40.406 8.697 41.703 1.00 69.31 389 SER A C 1
ATOM 3034 O O . SER A 1 389 ? -41.024 9.745 41.530 1.00 69.31 389 SER A O 1
ATOM 3036 N N . GLU A 1 390 ? -40.078 7.883 40.694 1.00 71.81 390 GLU A N 1
ATOM 3037 C CA . GLU A 1 390 ? -40.388 8.138 39.291 1.00 71.81 390 GLU A CA 1
ATOM 3038 C C . GLU A 1 390 ? -41.446 7.148 38.771 1.00 71.81 390 GLU A C 1
ATOM 3040 O O . GLU A 1 390 ? -41.120 5.977 38.592 1.00 71.81 390 GLU A O 1
ATOM 3045 N N . PRO A 1 391 ? -42.691 7.572 38.470 1.00 67.56 391 PRO A N 1
ATOM 3046 C CA . PRO A 1 391 ? -43.786 6.655 38.121 1.00 67.56 391 PRO A CA 1
ATOM 3047 C C . PRO A 1 391 ? -43.475 5.714 36.946 1.00 67.56 391 PRO A C 1
ATOM 3049 O O . PRO A 1 391 ? -43.852 4.545 36.960 1.00 67.56 391 PRO A O 1
ATOM 3052 N N . SER A 1 392 ? -42.736 6.208 35.950 1.00 66.81 392 SER A N 1
ATOM 3053 C CA . SER A 1 392 ? -42.396 5.481 34.720 1.00 66.81 392 SER A CA 1
ATOM 3054 C C . SER A 1 392 ? -41.351 4.368 34.907 1.00 66.81 392 SER A C 1
ATOM 3056 O O . SER A 1 392 ? -41.353 3.392 34.160 1.00 66.81 392 SER A O 1
ATOM 3058 N N . ILE A 1 393 ? -40.484 4.479 35.919 1.00 70.62 393 ILE A N 1
ATOM 3059 C CA . ILE A 1 393 ? -39.436 3.491 36.254 1.00 70.62 393 ILE A CA 1
ATOM 3060 C C . ILE A 1 393 ? -39.845 2.677 37.495 1.00 70.62 393 ILE A C 1
ATOM 3062 O O . ILE A 1 393 ? -39.444 1.520 37.667 1.00 70.62 393 ILE A O 1
ATOM 3066 N N . GLY A 1 394 ? -40.685 3.272 38.346 1.00 67.06 394 GLY A N 1
ATOM 3067 C CA . GLY A 1 394 ? -41.101 2.777 39.650 1.00 67.06 394 GLY A CA 1
ATOM 3068 C C . GLY A 1 394 ? -41.723 1.390 39.603 1.00 67.06 394 GLY A C 1
ATOM 3069 O O . GLY A 1 394 ? -41.415 0.589 40.478 1.00 67.06 394 GLY A O 1
ATOM 3070 N N . LYS A 1 395 ? -42.484 1.051 38.551 1.00 69.56 395 LYS A N 1
ATOM 3071 C CA . LYS A 1 395 ? -43.035 -0.304 38.363 1.00 69.56 395 LYS A CA 1
ATOM 3072 C C . LYS A 1 395 ? -41.936 -1.370 38.294 1.00 69.56 395 LYS A C 1
ATOM 3074 O O . LYS A 1 395 ? -41.974 -2.334 39.050 1.00 69.56 395 LYS A O 1
ATOM 3079 N N . THR A 1 396 ? -40.914 -1.164 37.461 1.00 66.12 396 THR A N 1
ATOM 3080 C CA . THR A 1 396 ? -39.793 -2.114 37.317 1.00 66.12 396 THR A CA 1
ATOM 3081 C C . THR A 1 396 ? -38.971 -2.186 38.607 1.00 66.12 396 THR A C 1
ATOM 3083 O O . THR A 1 396 ? -38.579 -3.264 39.049 1.00 66.12 396 THR A O 1
ATOM 3086 N N . ALA A 1 397 ? -38.736 -1.040 39.257 1.00 67.06 397 ALA A N 1
ATOM 3087 C CA . ALA A 1 397 ? -38.059 -0.988 40.552 1.00 67.06 397 ALA A CA 1
ATOM 3088 C C . ALA A 1 397 ? -38.825 -1.745 41.642 1.00 67.06 397 ALA A C 1
ATOM 3090 O O . ALA A 1 397 ? -38.226 -2.494 42.413 1.00 67.06 397 ALA A O 1
ATOM 3091 N N . PHE A 1 398 ? -40.144 -1.586 41.674 1.00 66.38 398 PHE A N 1
ATOM 3092 C CA . PHE A 1 398 ? -41.033 -2.279 42.590 1.00 66.38 398 PHE A CA 1
ATOM 3093 C C . PHE A 1 398 ? -41.019 -3.787 42.334 1.00 66.38 398 PHE A C 1
ATOM 3095 O O . PHE A 1 398 ? -40.746 -4.542 43.261 1.00 66.38 398 PHE A O 1
ATOM 3102 N N . GLU A 1 399 ? -41.187 -4.235 41.087 1.00 65.62 399 GLU A N 1
ATOM 3103 C CA . GLU A 1 399 ? -41.114 -5.655 40.704 1.00 65.62 399 GLU A CA 1
ATOM 3104 C C . GLU A 1 399 ? -39.781 -6.303 41.114 1.00 65.62 399 GLU A C 1
ATOM 3106 O O . GLU A 1 399 ? -39.761 -7.422 41.639 1.00 65.62 399 GLU A O 1
ATOM 3111 N N . ILE A 1 400 ? -38.659 -5.593 40.956 1.00 65.25 400 ILE A N 1
ATOM 3112 C CA . ILE A 1 400 ? -37.345 -6.053 41.428 1.00 65.25 400 ILE A CA 1
ATOM 3113 C C . ILE A 1 400 ? -37.349 -6.233 42.939 1.00 65.25 400 ILE A C 1
ATOM 3115 O O . ILE A 1 400 ? -36.944 -7.283 43.427 1.00 65.25 400 ILE A O 1
ATOM 3119 N N . ILE A 1 401 ? -37.806 -5.244 43.697 1.00 65.00 401 ILE A N 1
ATOM 3120 C CA . ILE A 1 401 ? -37.759 -5.340 45.156 1.00 65.00 401 ILE A CA 1
ATOM 3121 C C . ILE A 1 401 ? -38.690 -6.446 45.651 1.00 65.00 401 ILE A C 1
ATOM 3123 O O . ILE A 1 401 ? -38.287 -7.269 46.466 1.00 65.00 401 ILE A O 1
ATOM 3127 N N . VAL A 1 402 ? -39.903 -6.503 45.115 1.00 63.62 402 VAL A N 1
ATOM 3128 C CA . VAL A 1 402 ? -40.960 -7.452 45.473 1.00 63.62 402 VAL A CA 1
ATOM 3129 C C . VAL A 1 402 ? -40.554 -8.894 45.157 1.00 63.62 402 VAL A C 1
ATOM 3131 O O . VAL A 1 402 ? -40.689 -9.774 46.009 1.00 63.62 402 VAL A O 1
ATOM 3134 N N . SER A 1 403 ? -39.963 -9.140 43.983 1.00 62.19 403 SER A N 1
ATOM 3135 C CA . SER A 1 403 ? -39.441 -10.466 43.610 1.00 62.19 403 SER A CA 1
ATOM 3136 C C . SER A 1 403 ? -38.333 -10.972 44.541 1.00 62.19 403 SER A C 1
ATOM 3138 O O . SER A 1 403 ? -38.159 -12.181 44.669 1.00 62.19 403 SER A O 1
ATOM 3140 N N . HIS A 1 404 ? -37.622 -10.074 45.230 1.00 59.59 404 HIS A N 1
ATOM 3141 C CA . HIS A 1 404 ? -36.565 -10.429 46.181 1.00 59.59 404 HIS A CA 1
ATOM 3142 C C . HIS A 1 404 ? -37.047 -10.410 47.642 1.00 59.59 404 HIS A C 1
ATOM 3144 O O . HIS A 1 404 ? -36.524 -11.161 48.462 1.00 59.59 404 HIS A O 1
ATOM 3150 N N . ALA A 1 405 ? -38.072 -9.611 47.956 1.00 56.97 405 ALA A N 1
ATOM 3151 C CA . ALA A 1 405 ? -38.701 -9.500 49.272 1.00 56.97 405 ALA A CA 1
ATOM 3152 C C . ALA A 1 405 ? -39.415 -10.785 49.709 1.00 56.97 405 ALA A C 1
ATOM 3154 O O . ALA A 1 405 ? -39.390 -11.131 50.885 1.00 56.97 405 ALA A O 1
ATOM 3155 N N . ALA A 1 406 ? -40.040 -11.504 48.769 1.00 55.19 406 ALA A N 1
ATOM 3156 C CA . ALA A 1 406 ? -40.779 -12.739 49.062 1.00 55.19 406 ALA A CA 1
ATOM 3157 C C . ALA A 1 406 ? -39.897 -13.861 49.649 1.00 55.19 406 ALA A C 1
ATOM 3159 O O . ALA A 1 406 ? -40.401 -14.801 50.269 1.00 55.19 406 ALA A O 1
ATOM 3160 N N . GLU A 1 407 ? -38.582 -13.792 49.431 1.00 46.31 407 GLU A N 1
ATOM 3161 C CA . GLU A 1 407 ? -37.648 -14.890 49.693 1.00 46.31 407 GLU A CA 1
ATOM 3162 C C . GLU A 1 407 ? -36.570 -14.538 50.739 1.00 46.31 407 GLU A C 1
ATOM 3164 O O . GLU A 1 407 ? -35.852 -15.436 51.175 1.00 46.31 407 GLU A O 1
ATOM 3169 N N . ALA A 1 408 ? -36.476 -13.279 51.191 1.00 53.53 408 ALA A N 1
ATOM 3170 C CA . ALA A 1 408 ? -35.454 -12.801 52.130 1.00 53.53 408 ALA A CA 1
ATOM 3171 C C . ALA A 1 408 ? -36.025 -11.851 53.203 1.00 53.53 408 ALA A C 1
ATOM 3173 O O . ALA A 1 408 ? -36.883 -11.023 52.903 1.00 53.53 408 ALA A O 1
ATOM 3174 N N . ASP A 1 409 ? -35.503 -11.911 54.438 1.00 56.47 409 ASP A N 1
ATOM 3175 C CA . ASP A 1 409 ? -35.746 -10.878 55.459 1.00 56.47 409 ASP A CA 1
ATOM 3176 C C . ASP A 1 409 ? -35.078 -9.570 55.001 1.00 56.47 409 ASP A C 1
ATOM 3178 O O . ASP A 1 409 ? -33.869 -9.371 55.142 1.00 56.47 409 ASP A O 1
ATOM 3182 N N . LEU A 1 410 ? -35.861 -8.682 54.384 1.00 56.12 410 LEU A N 1
ATOM 3183 C CA . LEU A 1 410 ? -35.355 -7.402 53.902 1.00 56.12 410 LEU A CA 1
ATOM 3184 C C . LEU A 1 410 ? -34.881 -6.516 55.066 1.00 56.12 410 LEU A C 1
ATOM 3186 O O . LEU A 1 410 ? -35.563 -6.422 56.091 1.00 56.12 410 LEU A O 1
ATOM 3190 N N . PRO A 1 411 ? -33.780 -5.762 54.888 1.00 56.62 411 PRO A N 1
ATOM 3191 C CA . PRO A 1 411 ? -33.394 -4.722 55.828 1.00 56.62 411 PRO A CA 1
ATOM 3192 C C . PRO A 1 411 ? -34.547 -3.724 56.066 1.00 56.62 411 PRO A C 1
ATOM 3194 O O . PRO A 1 411 ? -35.169 -3.277 55.093 1.00 56.62 411 PRO A O 1
ATOM 3197 N N . PRO A 1 412 ? -34.800 -3.291 57.318 1.00 56.97 412 PRO A N 1
ATOM 3198 C CA . PRO A 1 412 ? -35.897 -2.375 57.659 1.00 56.97 412 PRO A CA 1
ATOM 3199 C C . PRO A 1 412 ? -35.921 -1.071 56.846 1.00 56.97 412 PRO A C 1
ATOM 3201 O O . PRO A 1 412 ? -36.977 -0.493 56.608 1.00 56.97 412 PRO A O 1
ATOM 3204 N N . THR A 1 413 ? -34.761 -0.614 56.373 1.00 53.19 413 THR A N 1
ATOM 3205 C CA . THR A 1 413 ? -34.615 0.575 55.523 1.00 53.19 413 THR A CA 1
ATOM 3206 C C . THR A 1 413 ? -35.201 0.401 54.120 1.00 53.19 413 THR A C 1
ATOM 3208 O O . THR A 1 413 ? -35.714 1.368 53.558 1.00 53.19 413 THR A O 1
ATOM 3211 N N . ILE A 1 414 ? -35.158 -0.812 53.556 1.00 54.62 414 ILE A N 1
ATOM 3212 C CA . ILE A 1 414 ? -35.793 -1.130 52.267 1.00 54.62 414 ILE A CA 1
ATOM 3213 C C . ILE A 1 414 ? -37.306 -1.213 52.452 1.00 54.62 414 ILE A C 1
ATOM 3215 O O . ILE A 1 414 ? -38.047 -0.650 51.652 1.00 54.62 414 ILE A O 1
ATOM 3219 N N . VAL A 1 415 ? -37.760 -1.838 53.541 1.00 58.16 415 VAL A N 1
ATOM 3220 C CA . VAL A 1 415 ? -39.186 -1.917 53.889 1.00 58.16 415 VAL A CA 1
ATOM 3221 C C . VAL A 1 415 ? -39.783 -0.515 54.059 1.00 58.16 415 VAL A C 1
ATOM 3223 O O . VAL A 1 415 ? -40.807 -0.212 53.455 1.00 58.16 415 VAL A O 1
ATOM 3226 N N . ALA A 1 416 ? -39.106 0.381 54.782 1.00 57.81 416 ALA A N 1
ATOM 3227 C CA . ALA A 1 416 ? -39.553 1.765 54.959 1.00 57.81 416 ALA A CA 1
ATOM 3228 C C . ALA A 1 416 ? -39.593 2.568 53.639 1.00 57.81 416 ALA A C 1
ATOM 3230 O O . ALA A 1 416 ? -40.485 3.391 53.437 1.00 57.81 416 ALA A O 1
ATOM 3231 N N . ALA A 1 417 ? -38.651 2.322 52.723 1.00 54.44 417 ALA A N 1
ATOM 3232 C CA . ALA A 1 417 ? -38.631 2.952 51.401 1.00 54.44 417 ALA A CA 1
ATOM 3233 C C . ALA A 1 417 ? -39.727 2.428 50.461 1.00 54.44 417 ALA A C 1
ATOM 3235 O O . ALA A 1 417 ? -40.307 3.193 49.698 1.00 54.44 417 ALA A O 1
ATOM 3236 N N . LEU A 1 418 ? -40.030 1.131 50.525 1.00 54.38 418 LEU A N 1
ATOM 3237 C CA . LEU A 1 418 ? -41.173 0.551 49.822 1.00 54.38 418 LEU A CA 1
ATOM 3238 C C . LEU A 1 418 ? -42.483 1.147 50.327 1.00 54.38 418 LEU A C 1
ATOM 3240 O O . LEU A 1 418 ? -43.334 1.506 49.523 1.00 54.38 418 LEU A O 1
ATOM 3244 N N . GLN A 1 419 ? -42.622 1.301 51.646 1.00 56.91 419 GLN A N 1
ATOM 3245 C CA . GLN A 1 419 ? -43.803 1.898 52.266 1.00 56.91 419 GLN A CA 1
ATOM 3246 C C . GLN A 1 419 ? -44.019 3.350 51.822 1.00 56.91 419 GLN A C 1
ATOM 3248 O O . GLN A 1 419 ? -45.147 3.730 51.532 1.00 56.91 419 GLN A O 1
ATOM 3253 N N . SER A 1 420 ? -42.972 4.175 51.715 1.00 52.59 420 SER A N 1
ATOM 3254 C CA . SER A 1 420 ? -43.149 5.570 51.282 1.00 52.59 420 SER A CA 1
ATOM 3255 C C . SER A 1 420 ? -43.629 5.700 49.831 1.00 52.59 420 SER A C 1
ATOM 3257 O O . SER A 1 420 ? -44.312 6.668 49.499 1.00 52.59 420 SER A O 1
ATOM 3259 N N . VAL A 1 421 ? -43.313 4.719 48.984 1.00 51.41 421 VAL A N 1
ATOM 3260 C CA . VAL A 1 421 ? -43.681 4.694 47.558 1.00 51.41 421 VAL A CA 1
ATOM 3261 C C . VAL A 1 421 ? -45.037 4.027 47.342 1.00 51.41 421 VAL A C 1
ATOM 3263 O O . VAL A 1 421 ? -45.826 4.480 46.514 1.00 51.41 421 VAL A O 1
ATOM 3266 N N . TRP A 1 422 ? -45.343 3.012 48.154 1.00 54.91 422 TRP A N 1
ATOM 3267 C CA . TRP A 1 422 ? -46.660 2.383 48.259 1.00 54.91 422 TRP A CA 1
ATOM 3268 C C . TRP A 1 422 ? -47.772 3.426 48.380 1.00 54.91 422 TRP A C 1
ATOM 3270 O O . TRP A 1 422 ? -48.816 3.320 47.747 1.00 54.91 422 TRP A O 1
ATOM 3280 N N . PHE A 1 423 ? -47.548 4.463 49.189 1.00 52.53 423 PHE A N 1
ATOM 3281 C CA . PHE A 1 423 ? -48.566 5.472 49.470 1.00 52.53 423 PHE A CA 1
ATOM 3282 C C . PHE A 1 423 ? -48.639 6.611 48.443 1.00 52.53 423 PHE A C 1
ATOM 3284 O O . PHE A 1 423 ? -49.502 7.478 48.590 1.00 52.53 423 PHE A O 1
ATOM 3291 N N . SER A 1 424 ? -47.772 6.637 47.422 1.00 48.72 424 SER A N 1
ATOM 3292 C CA . SER A 1 424 ? -47.699 7.742 46.453 1.00 48.72 424 SER A CA 1
ATOM 3293 C C . SER A 1 424 ? -48.171 7.402 45.036 1.00 48.72 424 SER A C 1
ATOM 3295 O O . SER A 1 424 ? -48.410 8.330 44.264 1.00 48.72 424 SER A O 1
ATOM 3297 N N . THR A 1 425 ? -48.342 6.124 44.675 1.00 49.38 425 THR A N 1
ATOM 3298 C CA . THR A 1 425 ? -48.640 5.713 43.288 1.00 49.38 425 THR A CA 1
ATOM 3299 C C . THR A 1 425 ? -49.894 4.838 43.193 1.00 49.38 425 THR A C 1
ATOM 3301 O O . THR A 1 425 ? -49.981 3.790 43.820 1.00 49.38 425 THR A O 1
ATOM 3304 N N . ALA A 1 426 ? -50.878 5.281 42.402 1.00 46.44 426 ALA A N 1
ATOM 3305 C CA . ALA A 1 426 ? -52.161 4.594 42.196 1.00 46.44 426 ALA A CA 1
ATOM 3306 C C . ALA A 1 426 ? -52.092 3.422 41.190 1.00 46.44 426 ALA A C 1
ATOM 3308 O O . ALA A 1 426 ? -53.053 2.678 41.066 1.00 46.44 426 ALA A O 1
ATOM 3309 N N . ASP A 1 427 ? -50.964 3.239 40.494 1.00 45.06 427 ASP A N 1
ATOM 3310 C CA . ASP A 1 427 ? -50.821 2.290 39.374 1.00 45.06 427 ASP A CA 1
ATOM 3311 C C . ASP A 1 427 ? -50.166 0.941 39.759 1.00 45.06 427 ASP A C 1
ATOM 3313 O O . ASP A 1 427 ? -49.803 0.146 38.890 1.00 45.06 427 ASP A O 1
ATOM 3317 N N . CYS A 1 428 ? -49.978 0.655 41.055 1.00 50.34 428 CYS A N 1
ATOM 3318 C CA . CYS A 1 428 ? -49.293 -0.565 41.520 1.00 50.34 428 CYS A CA 1
ATOM 3319 C C . CYS A 1 428 ? -50.192 -1.819 41.629 1.00 50.34 428 CYS A C 1
ATOM 3321 O O . CYS A 1 428 ? -49.681 -2.899 41.936 1.00 50.34 428 CYS A O 1
ATOM 3323 N N . ASP A 1 429 ? -51.494 -1.713 41.351 1.00 51.94 429 ASP A N 1
ATOM 3324 C CA . ASP A 1 429 ? -52.496 -2.747 41.665 1.00 51.94 429 ASP A CA 1
ATOM 3325 C C . ASP A 1 429 ? -52.262 -4.104 40.960 1.00 51.94 429 ASP A C 1
ATOM 3327 O O . ASP A 1 429 ? -52.459 -5.163 41.558 1.00 51.94 429 ASP A O 1
ATOM 3331 N N . GLU A 1 430 ? -51.758 -4.118 39.721 1.00 47.72 430 GLU A N 1
ATOM 3332 C CA . GLU A 1 430 ? -51.560 -5.361 38.947 1.00 47.72 430 GLU A CA 1
ATOM 3333 C C . GLU A 1 430 ? -50.314 -6.166 39.382 1.00 47.72 430 GLU A C 1
ATOM 3335 O O . GLU A 1 430 ? -50.334 -7.398 39.427 1.00 47.72 430 GLU A O 1
ATOM 3340 N N . ALA A 1 431 ? -49.219 -5.486 39.742 1.00 48.00 431 ALA A N 1
ATOM 3341 C CA . ALA A 1 431 ? -48.015 -6.140 40.269 1.00 48.00 431 ALA A CA 1
ATOM 3342 C C . ALA A 1 431 ? -48.247 -6.668 41.696 1.00 48.00 431 ALA A C 1
ATOM 3344 O O . ALA A 1 431 ? -47.716 -7.716 42.072 1.00 48.00 431 ALA A O 1
ATOM 3345 N N . LEU A 1 432 ? -49.090 -5.968 42.462 1.00 49.66 432 LEU A N 1
ATOM 3346 C CA . LEU A 1 432 ? -49.601 -6.403 43.759 1.00 49.66 432 LEU A CA 1
ATOM 3347 C C . LEU A 1 432 ? -50.413 -7.695 43.640 1.00 49.66 432 LEU A C 1
ATOM 3349 O O . LEU A 1 432 ? -50.130 -8.638 44.375 1.00 49.66 432 LEU A O 1
ATOM 3353 N N . LEU A 1 433 ? -51.346 -7.783 42.687 1.00 46.78 433 LEU A N 1
ATOM 3354 C CA . LEU A 1 433 ? -52.139 -8.997 42.445 1.00 46.78 433 LEU A CA 1
ATOM 3355 C C . LEU A 1 433 ? -51.262 -10.241 42.217 1.00 46.78 433 LEU A C 1
ATOM 3357 O O . LEU A 1 433 ? -51.528 -11.287 42.800 1.00 46.78 433 LEU A O 1
ATOM 3361 N N . ARG A 1 434 ? -50.155 -10.117 41.469 1.00 47.44 434 ARG A N 1
ATOM 3362 C CA . ARG A 1 434 ? -49.192 -11.223 41.268 1.00 47.44 434 ARG A CA 1
ATOM 3363 C C . ARG A 1 434 ? -48.329 -11.534 42.493 1.00 47.44 434 ARG A C 1
ATOM 3365 O O . ARG A 1 434 ? -47.854 -12.657 42.637 1.00 47.44 434 ARG A O 1
ATOM 3372 N N . PHE A 1 435 ? -48.083 -10.558 43.368 1.00 45.72 435 PHE A N 1
ATOM 3373 C CA . PHE A 1 435 ? -47.379 -10.796 44.631 1.00 45.72 435 PHE A CA 1
ATOM 3374 C C . PHE A 1 435 ? -48.261 -11.556 45.628 1.00 45.72 435 PHE A C 1
ATOM 3376 O O . PHE A 1 435 ? -47.767 -12.458 46.302 1.00 45.72 435 PHE A O 1
ATOM 3383 N N . TYR A 1 436 ? -49.559 -11.237 45.666 1.00 47.56 436 TYR A N 1
ATOM 3384 C CA . TYR A 1 436 ? -50.562 -11.850 46.546 1.00 47.56 436 TYR A CA 1
ATOM 3385 C C . TYR A 1 436 ? -50.765 -13.357 46.331 1.00 47.56 436 TYR A C 1
ATOM 3387 O O . TYR A 1 436 ? -51.168 -14.037 47.269 1.00 47.56 436 TYR A O 1
ATOM 3395 N N . GLU A 1 437 ? -50.423 -13.908 45.163 1.00 48.22 437 GLU A N 1
ATOM 3396 C CA . GLU A 1 437 ? -50.497 -15.356 44.898 1.00 48.22 437 GLU A CA 1
ATOM 3397 C C . GLU A 1 437 ? -49.477 -16.197 45.702 1.00 48.22 437 GLU A C 1
ATOM 3399 O O . GLU A 1 437 ? -49.520 -17.427 45.657 1.00 48.22 437 GLU A O 1
ATOM 3404 N N . LYS A 1 438 ? -48.551 -15.580 46.455 1.00 49.69 438 LYS A N 1
ATOM 3405 C CA . LYS A 1 438 ? -47.554 -16.292 47.277 1.00 49.69 438 LYS A CA 1
ATOM 3406 C C . LYS A 1 438 ? -47.926 -16.281 48.769 1.00 49.69 438 LYS A C 1
ATOM 3408 O O . LYS A 1 438 ? -48.117 -15.222 49.357 1.00 49.69 438 LYS A O 1
ATOM 3413 N N . GLU A 1 439 ? -47.899 -17.448 49.424 1.00 45.56 439 GLU A N 1
ATOM 3414 C CA . GLU A 1 439 ? -48.320 -17.688 50.830 1.00 45.56 439 GLU A CA 1
ATOM 3415 C C . GLU A 1 439 ? -47.699 -16.766 51.910 1.00 45.56 439 GLU A C 1
ATOM 3417 O O . GLU A 1 439 ? -48.202 -16.700 53.029 1.00 45.56 439 GLU A O 1
ATOM 3422 N N . ARG A 1 440 ? -46.628 -16.017 51.613 1.00 51.00 440 ARG A N 1
ATOM 3423 C CA . ARG A 1 440 ? -45.899 -15.176 52.589 1.00 51.00 440 ARG A CA 1
ATOM 3424 C C . ARG A 1 440 ? -46.344 -13.709 52.639 1.00 51.00 440 ARG A C 1
ATOM 3426 O O . ARG A 1 440 ? -45.816 -12.939 53.440 1.00 51.00 440 ARG A O 1
ATOM 3433 N N . VAL A 1 441 ? -47.314 -13.300 51.816 1.00 50.62 441 VAL A N 1
ATOM 3434 C CA . VAL A 1 441 ? -47.788 -11.902 51.782 1.00 50.62 441 VAL A CA 1
ATOM 3435 C C . VAL A 1 441 ? -48.473 -11.490 53.082 1.00 50.62 441 VAL A C 1
ATOM 3437 O O . VAL A 1 441 ? -48.314 -10.352 53.515 1.00 50.62 441 VAL A O 1
ATOM 3440 N N . HIS A 1 442 ? -49.159 -12.410 53.760 1.00 53.31 442 HIS A N 1
ATOM 3441 C CA . HIS A 1 442 ? -49.809 -12.109 55.035 1.00 53.31 442 HIS A CA 1
ATOM 3442 C C . HIS A 1 442 ? -48.806 -11.726 56.136 1.00 53.31 442 HIS A C 1
ATOM 3444 O O . HIS A 1 442 ? -49.004 -10.705 56.787 1.00 53.31 442 HIS A O 1
ATOM 3450 N N . GLU A 1 443 ? -47.681 -12.441 56.271 1.00 56.12 443 GLU A N 1
ATOM 3451 C CA . GLU A 1 443 ? -46.621 -12.089 57.235 1.00 56.12 443 GLU A CA 1
ATOM 3452 C C . GLU A 1 443 ? -45.962 -10.739 56.917 1.00 56.12 443 GLU A C 1
ATOM 3454 O O . GLU A 1 443 ? -45.655 -9.958 57.822 1.00 56.12 443 GLU A O 1
ATOM 3459 N N . PHE A 1 444 ? -45.748 -10.444 55.630 1.00 54.91 444 PHE A N 1
ATOM 3460 C CA . PHE A 1 444 ? -45.196 -9.161 55.196 1.00 54.91 444 PHE A CA 1
ATOM 3461 C C . PHE A 1 444 ? -46.156 -8.001 55.504 1.00 54.91 444 PHE A C 1
ATOM 3463 O O . PHE A 1 444 ? -45.723 -6.967 56.016 1.00 54.91 444 PHE A O 1
ATOM 3470 N N . MET A 1 445 ? -47.452 -8.175 55.228 1.00 54.41 445 MET A N 1
ATOM 3471 C CA . MET A 1 445 ? -48.487 -7.166 55.477 1.00 54.41 445 MET A CA 1
ATOM 3472 C C . MET A 1 445 ? -48.717 -6.934 56.973 1.00 54.41 445 MET A C 1
ATOM 3474 O O . MET A 1 445 ? -48.849 -5.782 57.385 1.00 54.41 445 MET A O 1
ATOM 3478 N N . ASP A 1 446 ? -48.691 -7.989 57.789 1.00 57.59 446 ASP A N 1
ATOM 3479 C CA . ASP A 1 446 ? -48.814 -7.881 59.245 1.00 57.59 446 ASP A CA 1
ATOM 3480 C C . ASP A 1 446 ? -47.603 -7.137 59.846 1.00 57.59 446 ASP A C 1
ATOM 3482 O O . ASP A 1 446 ? -47.782 -6.182 60.605 1.00 57.59 446 ASP A O 1
ATOM 3486 N N . ARG A 1 447 ? -46.368 -7.448 59.414 1.00 54.84 447 ARG A N 1
ATOM 3487 C CA . ARG A 1 447 ? -45.161 -6.687 59.809 1.00 54.84 447 ARG A CA 1
ATOM 3488 C C . ARG A 1 447 ? -45.197 -5.234 59.326 1.00 54.84 447 ARG A C 1
ATOM 3490 O O . ARG A 1 447 ? -44.809 -4.325 60.060 1.00 54.84 447 ARG A O 1
ATOM 3497 N N . ALA A 1 448 ? -45.657 -4.990 58.099 1.00 50.84 448 ALA A N 1
ATOM 3498 C CA . ALA A 1 448 ? -45.799 -3.638 57.564 1.00 50.84 448 ALA A CA 1
ATOM 3499 C C . ALA A 1 448 ? -46.830 -2.819 58.361 1.00 50.84 448 ALA A C 1
ATOM 3501 O O . ALA A 1 448 ? -46.612 -1.629 58.599 1.00 50.84 448 ALA A O 1
ATOM 3502 N N . PHE A 1 449 ? -47.913 -3.456 58.813 1.00 53.38 449 PHE A N 1
ATOM 3503 C CA . PHE A 1 449 ? -48.947 -2.849 59.645 1.00 53.38 449 PHE A CA 1
ATOM 3504 C C . PHE A 1 449 ? -48.452 -2.528 61.063 1.00 53.38 449 PHE A C 1
ATOM 3506 O O . PHE A 1 449 ? -48.676 -1.413 61.538 1.00 53.38 449 PHE A O 1
ATOM 3513 N N . GLU A 1 450 ? -47.723 -3.444 61.712 1.00 55.00 450 GLU A N 1
ATOM 3514 C CA . GLU A 1 450 ? -47.104 -3.219 63.031 1.00 55.00 450 GLU A CA 1
ATOM 3515 C C . GLU A 1 450 ? -46.145 -2.018 63.021 1.00 55.00 450 GLU A C 1
ATOM 3517 O O . GLU A 1 450 ? -46.164 -1.188 63.933 1.00 55.00 450 GLU A O 1
ATOM 3522 N N . VAL A 1 451 ? -45.354 -1.873 61.954 1.00 48.88 451 VAL A N 1
ATOM 3523 C CA . VAL A 1 451 ? -44.434 -0.740 61.773 1.00 48.88 451 VAL A CA 1
ATOM 3524 C C . VAL A 1 451 ? -45.191 0.560 61.462 1.00 48.88 451 VAL A C 1
ATOM 3526 O O . VAL A 1 451 ? -44.855 1.614 62.008 1.00 48.88 451 VAL A O 1
ATOM 3529 N N . ALA A 1 452 ? -46.244 0.509 60.639 1.00 47.91 452 ALA A N 1
ATOM 3530 C CA . ALA A 1 452 ? -47.052 1.682 60.294 1.00 47.91 452 ALA A CA 1
ATOM 3531 C C . ALA A 1 452 ? -47.833 2.244 61.497 1.00 47.91 452 ALA A C 1
ATOM 3533 O O . ALA A 1 452 ? -47.974 3.466 61.603 1.00 47.91 452 ALA A O 1
ATOM 3534 N N . HIS A 1 453 ? -48.266 1.385 62.429 1.00 49.16 453 HIS A N 1
ATOM 3535 C CA . HIS A 1 453 ? -48.919 1.771 63.689 1.00 49.16 453 HIS A CA 1
ATOM 3536 C C . HIS A 1 453 ? -48.026 2.636 64.599 1.00 49.16 453 HIS A C 1
ATOM 3538 O O . HIS A 1 453 ? -48.538 3.393 65.423 1.00 49.16 453 HIS A O 1
ATOM 3544 N N . GLY A 1 454 ? -46.699 2.570 64.429 1.00 48.91 454 GLY A N 1
ATOM 3545 C CA . GLY A 1 454 ? -45.728 3.424 65.121 1.00 48.91 454 GLY A CA 1
ATOM 3546 C C . GLY A 1 454 ? -45.412 4.755 64.419 1.00 48.91 454 GLY A C 1
ATOM 3547 O O . GLY A 1 454 ? -44.621 5.537 64.945 1.00 48.91 454 GLY A O 1
ATOM 3548 N N . SER A 1 455 ? -45.992 5.026 63.244 1.00 45.25 455 SER A N 1
ATOM 3549 C CA . SER A 1 455 ? -45.685 6.195 62.401 1.00 45.25 455 SER A CA 1
ATOM 3550 C C . SER A 1 455 ? -46.844 7.206 62.331 1.00 45.25 455 SER A C 1
ATOM 3552 O O . SER A 1 455 ? -47.993 6.888 62.625 1.00 45.25 455 SER A O 1
ATOM 3554 N N . THR A 1 456 ? -46.580 8.440 61.889 1.00 39.47 456 THR A N 1
ATOM 3555 C CA . THR A 1 456 ? -47.580 9.525 61.753 1.00 39.47 456 THR A CA 1
ATOM 3556 C C . THR A 1 456 ? -48.606 9.322 60.621 1.00 39.47 456 THR A C 1
ATOM 3558 O O . THR A 1 456 ? -49.430 10.203 60.375 1.00 39.47 456 THR A O 1
ATOM 3561 N N . HIS A 1 457 ? -48.607 8.175 59.933 1.00 46.03 457 HIS A N 1
ATOM 3562 C CA . HIS A 1 457 ? -49.416 7.910 58.734 1.00 46.03 457 HIS A CA 1
ATOM 3563 C C . HIS A 1 457 ? -50.679 7.062 59.005 1.00 46.03 457 HIS A C 1
ATOM 3565 O O . HIS A 1 457 ? -51.016 6.150 58.250 1.00 46.03 457 HIS A O 1
ATOM 3571 N N . LEU A 1 458 ? -51.428 7.395 60.061 1.00 47.12 458 LEU A N 1
ATOM 3572 C CA . LEU A 1 458 ? -52.641 6.683 60.508 1.00 47.12 458 LEU A CA 1
ATOM 3573 C C . LEU A 1 458 ? -53.729 6.524 59.426 1.00 47.12 458 LEU A C 1
ATOM 3575 O O . LEU A 1 458 ? -54.375 5.482 59.346 1.00 47.12 458 LEU A O 1
ATOM 3579 N N . ALA A 1 459 ? -53.917 7.523 58.559 1.00 47.72 459 ALA A N 1
ATOM 3580 C CA . ALA A 1 459 ? -54.912 7.464 57.482 1.00 47.72 459 ALA A CA 1
ATOM 3581 C C . ALA A 1 459 ? -54.554 6.438 56.390 1.00 47.72 459 ALA A C 1
ATOM 3583 O O . ALA A 1 459 ? -55.433 5.832 55.780 1.00 47.72 459 ALA A O 1
ATOM 3584 N N . ALA A 1 460 ? -53.258 6.230 56.162 1.00 47.12 460 ALA A N 1
ATOM 3585 C CA . ALA A 1 460 ? -52.752 5.282 55.182 1.00 47.12 460 ALA A CA 1
ATOM 3586 C C . ALA A 1 460 ? -52.812 3.845 55.727 1.00 47.12 460 ALA A C 1
ATOM 3588 O O . ALA A 1 460 ? -53.258 2.937 55.028 1.00 47.12 460 ALA A O 1
ATOM 3589 N N . ALA A 1 461 ? -52.493 3.668 57.015 1.00 46.06 461 ALA A N 1
ATOM 3590 C CA . ALA A 1 461 ? -52.687 2.409 57.735 1.00 46.06 461 ALA A CA 1
ATOM 3591 C C . ALA A 1 461 ? -54.168 1.987 57.792 1.00 46.06 461 ALA A C 1
ATOM 3593 O O . ALA A 1 461 ? -54.471 0.805 57.656 1.00 46.06 461 ALA A O 1
ATOM 3594 N N . ALA A 1 462 ? -55.098 2.940 57.927 1.00 50.34 462 ALA A N 1
ATOM 3595 C CA . ALA A 1 462 ? -56.536 2.666 57.905 1.00 50.34 462 ALA A CA 1
ATOM 3596 C C . ALA A 1 462 ? -57.033 2.188 56.528 1.00 50.34 462 ALA A C 1
ATOM 3598 O O . ALA A 1 462 ? -57.812 1.240 56.466 1.00 50.34 462 ALA A O 1
ATOM 3599 N N . LYS A 1 463 ? -56.552 2.787 55.427 1.00 50.97 463 LYS A N 1
ATOM 3600 C CA . LYS A 1 463 ? -56.855 2.303 54.067 1.00 50.97 463 LYS A CA 1
ATOM 3601 C C . LYS A 1 463 ? -56.267 0.917 53.807 1.00 50.97 463 LYS A C 1
ATOM 3603 O O . LYS A 1 463 ? -56.948 0.070 53.243 1.00 50.97 463 LYS A O 1
ATOM 3608 N N . LEU A 1 464 ? -55.033 0.677 54.258 1.00 48.81 464 LEU A N 1
ATOM 3609 C CA . LEU A 1 464 ? -54.394 -0.635 54.165 1.00 48.81 464 LEU A CA 1
ATOM 3610 C C . LEU A 1 464 ? -55.197 -1.689 54.941 1.00 48.81 464 LEU A C 1
ATOM 3612 O O . LEU A 1 464 ? -55.453 -2.765 54.422 1.00 48.81 464 LEU A O 1
ATOM 3616 N N . TYR A 1 465 ? -55.655 -1.357 56.151 1.00 51.53 465 TYR A N 1
ATOM 3617 C CA . TYR A 1 465 ? -56.500 -2.231 56.964 1.00 51.53 465 TYR A CA 1
ATOM 3618 C C . TYR A 1 465 ? -57.839 -2.538 56.289 1.00 51.53 465 TYR A C 1
ATOM 3620 O O . TYR A 1 465 ? -58.230 -3.696 56.229 1.00 51.53 465 TYR A O 1
ATOM 3628 N N . GLN A 1 466 ? -58.516 -1.528 55.733 1.00 55.91 466 GLN A N 1
ATOM 3629 C CA . GLN A 1 466 ? -59.762 -1.722 54.982 1.00 55.91 466 GLN A CA 1
ATOM 3630 C C . GLN A 1 466 ? -59.560 -2.640 53.773 1.00 55.91 466 GLN A C 1
ATOM 3632 O O . GLN A 1 466 ? -60.363 -3.541 53.559 1.00 55.91 466 GLN A O 1
ATOM 3637 N N . TYR A 1 467 ? -58.458 -2.468 53.041 1.00 52.34 467 TYR A N 1
ATOM 3638 C CA . TYR A 1 467 ? -58.115 -3.319 51.904 1.00 52.34 467 TYR A CA 1
ATOM 3639 C C . TYR A 1 467 ? -57.782 -4.758 52.333 1.00 52.34 467 TYR A C 1
ATOM 3641 O O . TYR A 1 467 ? -58.266 -5.712 51.733 1.00 52.34 467 TYR A O 1
ATOM 3649 N N . ILE A 1 468 ? -57.011 -4.937 53.414 1.00 52.53 468 ILE A N 1
ATOM 3650 C CA . ILE A 1 468 ? -56.699 -6.260 53.986 1.00 52.53 468 ILE A CA 1
ATOM 3651 C C . ILE A 1 468 ? -57.976 -6.969 54.455 1.00 52.53 468 ILE A C 1
ATOM 3653 O O . ILE A 1 468 ? -58.108 -8.175 54.256 1.00 52.53 468 ILE A O 1
ATOM 3657 N N . VAL A 1 469 ? -58.908 -6.245 55.082 1.00 58.38 469 VAL A N 1
ATOM 3658 C CA . VAL A 1 469 ? -60.192 -6.795 55.542 1.00 58.38 469 VAL A CA 1
ATOM 3659 C C . VAL A 1 469 ? -61.062 -7.203 54.353 1.00 58.38 469 VAL A C 1
ATOM 3661 O O . VAL A 1 469 ? -61.486 -8.354 54.317 1.00 58.38 469 VAL A O 1
ATOM 3664 N N . ALA A 1 470 ? -61.230 -6.334 53.351 1.00 59.25 470 ALA A N 1
ATOM 3665 C CA . ALA A 1 470 ? -61.993 -6.645 52.139 1.00 59.25 470 ALA A CA 1
ATOM 3666 C C . ALA A 1 470 ? -61.425 -7.871 51.400 1.00 59.25 470 ALA A C 1
ATOM 3668 O O . ALA A 1 470 ? -62.163 -8.775 51.018 1.00 59.25 470 ALA A O 1
ATOM 3669 N N . MET A 1 471 ? -60.097 -7.974 51.294 1.00 52.16 471 MET A N 1
ATOM 3670 C CA . MET A 1 471 ? -59.434 -9.123 50.667 1.00 52.16 471 MET A CA 1
ATOM 3671 C C . MET A 1 471 ? -59.546 -10.414 51.492 1.00 52.16 471 MET A C 1
ATOM 3673 O O . MET A 1 471 ? -59.653 -11.498 50.921 1.00 52.16 471 MET A O 1
ATOM 3677 N N . ARG A 1 472 ? -59.539 -10.333 52.832 1.00 56.88 472 ARG A N 1
ATOM 3678 C CA . ARG A 1 472 ? -59.796 -11.498 53.701 1.00 56.88 472 ARG A CA 1
ATOM 3679 C C . ARG A 1 472 ? -61.233 -11.990 53.562 1.00 56.88 472 ARG A C 1
ATOM 3681 O O . ARG A 1 472 ? -61.449 -13.197 53.532 1.00 56.88 472 ARG A O 1
ATOM 3688 N N . GLU A 1 473 ? -62.191 -11.075 53.464 1.00 63.69 473 GLU A N 1
ATOM 3689 C CA . GLU A 1 473 ? -63.600 -11.401 53.237 1.00 63.69 473 GLU A CA 1
ATOM 3690 C C . GLU A 1 473 ? -63.816 -12.009 51.845 1.00 63.69 473 GLU A C 1
ATOM 3692 O O . GLU A 1 473 ? -64.509 -13.020 51.728 1.00 63.69 473 GLU A O 1
ATOM 3697 N N . PHE A 1 474 ? -63.139 -11.484 50.820 1.00 56.38 474 PHE A N 1
ATOM 3698 C CA . PHE A 1 474 ? -63.152 -12.047 49.471 1.00 56.38 474 PHE A CA 1
ATOM 3699 C C . PHE A 1 474 ? -62.546 -13.456 49.419 1.00 56.38 474 PHE A C 1
ATOM 3701 O O . PHE A 1 474 ? -63.165 -14.369 48.880 1.00 56.38 474 PHE A O 1
ATOM 3708 N N . ASN A 1 475 ? -61.375 -13.678 50.025 1.00 52.09 475 ASN A N 1
ATOM 3709 C CA . ASN A 1 475 ? -60.754 -15.007 50.053 1.00 52.09 475 ASN A CA 1
ATOM 3710 C C . ASN A 1 475 ? -61.587 -16.014 50.857 1.00 52.09 475 ASN A C 1
ATOM 3712 O O . ASN A 1 475 ? -61.768 -17.139 50.406 1.00 52.09 475 ASN A O 1
ATOM 3716 N N . ALA A 1 476 ? -62.165 -15.607 51.992 1.00 64.88 476 ALA A N 1
ATOM 3717 C CA . ALA A 1 476 ? -63.089 -16.458 52.742 1.00 64.88 476 ALA A CA 1
ATOM 3718 C C . ALA A 1 476 ? -64.336 -16.815 51.915 1.00 64.88 476 ALA A C 1
ATOM 3720 O O . ALA A 1 476 ? -64.794 -17.955 51.961 1.00 64.88 476 ALA A O 1
ATOM 3721 N N . PHE A 1 477 ? -64.853 -15.872 51.121 1.00 61.50 477 PHE A N 1
ATOM 3722 C CA . PHE A 1 477 ? -65.944 -16.122 50.182 1.00 61.50 477 PHE A CA 1
ATOM 3723 C C . PHE A 1 477 ? -65.536 -17.084 49.056 1.00 61.50 477 PHE A C 1
ATOM 3725 O O . PHE A 1 477 ? -66.320 -17.965 48.698 1.00 61.50 477 PHE A O 1
ATOM 3732 N N . VAL A 1 478 ? -64.326 -16.951 48.504 1.00 53.72 478 VAL A N 1
ATOM 3733 C CA . VAL A 1 478 ? -63.789 -17.868 47.487 1.00 53.72 478 VAL A CA 1
ATOM 3734 C C . VAL A 1 478 ? -63.627 -19.268 48.070 1.00 53.72 478 VAL A C 1
ATOM 3736 O O . VAL A 1 478 ? -64.120 -20.216 47.469 1.00 53.72 478 VAL A O 1
ATOM 3739 N N . ASP A 1 479 ? -63.035 -19.410 49.253 1.00 59.91 479 ASP A N 1
ATOM 3740 C CA . ASP A 1 479 ? -62.857 -20.703 49.920 1.00 59.91 479 ASP A CA 1
ATOM 3741 C C . ASP A 1 479 ? -64.201 -21.355 50.276 1.00 59.91 479 ASP A C 1
ATOM 3743 O O . ASP A 1 479 ? -64.388 -22.553 50.051 1.00 59.91 479 ASP A O 1
ATOM 3747 N N . GLU A 1 480 ? -65.175 -20.577 50.763 1.00 64.38 480 GLU A N 1
ATOM 3748 C CA . GLU A 1 480 ? -66.546 -21.042 51.006 1.00 64.38 480 GLU A CA 1
ATOM 3749 C C . GLU A 1 480 ? -67.217 -21.484 49.696 1.00 64.38 480 GLU A C 1
ATOM 3751 O O . GLU A 1 480 ? -67.851 -22.540 49.646 1.00 64.38 480 GLU A O 1
ATOM 3756 N N . SER A 1 481 ? -67.011 -20.734 48.611 1.00 55.12 481 SER A N 1
ATOM 3757 C CA . SER A 1 481 ? -67.528 -21.057 47.278 1.00 55.12 481 SER A CA 1
ATOM 3758 C C . SER A 1 481 ? -66.875 -22.314 46.698 1.00 55.12 481 SER A C 1
ATOM 3760 O O . SER A 1 481 ? -67.577 -23.172 46.169 1.00 55.12 481 SER A O 1
ATOM 3762 N N . VAL A 1 482 ? -65.558 -22.485 46.839 1.00 54.84 482 VAL A N 1
ATOM 3763 C CA . VAL A 1 482 ? -64.822 -23.686 46.410 1.00 54.84 482 VAL A CA 1
ATOM 3764 C C . VAL A 1 482 ? -65.221 -24.901 47.247 1.00 54.84 482 VAL A C 1
ATOM 3766 O O . VAL A 1 482 ? -65.387 -25.994 46.699 1.00 54.84 482 VAL A O 1
ATOM 3769 N N . ALA A 1 483 ? -65.445 -24.733 48.551 1.00 61.41 483 ALA A N 1
ATOM 3770 C CA . ALA A 1 483 ? -65.961 -25.789 49.416 1.00 61.41 483 ALA A CA 1
ATOM 3771 C C . ALA A 1 483 ? -67.398 -26.190 49.036 1.00 61.41 483 ALA A C 1
ATOM 3773 O O . ALA A 1 483 ? -67.705 -27.382 48.991 1.00 61.41 483 ALA A O 1
ATOM 3774 N N . LEU A 1 484 ? -68.257 -25.225 48.688 1.00 56.97 484 LEU A N 1
ATOM 3775 C CA . LEU A 1 484 ? -69.611 -25.456 48.163 1.00 56.97 484 LEU A CA 1
ATOM 3776 C C . LEU A 1 484 ? -69.598 -26.190 46.815 1.00 56.97 484 LEU A C 1
ATOM 3778 O O . LEU A 1 484 ? -70.381 -27.123 46.631 1.00 56.97 484 LEU A O 1
ATOM 3782 N N . VAL A 1 485 ? -68.687 -25.817 45.908 1.00 52.38 485 VAL A N 1
ATOM 3783 C CA . VAL A 1 485 ? -68.455 -26.510 44.626 1.00 52.38 485 VAL A CA 1
ATOM 3784 C C . VAL A 1 485 ? -67.998 -27.945 44.863 1.00 52.38 485 VAL A C 1
ATOM 3786 O O . VAL A 1 485 ? -68.516 -28.871 44.249 1.00 52.38 485 VAL A O 1
ATOM 3789 N N . SER A 1 486 ? -67.063 -28.143 45.791 1.00 53.56 486 SER A N 1
ATOM 3790 C CA . SER A 1 486 ? -66.482 -29.458 46.084 1.00 53.56 486 SER A CA 1
ATOM 3791 C C . SER A 1 486 ? -67.447 -30.392 46.826 1.00 53.56 486 SER A C 1
ATOM 3793 O O . SER A 1 486 ? -67.258 -31.606 46.812 1.00 53.56 486 SER A O 1
ATOM 3795 N N . ALA A 1 487 ? -68.478 -29.848 47.480 1.00 58.66 487 ALA A N 1
ATOM 3796 C CA . ALA A 1 487 ? -69.460 -30.609 48.251 1.00 58.66 487 ALA A CA 1
ATOM 3797 C C . ALA A 1 487 ? -70.684 -31.067 47.438 1.00 58.66 487 ALA A C 1
ATOM 3799 O O . ALA A 1 487 ? -71.485 -31.854 47.949 1.00 58.66 487 ALA A O 1
ATOM 3800 N N . GLN A 1 488 ? -70.869 -30.594 46.200 1.00 52.94 488 GLN A N 1
ATOM 3801 C CA . GLN A 1 488 ? -72.035 -30.948 45.390 1.00 52.94 488 GLN A CA 1
ATOM 3802 C C . GLN A 1 488 ? -71.656 -31.773 44.161 1.00 52.94 488 GLN A C 1
ATOM 3804 O O . GLN A 1 488 ? -71.066 -31.278 43.209 1.00 52.94 488 GLN A O 1
ATOM 3809 N N . ASP A 1 489 ? -72.098 -33.031 44.167 1.00 55.28 489 ASP A N 1
ATOM 3810 C CA . ASP A 1 489 ? -72.016 -33.985 43.057 1.00 55.28 489 ASP A CA 1
ATOM 3811 C C . ASP A 1 489 ? -73.009 -33.576 41.941 1.00 55.28 489 ASP A C 1
ATOM 3813 O O . ASP A 1 489 ? -74.073 -34.174 41.756 1.00 55.28 489 ASP A O 1
ATOM 3817 N N . ARG A 1 490 ? -72.742 -32.461 41.246 1.00 55.44 490 ARG A N 1
ATOM 3818 C CA . ARG A 1 490 ? -73.616 -31.948 40.175 1.00 55.44 490 ARG A CA 1
ATOM 3819 C C . ARG A 1 490 ? -73.230 -32.588 38.843 1.00 55.44 490 ARG A C 1
ATOM 3821 O O . ARG A 1 490 ? -72.081 -32.532 38.427 1.00 55.44 490 ARG A O 1
ATOM 3828 N N . GLN A 1 491 ? -74.197 -33.215 38.170 1.00 50.41 491 GLN A N 1
ATOM 3829 C CA . GLN A 1 491 ? -73.936 -34.093 37.020 1.00 50.41 491 GLN A CA 1
ATOM 3830 C C . GLN A 1 491 ? -74.194 -33.454 35.650 1.00 50.41 491 GLN A C 1
ATOM 3832 O O . GLN A 1 491 ? -74.026 -34.135 34.636 1.00 50.41 491 GLN A O 1
ATOM 3837 N N . THR A 1 492 ? -74.599 -32.179 35.563 1.00 62.03 492 THR A N 1
ATOM 3838 C CA . THR A 1 492 ? -74.858 -31.561 34.253 1.00 62.03 492 THR A CA 1
ATOM 3839 C C . THR A 1 492 ? -74.246 -30.162 34.081 1.00 62.03 492 THR A C 1
ATOM 3841 O O . THR A 1 492 ? -74.410 -29.305 34.950 1.00 62.03 492 THR A O 1
ATOM 3844 N N . PRO A 1 493 ? -73.648 -29.857 32.906 1.00 55.16 493 PRO A N 1
ATOM 3845 C CA . PRO A 1 493 ? -73.047 -28.547 32.611 1.00 55.16 493 PRO A CA 1
ATOM 3846 C C . PRO A 1 493 ? -74.001 -27.353 32.765 1.00 55.16 493 PRO A C 1
ATOM 3848 O O . PRO A 1 493 ? -73.579 -26.212 32.921 1.00 55.16 493 PRO A O 1
ATOM 3851 N N . LYS A 1 494 ? -75.317 -27.592 32.707 1.00 63.44 494 LYS A N 1
ATOM 3852 C CA . LYS A 1 494 ? -76.341 -26.550 32.851 1.00 63.44 494 LYS A CA 1
ATOM 3853 C C . LYS A 1 494 ? -76.518 -26.105 34.309 1.00 63.44 494 LYS A C 1
ATOM 3855 O O . LYS A 1 494 ? -76.836 -24.943 34.548 1.00 63.44 494 LYS A O 1
ATOM 3860 N N . GLU A 1 495 ? -76.302 -27.009 35.264 1.00 64.12 495 GLU A N 1
ATOM 3861 C CA . GLU A 1 495 ? -76.366 -26.734 36.707 1.00 64.12 495 GLU A CA 1
ATOM 3862 C C . GLU A 1 495 ? -75.085 -26.065 37.216 1.00 64.12 495 GLU A C 1
ATOM 3864 O O . GLU A 1 495 ? -75.152 -25.252 38.137 1.00 64.12 495 GLU A O 1
ATOM 3869 N N . GLU A 1 496 ? -73.944 -26.351 36.583 1.00 58.62 496 GLU A N 1
ATOM 3870 C CA . GLU A 1 496 ? -72.682 -25.633 36.801 1.00 58.62 496 GLU A CA 1
ATOM 3871 C C . GLU A 1 496 ? -72.785 -24.184 36.304 1.00 58.62 496 GLU A C 1
ATOM 3873 O O . GLU A 1 496 ? -72.454 -23.249 37.028 1.00 58.62 496 GLU A O 1
ATOM 3878 N N . LEU A 1 497 ? -73.331 -23.968 35.102 1.00 55.72 497 LEU A N 1
ATOM 3879 C CA . LEU A 1 497 ? -73.428 -22.632 34.503 1.00 55.72 497 LEU A CA 1
ATOM 3880 C C . LEU A 1 497 ? -74.450 -21.727 35.216 1.00 55.72 497 LEU A C 1
ATOM 3882 O O . LEU A 1 497 ? -74.243 -20.518 35.307 1.00 55.72 497 LEU A O 1
ATOM 3886 N N . ALA A 1 498 ? -75.533 -22.302 35.751 1.00 66.12 498 ALA A N 1
ATOM 3887 C CA . ALA A 1 498 ? -76.494 -21.580 36.589 1.00 66.12 498 ALA A CA 1
ATOM 3888 C C . ALA A 1 498 ? -75.886 -21.162 37.941 1.00 66.12 498 ALA A C 1
ATOM 3890 O O . ALA A 1 498 ? -76.150 -20.060 38.411 1.00 66.12 498 ALA A O 1
ATOM 3891 N N . PHE A 1 499 ? -75.035 -22.007 38.523 1.00 65.88 499 PHE A N 1
ATOM 3892 C CA . PHE A 1 499 ? -74.350 -21.734 39.786 1.00 65.88 499 PHE A CA 1
ATOM 3893 C C . PHE A 1 499 ? -73.226 -20.705 39.647 1.00 65.88 499 PHE A C 1
ATOM 3895 O O . PHE A 1 499 ? -73.120 -19.800 40.468 1.00 65.88 499 PHE A O 1
ATOM 3902 N N . VAL A 1 500 ? -72.437 -20.774 38.570 1.00 59.31 500 VAL A N 1
ATOM 3903 C CA . VAL A 1 500 ? -71.456 -19.723 38.248 1.00 59.31 500 VAL A CA 1
ATOM 3904 C C . VAL A 1 500 ? -72.161 -18.376 38.081 1.00 59.31 500 VAL A C 1
ATOM 3906 O O . VAL A 1 500 ? -71.666 -17.367 38.570 1.00 59.31 500 VAL A O 1
ATOM 3909 N N . ARG A 1 501 ? -73.351 -18.354 37.463 1.00 62.22 501 ARG A N 1
ATOM 3910 C CA . ARG A 1 501 ? -74.179 -17.142 37.403 1.00 62.22 501 ARG A CA 1
ATOM 3911 C C . ARG A 1 501 ? -74.617 -16.656 38.781 1.00 62.22 501 ARG A C 1
ATOM 3913 O O . ARG A 1 501 ? -74.512 -15.470 39.039 1.00 62.22 501 ARG A O 1
ATOM 3920 N N . GLU A 1 502 ? -75.060 -17.551 39.658 1.00 66.00 502 GLU A N 1
ATOM 3921 C CA . GLU A 1 502 ? -75.487 -17.215 41.023 1.00 66.00 502 GLU A CA 1
ATOM 3922 C C . GLU A 1 502 ? -74.341 -16.649 41.881 1.00 66.00 502 GLU A C 1
ATOM 3924 O O . GLU A 1 502 ? -74.550 -15.698 42.630 1.00 66.00 502 GLU A O 1
ATOM 3929 N N . ILE A 1 503 ? -73.118 -17.171 41.726 1.00 62.72 503 ILE A N 1
ATOM 3930 C CA . ILE A 1 503 ? -71.916 -16.618 42.371 1.00 62.72 503 ILE A CA 1
ATOM 3931 C C . ILE A 1 503 ? -71.591 -15.231 41.809 1.00 62.72 503 ILE A C 1
ATOM 3933 O O . ILE A 1 503 ? -71.392 -14.296 42.580 1.00 62.72 503 ILE A O 1
ATOM 3937 N N . VAL A 1 504 ? -71.552 -15.084 40.481 1.00 54.00 504 VAL A N 1
ATOM 3938 C CA . VAL A 1 504 ? -71.174 -13.825 39.810 1.00 54.00 504 VAL A CA 1
ATOM 3939 C C . VAL A 1 504 ? -72.218 -12.722 40.020 1.00 54.00 504 VAL A C 1
ATOM 3941 O O . VAL A 1 504 ? -71.867 -11.549 40.088 1.00 54.00 504 VAL A O 1
ATOM 3944 N N . GLU A 1 505 ? -73.495 -13.080 40.150 1.00 54.88 505 GLU A N 1
ATOM 3945 C CA . GLU A 1 505 ? -74.604 -12.151 40.406 1.00 54.88 505 GLU A CA 1
ATOM 3946 C C . GLU A 1 505 ? -74.870 -11.942 41.914 1.00 54.88 505 GLU A C 1
ATOM 3948 O O . GLU A 1 505 ? -75.794 -11.212 42.282 1.00 54.88 505 GLU A O 1
ATOM 3953 N N . SER A 1 506 ? -74.070 -12.551 42.802 1.00 59.16 506 SER A N 1
ATOM 3954 C CA . SER A 1 506 ? -74.212 -12.403 44.253 1.00 59.16 506 SER A CA 1
ATOM 3955 C C . SER A 1 506 ? -73.954 -10.951 44.684 1.00 59.16 506 SER A C 1
ATOM 3957 O O . SER A 1 506 ? -72.873 -10.423 44.419 1.00 59.16 506 SER A O 1
ATOM 3959 N N . PRO A 1 507 ? -74.875 -10.305 45.429 1.00 51.00 507 PRO A N 1
ATOM 3960 C CA . PRO A 1 507 ? -74.681 -8.943 45.935 1.00 51.00 507 PRO A CA 1
ATOM 3961 C C . PRO A 1 507 ? -73.410 -8.786 46.780 1.00 51.00 507 PRO A C 1
ATOM 3963 O O . PRO A 1 507 ? -72.785 -7.733 46.760 1.00 51.00 507 PRO A O 1
ATOM 3966 N N . LYS A 1 508 ? -72.976 -9.860 47.457 1.00 52.09 508 LYS A N 1
ATOM 3967 C CA . LYS A 1 508 ? -71.738 -9.871 48.249 1.00 52.09 508 LYS A CA 1
ATOM 3968 C C . LYS A 1 508 ? -70.483 -9.644 47.402 1.00 52.09 508 LYS A C 1
ATOM 3970 O O . LYS A 1 508 ? -69.517 -9.108 47.915 1.00 52.09 508 LYS A O 1
ATOM 3975 N N . LEU A 1 509 ? -70.504 -10.028 46.125 1.00 45.59 509 LEU A N 1
ATOM 3976 C CA . LEU A 1 509 ? -69.379 -9.847 45.204 1.00 45.59 509 LEU A CA 1
ATOM 3977 C C . LEU A 1 509 ? -69.270 -8.402 44.690 1.00 45.59 509 LEU A C 1
ATOM 3979 O O . LEU A 1 509 ? -68.235 -8.029 44.156 1.00 45.59 509 LEU A O 1
ATOM 3983 N N . TYR A 1 510 ? -70.342 -7.615 44.836 1.00 45.56 510 TYR A N 1
ATOM 3984 C CA . TYR A 1 510 ? -70.394 -6.191 44.495 1.00 45.56 510 TYR A CA 1
ATOM 3985 C C . TYR A 1 510 ? -70.141 -5.270 45.698 1.00 45.56 510 TYR A C 1
ATOM 3987 O O . TYR A 1 510 ? -69.803 -4.105 45.497 1.00 45.56 510 TYR A O 1
ATOM 3995 N N . ASP A 1 511 ? -70.343 -5.774 46.921 1.00 45.66 511 ASP A N 1
ATOM 3996 C CA . ASP A 1 511 ? -70.065 -5.057 48.172 1.00 45.66 511 ASP A CA 1
ATOM 3997 C C . ASP A 1 511 ? -68.609 -5.244 48.665 1.00 45.66 511 ASP A C 1
ATOM 3999 O O . ASP A 1 511 ? -68.137 -4.420 49.453 1.00 45.66 511 ASP A O 1
ATOM 4003 N N . CYS A 1 512 ? -67.911 -6.300 48.215 1.00 41.41 512 CYS A N 1
ATOM 4004 C CA . CYS A 1 512 ? -66.456 -6.489 48.347 1.00 41.41 512 CYS A CA 1
ATOM 4005 C C . CYS A 1 512 ? -65.702 -5.714 47.260 1.00 41.41 512 CYS A C 1
ATOM 4007 O O . CYS A 1 512 ? -64.630 -5.152 47.590 1.00 41.41 512 CYS A O 1
#

Radius of gyration: 42.0 Å; chains: 1; bounding box: 103×55×108 Å